Protein 2IF7 (pdb70)

B-factor: mean 83.6, std 10.17, range [51.89, 129.45]

Radius of gyration: 41.27 Å; Cα contacts (8 Å, |Δi|>4): 1753; chains: 4; bounding box: 81×109×112 Å

Structure (mmCIF, N/CA/C/O backbone):
data_2IF7
#
_entry.id   2IF7
#
_cell.length_a   121.196
_cell.length_b   148.452
_cell.length_c   86.572
_cell.angle_alpha   90.000
_cell.angle_beta   112.860
_cell.angle_gamma   90.000
#
_symmetry.space_group_name_H-M   'C 1 2 1'
#
loop_
_entity.id
_entity.type
_entity.pdbx_description
1 polymer 'SLAM family member 6'
2 non-polymer 'CALCIUM ION'
3 non-polymer 'CHLORIDE ION'
4 water water
#
loop_
_atom_site.group_PDB
_atom_site.id
_atom_site.type_symbol
_atom_site.label_atom_id
_atom_site.label_alt_id
_atom_site.label_comp_id
_atom_site.label_asym_id
_atom_site.label_entity_id
_atom_site.label_seq_id
_atom_site.pdbx_PDB_ins_code
_atom_site.Cartn_x
_atom_site.Cartn_y
_atom_site.Cartn_z
_atom_site.occupancy
_atom_site.B_iso_or_equiv
_atom_site.auth_seq_id
_atom_site.auth_comp_id
_atom_site.auth_asym_id
_atom_site.auth_atom_id
_atom_site.pdbx_PDB_model_num
ATOM 1 N N . LEU A 1 3 ? 30.776 57.082 -3.563 1.00 105.49 3 LEU A N 1
ATOM 2 C CA . LEU A 1 3 ? 32.218 56.710 -3.641 1.00 105.72 3 LEU A CA 1
ATOM 3 C C . LEU A 1 3 ? 32.805 56.414 -2.256 1.00 105.51 3 LEU A C 1
ATOM 4 O O . LEU A 1 3 ? 33.824 56.997 -1.859 1.00 106.04 3 LEU A O 1
ATOM 9 N N . THR A 1 4 ? 32.160 55.500 -1.529 1.00 104.40 4 THR A N 1
ATOM 10 C CA . THR A 1 4 ? 32.613 55.109 -0.186 1.00 102.87 4 THR A CA 1
ATOM 11 C C . THR A 1 4 ? 34.017 54.482 -0.188 1.00 100.95 4 THR A C 1
ATOM 12 O O . THR A 1 4 ? 34.547 54.122 -1.242 1.00 100.19 4 THR A O 1
ATOM 16 N N . PRO A 1 5 ? 34.606 54.328 1.008 1.00 99.23 5 PRO A N 1
ATOM 17 C CA . PRO A 1 5 ? 36.037 54.104 1.156 1.00 97.69 5 PRO A CA 1
ATOM 18 C C . PRO A 1 5 ? 36.490 52.777 0.591 1.00 96.00 5 PRO A C 1
ATOM 19 O O . PRO A 1 5 ? 35.786 51.778 0.713 1.00 96.06 5 PRO A O 1
ATOM 23 N N . LEU A 1 6 ? 37.662 52.774 -0.029 1.00 94.28 6 LEU A N 1
ATOM 24 C CA . LEU A 1 6 ? 38.270 51.536 -0.478 1.00 93.27 6 LEU A CA 1
ATOM 25 C C . LEU A 1 6 ? 38.858 50.831 0.734 1.00 93.31 6 LEU A C 1
ATOM 26 O O . LEU A 1 6 ? 39.642 51.421 1.482 1.00 93.92 6 LEU A O 1
ATOM 31 N N . MET A 1 7 ? 38.470 49.577 0.937 1.00 92.58 7 MET A N 1
ATOM 32 C CA . MET A 1 7 ? 38.947 48.815 2.087 1.00 92.26 7 MET A CA 1
ATOM 33 C C . MET A 1 7 ? 40.276 48.115 1.787 1.00 90.84 7 MET A C 1
ATOM 34 O O . MET A 1 7 ? 40.328 47.186 0.983 1.00 91.73 7 MET A O 1
ATOM 39 N N . VAL A 1 8 ? 41.351 48.561 2.421 1.00 88.24 8 VAL A N 1
ATOM 40 C CA . VAL A 1 8 ? 42.647 47.923 2.211 1.00 86.21 8 VAL A CA 1
ATOM 41 C C . VAL A 1 8 ? 43.184 47.302 3.496 1.00 85.23 8 VAL A C 1
ATOM 42 O O . VAL A 1 8 ? 42.966 47.825 4.586 1.00 85.66 8 VAL A O 1
ATOM 46 N N . ASN A 1 9 ? 43.876 46.176 3.359 1.00 83.45 9 ASN A N 1
ATOM 47 C CA . ASN A 1 9 ? 44.343 45.426 4.509 1.00 81.19 9 ASN A CA 1
ATOM 48 C C . ASN A 1 9 ? 45.852 45.425 4.607 1.00 80.67 9 ASN A C 1
ATOM 49 O O . ASN A 1 9 ? 46.531 44.933 3.719 1.00 80.87 9 ASN A O 1
ATOM 54 N N . GLY A 1 10 ? 46.379 45.978 5.690 1.00 80.43 10 GLY A N 1
ATOM 55 C CA . GLY A 1 10 ? 47.818 45.955 5.931 1.00 80.32 10 GLY A CA 1
ATOM 56 C C . GLY A 1 10 ? 48.204 44.829 6.872 1.00 80.27 10 GLY A C 1
ATOM 57 O O . GLY A 1 10 ? 47.410 44.425 7.725 1.00 81.01 10 GLY A O 1
ATOM 58 N N . ILE A 1 11 ? 49.415 44.302 6.718 1.00 79.53 11 ILE A N 1
ATOM 59 C CA . ILE A 1 11 ? 49.906 43.304 7.659 1.00 78.49 11 ILE A CA 1
ATOM 60 C C . ILE A 1 11 ? 50.772 43.933 8.745 1.00 79.12 11 ILE A C 1
ATOM 61 O O . ILE A 1 11 ? 51.703 44.693 8.464 1.00 78.69 11 ILE A O 1
ATOM 66 N N . LEU A 1 12 ? 50.438 43.631 9.993 1.00 79.92 12 LEU A N 1
ATOM 67 C CA . LEU A 1 12 ? 51.148 44.195 11.127 1.00 80.73 12 LEU A CA 1
ATOM 68 C C . LEU A 1 12 ? 52.634 43.992 10.900 1.00 82.03 12 LEU A C 1
ATOM 69 O O . LEU A 1 12 ? 53.065 42.898 10.533 1.00 82.28 12 LEU A O 1
ATOM 74 N N . GLY A 1 13 ? 53.415 45.052 11.085 1.00 83.25 13 GLY A N 1
ATOM 75 C CA . GLY A 1 13 ? 54.864 44.964 10.926 1.00 84.27 13 GLY A CA 1
ATOM 76 C C . GLY A 1 13 ? 55.371 45.310 9.536 1.00 85.22 13 GLY A C 1
ATOM 77 O O . GLY A 1 13 ? 56.460 45.863 9.390 1.00 85.56 13 GLY A O 1
ATOM 78 N N . GLU A 1 14 ? 54.585 44.986 8.512 1.00 86.11 14 GLU A N 1
ATOM 79 C CA . GLU A 1 14 ? 54.985 45.248 7.131 1.00 86.85 14 GLU A CA 1
ATOM 80 C C . GLU A 1 14 ? 54.467 46.583 6.617 1.00 87.04 14 GLU A C 1
ATOM 81 O O . GLU A 1 14 ? 54.116 47.455 7.406 1.00 87.87 14 GLU A O 1
ATOM 87 N N . SER A 1 15 ? 54.430 46.747 5.298 1.00 87.22 15 SER A N 1
ATOM 88 C CA . SER A 1 15 ? 54.151 48.058 4.714 1.00 88.04 15 SER A CA 1
ATOM 89 C C . SER A 1 15 ? 52.898 48.024 3.860 1.00 87.42 15 SER A C 1
ATOM 90 O O . SER A 1 15 ? 52.332 46.961 3.630 1.00 87.95 15 SER A O 1
ATOM 93 N N . VAL A 1 16 ? 52.466 49.187 3.389 1.00 86.59 16 VAL A N 1
ATOM 94 C CA . VAL A 1 16 ? 51.266 49.263 2.571 1.00 85.49 16 VAL A CA 1
ATOM 95 C C . VAL A 1 16 ? 51.200 50.553 1.755 1.00 84.97 16 VAL A C 1
ATOM 96 O O . VAL A 1 16 ? 51.729 51.585 2.165 1.00 85.57 16 VAL A O 1
ATOM 100 N N . THR A 1 17 ? 50.544 50.487 0.603 1.00 83.67 17 THR A N 1
ATOM 101 C CA . THR A 1 17 ? 50.351 51.651 -0.247 1.00 82.50 17 THR A CA 1
ATOM 102 C C . THR A 1 17 ? 48.867 51.917 -0.423 1.00 82.70 17 THR A C 1
ATOM 103 O O . THR A 1 17 ? 48.102 51.010 -0.720 1.00 83.89 17 THR A O 1
ATOM 107 N N . LEU A 1 18 ? 48.458 53.161 -0.233 1.00 83.16 18 LEU A N 1
ATOM 108 C CA . LEU A 1 18 ? 47.118 53.591 -0.603 1.00 82.48 18 LEU A CA 1
ATOM 109 C C . LEU A 1 18 ? 47.237 54.320 -1.928 1.00 83.67 18 LEU A C 1
ATOM 110 O O . LEU A 1 18 ? 47.669 55.470 -1.982 1.00 83.58 18 LEU A O 1
ATOM 115 N N . PRO A 1 19 ? 46.872 53.640 -3.009 1.00 85.27 19 PRO A N 1
ATOM 116 C CA . PRO A 1 19 ? 47.090 54.129 -4.361 1.00 86.42 19 PRO A CA 1
ATOM 117 C C . PRO A 1 19 ? 46.186 55.295 -4.676 1.00 86.93 19 PRO A C 1
ATOM 118 O O . PRO A 1 19 ? 45.027 55.099 -5.011 1.00 86.49 19 PRO A O 1
ATOM 122 N N . LEU A 1 20 ? 46.716 56.501 -4.562 1.00 88.94 20 LEU A N 1
ATOM 123 C CA . LEU A 1 20 ? 45.974 57.686 -4.957 1.00 91.16 20 LEU A CA 1
ATOM 124 C C . LEU A 1 20 ? 45.866 57.722 -6.475 1.00 93.57 20 LEU A C 1
ATOM 125 O O . LEU A 1 20 ? 46.851 57.500 -7.181 1.00 93.75 20 LEU A O 1
ATOM 130 N N . GLU A 1 21 ? 44.668 58.016 -6.970 1.00 96.55 21 GLU A N 1
ATOM 131 C CA . GLU A 1 21 ? 44.378 57.876 -8.386 1.00 99.56 21 GLU A CA 1
ATOM 132 C C . GLU A 1 21 ? 43.511 59.002 -8.942 1.00 101.45 21 GLU A C 1
ATOM 133 O O . GLU A 1 21 ? 43.208 59.981 -8.259 1.00 101.61 21 GLU A O 1
ATOM 139 N N . PHE A 1 22 ? 43.126 58.839 -10.203 1.00 104.14 22 PHE A N 1
ATOM 140 C CA . PHE A 1 22 ? 42.219 59.747 -10.903 1.00 106.12 22 PHE A CA 1
ATOM 141 C C . PHE A 1 22 ? 41.238 58.844 -11.674 1.00 106.76 22 PHE A C 1
ATOM 142 O O . PHE A 1 22 ? 41.230 57.629 -11.439 1.00 106.79 22 PHE A O 1
ATOM 150 N N . PRO A 1 23 ? 40.409 59.389 -12.592 1.00 107.31 23 PRO A N 1
ATOM 151 C CA . PRO A 1 23 ? 40.166 60.675 -13.264 1.00 107.52 23 PRO A CA 1
ATOM 152 C C . PRO A 1 23 ? 40.643 61.969 -12.604 1.00 107.33 23 PRO A C 1
ATOM 153 O O . PRO A 1 23 ? 40.569 62.133 -11.382 1.00 107.47 23 PRO A O 1
ATOM 157 N N . ALA A 1 24 ? 41.129 62.873 -13.455 1.00 106.66 24 ALA A N 1
ATOM 158 C CA . ALA A 1 24 ? 41.418 64.255 -13.094 1.00 105.66 24 ALA A CA 1
ATOM 159 C C . ALA A 1 24 ? 40.905 65.147 -14.227 1.00 104.61 24 ALA A C 1
ATOM 160 O O . ALA A 1 24 ? 39.694 65.296 -14.406 1.00 104.89 24 ALA A O 1
ATOM 162 N N . GLY A 1 25 ? 41.820 65.716 -15.006 1.00 102.89 25 GLY A N 1
ATOM 163 C CA . GLY A 1 25 ? 41.436 66.584 -16.114 1.00 100.31 25 GLY A CA 1
ATOM 164 C C . GLY A 1 25 ? 41.797 68.034 -15.855 1.00 98.41 25 GLY A C 1
ATOM 165 O O . GLY A 1 25 ? 42.361 68.704 -16.720 1.00 98.55 25 GLY A O 1
ATOM 166 N N . GLU A 1 26 ? 41.465 68.522 -14.662 1.00 96.03 26 GLU A N 1
ATOM 167 C CA . GLU A 1 26 ? 41.836 69.877 -14.245 1.00 93.39 26 GLU A CA 1
ATOM 168 C C . GLU A 1 26 ? 43.174 69.854 -13.512 1.00 90.39 26 GLU A C 1
ATOM 169 O O . GLU A 1 26 ? 43.559 68.829 -12.954 1.00 90.46 26 GLU A O 1
ATOM 175 N N . LYS A 1 27 ? 43.882 70.979 -13.519 1.00 86.80 27 LYS A N 1
ATOM 176 C CA . LYS A 1 27 ? 45.197 71.041 -12.890 1.00 84.04 27 LYS A CA 1
ATOM 177 C C . LYS A 1 27 ? 45.149 70.949 -11.363 1.00 82.53 27 LYS A C 1
ATOM 178 O O . LYS A 1 27 ? 44.591 71.819 -10.691 1.00 83.00 27 LYS A O 1
ATOM 184 N N . VAL A 1 28 ? 45.747 69.893 -10.824 1.00 79.87 28 VAL A N 1
ATOM 185 C CA . VAL A 1 28 ? 45.952 69.772 -9.395 1.00 78.15 28 VAL A CA 1
ATOM 186 C C . VAL A 1 28 ? 46.852 70.892 -8.873 1.00 78.08 28 VAL A C 1
ATOM 187 O O . VAL A 1 28 ? 47.940 71.096 -9.383 1.00 78.50 28 VAL A O 1
ATOM 191 N N . ASN A 1 29 ? 46.401 71.618 -7.859 1.00 78.22 29 ASN A N 1
ATOM 192 C CA . ASN A 1 29 ? 47.229 72.646 -7.237 1.00 78.29 29 ASN A CA 1
ATOM 193 C C . ASN A 1 29 ? 47.951 72.083 -6.032 1.00 78.59 29 ASN A C 1
ATOM 194 O O . ASN A 1 29 ? 49.132 72.338 -5.837 1.00 79.68 29 ASN A O 1
ATOM 199 N N . PHE A 1 30 ? 47.223 71.342 -5.202 1.00 78.20 30 PHE A N 1
ATOM 200 C CA . PHE A 1 30 ? 47.797 70.743 -4.007 1.00 77.52 30 PHE A CA 1
ATOM 201 C C . PHE A 1 30 ? 47.192 69.379 -3.776 1.00 78.25 30 PHE A C 1
ATOM 202 O O . PHE A 1 30 ? 46.136 69.057 -4.312 1.00 78.20 30 PHE A O 1
ATOM 210 N N . ILE A 1 31 ? 47.854 68.584 -2.951 1.00 78.84 31 ILE A N 1
ATOM 211 C CA . ILE A 1 31 ? 47.198 67.430 -2.395 1.00 81.13 31 ILE A CA 1
ATOM 212 C C . ILE A 1 31 ? 47.507 67.260 -0.918 1.00 82.19 31 ILE A C 1
ATOM 213 O O . ILE A 1 31 ? 48.641 67.470 -0.472 1.00 82.81 31 ILE A O 1
ATOM 218 N N . THR A 1 32 ? 46.470 66.904 -0.165 1.00 82.63 32 THR A N 1
ATOM 219 C CA . THR A 1 32 ? 46.581 66.701 1.260 1.00 83.09 32 THR A CA 1
ATOM 220 C C . THR A 1 32 ? 46.251 65.271 1.604 1.00 83.62 32 THR A C 1
ATOM 221 O O . THR A 1 32 ? 45.289 64.699 1.077 1.00 84.46 32 THR A O 1
ATOM 225 N N . TRP A 1 33 ? 47.029 64.698 2.512 1.00 83.18 33 TRP A N 1
ATOM 226 C CA . TRP A 1 33 ? 46.720 63.371 3.000 1.00 82.40 33 TRP A CA 1
ATOM 227 C C . TRP A 1 33 ? 46.212 63.491 4.419 1.00 82.73 33 TRP A C 1
ATOM 228 O O . TRP A 1 33 ? 46.901 64.033 5.287 1.00 83.48 33 TRP A O 1
ATOM 239 N N . LEU A 1 34 ? 44.986 63.017 4.632 1.00 81.79 34 LEU A N 1
ATOM 240 C CA . LEU A 1 34 ? 44.307 63.144 5.914 1.00 80.42 34 LEU A CA 1
ATOM 241 C C . LEU A 1 34 ? 44.138 61.793 6.559 1.00 79.90 34 LEU A C 1
ATOM 242 O O . LEU A 1 34 ? 43.936 60.792 5.876 1.00 78.96 34 LEU A O 1
ATOM 247 N N . PHE A 1 35 ? 44.201 61.777 7.882 1.00 80.17 35 PHE A N 1
ATOM 248 C CA . PHE A 1 35 ? 44.037 60.550 8.633 1.00 81.67 35 PHE A CA 1
ATOM 249 C C . PHE A 1 35 ? 43.183 60.826 9.856 1.00 81.78 35 PHE A C 1
ATOM 250 O O . PHE A 1 35 ? 43.589 61.585 10.740 1.00 81.80 35 PHE A O 1
ATOM 258 N N . ASN A 1 36 ? 42.007 60.199 9.902 1.00 81.85 36 ASN A N 1
ATOM 259 C CA . ASN A 1 36 ? 40.982 60.510 10.910 1.00 82.24 36 ASN A CA 1
ATOM 260 C C . ASN A 1 36 ? 40.674 62.009 11.017 1.00 82.11 36 ASN A C 1
ATOM 261 O O . ASN A 1 36 ? 40.425 62.678 10.013 1.00 82.02 36 ASN A O 1
ATOM 266 N N . GLU A 1 37 ? 40.688 62.543 12.231 1.00 82.45 37 GLU A N 1
ATOM 267 C CA . GLU A 1 37 ? 40.404 63.966 12.411 1.00 82.71 37 GLU A CA 1
ATOM 268 C C . GLU A 1 37 ? 41.541 64.817 11.858 1.00 81.21 37 GLU A C 1
ATOM 269 O O . GLU A 1 37 ? 41.343 65.978 11.556 1.00 81.06 37 GLU A O 1
ATOM 275 N N . THR A 1 38 ? 42.722 64.223 11.721 1.00 80.80 38 THR A N 1
ATOM 276 C CA . THR A 1 38 ? 43.958 64.974 11.501 1.00 80.98 38 THR A CA 1
ATOM 277 C C . THR A 1 38 ? 44.445 64.981 10.055 1.00 81.84 38 THR A C 1
ATOM 278 O O . THR A 1 38 ? 43.963 64.226 9.211 1.00 83.16 38 THR A O 1
ATOM 282 N N . SER A 1 39 ? 45.426 65.831 9.785 1.00 82.07 39 SER A N 1
ATOM 283 C CA . SER A 1 39 ? 46.130 65.808 8.516 1.00 83.30 39 SER A CA 1
ATOM 284 C C . SER A 1 39 ? 47.495 65.129 8.664 1.00 83.26 39 SER A C 1
ATOM 285 O O . SER A 1 39 ? 48.171 65.290 9.679 1.00 84.24 39 SER A O 1
ATOM 288 N N . LEU A 1 40 ? 47.902 64.379 7.648 1.00 82.92 40 LEU A N 1
ATOM 289 C CA . LEU A 1 40 ? 49.202 63.717 7.663 1.00 83.43 40 LEU A CA 1
ATOM 290 C C . LEU A 1 40 ? 50.239 64.531 6.914 1.00 83.44 40 LEU A C 1
ATOM 291 O O . LEU A 1 40 ? 51.328 64.814 7.432 1.00 82.92 40 LEU A O 1
ATOM 296 N N . ALA A 1 41 ? 49.895 64.893 5.681 1.00 83.00 41 ALA A N 1
ATOM 297 C CA . ALA A 1 41 ? 50.866 65.466 4.772 1.00 82.25 41 ALA A CA 1
ATOM 298 C C . ALA A 1 41 ? 50.250 66.462 3.806 1.00 82.23 41 ALA A C 1
ATOM 299 O O . ALA A 1 41 ? 49.172 66.222 3.251 1.00 82.73 41 ALA A O 1
ATOM 301 N N . PHE A 1 42 ? 50.951 67.577 3.613 1.00 81.40 42 PHE A N 1
ATOM 302 C CA . PHE A 1 42 ? 50.609 68.543 2.587 1.00 81.48 42 PHE A CA 1
ATOM 303 C C . PHE A 1 42 ? 51.603 68.422 1.452 1.00 82.55 42 PHE A C 1
ATOM 304 O O . PHE A 1 42 ? 52.807 68.371 1.684 1.00 82.76 42 PHE A O 1
ATOM 312 N N . ILE A 1 43 ? 51.104 68.380 0.222 1.00 83.93 43 ILE A N 1
ATOM 313 C CA . ILE A 1 43 ? 51.970 68.193 -0.941 1.00 85.05 43 ILE A CA 1
ATOM 314 C C . ILE A 1 43 ? 51.695 69.204 -2.041 1.00 84.83 43 ILE A C 1
ATOM 315 O O . ILE A 1 43 ? 50.596 69.245 -2.578 1.00 85.77 43 ILE A O 1
ATOM 320 N N . VAL A 1 44 ? 52.687 70.012 -2.391 1.00 85.14 44 VAL A N 1
ATOM 321 C CA . VAL A 1 44 ? 52.562 70.856 -3.577 1.00 86.14 44 VAL A CA 1
ATOM 322 C C . VAL A 1 44 ? 53.211 70.127 -4.746 1.00 87.23 44 VAL A C 1
ATOM 323 O O . VAL A 1 44 ? 54.433 70.019 -4.805 1.00 86.92 44 VAL A O 1
ATOM 327 N N . PRO A 1 45 ? 52.392 69.589 -5.663 1.00 88.62 45 PRO A N 1
ATOM 328 C CA . PRO A 1 45 ? 52.925 68.857 -6.802 1.00 89.51 45 PRO A CA 1
ATOM 329 C C . PRO A 1 45 ? 53.546 69.808 -7.803 1.00 90.55 45 PRO A C 1
ATOM 330 O O . PRO A 1 45 ? 53.087 70.942 -7.936 1.00 89.55 45 PRO A O 1
ATOM 334 N N . HIS A 1 46 ? 54.593 69.341 -8.481 1.00 92.37 46 HIS A N 1
ATOM 335 C CA . HIS A 1 46 ? 55.229 70.091 -9.561 1.00 93.73 46 HIS A CA 1
ATOM 336 C C . HIS A 1 46 ? 55.578 69.173 -10.717 1.00 93.99 46 HIS A C 1
ATOM 337 O O . HIS A 1 46 ? 55.971 68.019 -10.512 1.00 93.96 46 HIS A O 1
ATOM 344 N N . GLU A 1 47 ? 55.429 69.708 -11.925 1.00 93.84 47 GLU A N 1
ATOM 345 C CA . GLU A 1 47 ? 55.851 69.048 -13.152 1.00 93.77 47 GLU A CA 1
ATOM 346 C C . GLU A 1 47 ? 57.369 68.995 -13.239 1.00 93.26 47 GLU A C 1
ATOM 347 O O . GLU A 1 47 ? 57.964 67.917 -13.195 1.00 93.41 47 GLU A O 1
ATOM 353 N N . THR A 1 48 ? 57.986 70.169 -13.356 1.00 92.71 48 THR A N 1
ATOM 354 C CA . THR A 1 48 ? 59.436 70.292 -13.551 1.00 91.58 48 THR A CA 1
ATOM 355 C C . THR A 1 48 ? 60.277 69.860 -12.341 1.00 90.96 48 THR A C 1
ATOM 356 O O . THR A 1 48 ? 61.235 69.103 -12.481 1.00 89.97 48 THR A O 1
ATOM 360 N N . LYS A 1 49 ? 59.905 70.352 -11.161 1.00 90.69 49 LYS A N 1
ATOM 361 C CA . LYS A 1 49 ? 60.668 70.146 -9.938 1.00 89.94 49 LYS A CA 1
ATOM 362 C C . LYS A 1 49 ? 60.229 68.888 -9.213 1.00 89.55 49 LYS A C 1
ATOM 363 O O . LYS A 1 49 ? 59.252 68.243 -9.595 1.00 89.72 49 LYS A O 1
ATOM 369 N N . SER A 1 50 ? 60.956 68.551 -8.152 1.00 88.72 50 SER A N 1
ATOM 370 C CA . SER A 1 50 ? 60.408 67.694 -7.117 1.00 87.58 50 SER A CA 1
ATOM 371 C C . SER A 1 50 ? 59.262 68.469 -6.481 1.00 86.53 50 SER A C 1
ATOM 372 O O . SER A 1 50 ? 59.160 69.692 -6.630 1.00 85.80 50 SER A O 1
ATOM 375 N N . PRO A 1 51 ? 58.384 67.762 -5.772 1.00 85.99 51 PRO A N 1
ATOM 376 C CA . PRO A 1 51 ? 57.288 68.451 -5.118 1.00 85.67 51 PRO A CA 1
ATOM 377 C C . PRO A 1 51 ? 57.722 68.912 -3.736 1.00 85.35 51 PRO A C 1
ATOM 378 O O . PRO A 1 51 ? 58.619 68.312 -3.146 1.00 85.53 51 PRO A O 1
ATOM 382 N N . GLU A 1 52 ? 57.101 69.966 -3.222 1.00 84.84 52 GLU A N 1
ATOM 383 C CA . GLU A 1 52 ? 57.314 70.331 -1.833 1.00 85.25 52 GLU A CA 1
ATOM 384 C C . GLU A 1 52 ? 56.401 69.476 -0.981 1.00 84.86 52 GLU A C 1
ATOM 385 O O . GLU A 1 52 ? 55.183 69.525 -1.136 1.00 85.73 52 GLU A O 1
ATOM 391 N N . ILE A 1 53 ? 56.985 68.663 -0.106 1.00 84.43 53 ILE A N 1
ATOM 392 C CA . ILE A 1 53 ? 56.192 67.823 0.785 1.00 83.61 53 ILE A CA 1
ATOM 393 C C . ILE A 1 53 ? 56.334 68.241 2.232 1.00 83.83 53 ILE A C 1
ATOM 394 O O . ILE A 1 53 ? 57.439 68.353 2.757 1.00 84.63 53 ILE A O 1
ATOM 399 N N . HIS A 1 54 ? 55.201 68.472 2.873 1.00 84.25 54 HIS A N 1
ATOM 400 C CA . HIS A 1 54 ? 55.179 68.906 4.249 1.00 84.32 54 HIS A CA 1
ATOM 401 C C . HIS A 1 54 ? 54.469 67.857 5.069 1.00 84.48 54 HIS A C 1
ATOM 402 O O . HIS A 1 54 ? 53.287 67.591 4.862 1.00 84.12 54 HIS A O 1
ATOM 409 N N . VAL A 1 55 ? 55.199 67.249 5.992 1.00 85.37 55 VAL A N 1
ATOM 410 C CA . VAL A 1 55 ? 54.601 66.291 6.902 1.00 85.88 55 VAL A CA 1
ATOM 411 C C . VAL A 1 55 ? 54.061 67.055 8.096 1.00 86.28 55 VAL A C 1
ATOM 412 O O . VAL A 1 55 ? 54.808 67.733 8.800 1.00 84.88 55 VAL A O 1
ATOM 416 N N . THR A 1 56 ? 52.751 66.948 8.300 1.00 87.48 56 THR A N 1
ATOM 417 C CA . THR A 1 56 ? 52.059 67.726 9.314 1.00 88.61 56 THR A CA 1
ATOM 418 C C . THR A 1 56 ? 51.789 66.896 10.558 1.00 90.31 56 THR A C 1
ATOM 419 O O . THR A 1 56 ? 51.382 67.425 11.594 1.00 91.33 56 THR A O 1
ATOM 423 N N . ASN A 1 57 ? 52.033 65.598 10.458 1.00 91.82 57 ASN A N 1
ATOM 424 C CA . ASN A 1 57 ? 51.783 64.706 11.569 1.00 94.11 57 ASN A CA 1
ATOM 425 C C . ASN A 1 57 ? 53.028 63.945 11.999 1.00 95.47 57 ASN A C 1
ATOM 426 O O . ASN A 1 57 ? 53.281 62.838 11.528 1.00 95.46 57 ASN A O 1
ATOM 431 N N . PRO A 1 58 ? 53.794 64.535 12.923 1.00 97.32 58 PRO A N 1
ATOM 432 C CA . PRO A 1 58 ? 55.048 64.043 13.461 1.00 98.51 58 PRO A CA 1
ATOM 433 C C . PRO A 1 58 ? 55.132 62.524 13.516 1.00 100.15 58 PRO A C 1
ATOM 434 O O . PRO A 1 58 ? 55.840 61.926 12.710 1.00 101.06 58 PRO A O 1
ATOM 438 N N . LYS A 1 59 ? 54.410 61.916 14.457 1.00 101.66 59 LYS A N 1
ATOM 439 C CA . LYS A 1 59 ? 54.523 60.479 14.747 1.00 102.83 59 LYS A CA 1
ATOM 440 C C . LYS A 1 59 ? 54.530 59.572 13.510 1.00 102.79 59 LYS A C 1
ATOM 441 O O . LYS A 1 59 ? 55.593 59.177 13.014 1.00 103.05 59 LYS A O 1
ATOM 447 N N . GLN A 1 60 ? 53.340 59.223 13.036 1.00 102.35 60 GLN A N 1
ATOM 448 C CA . GLN A 1 60 ? 53.207 58.365 11.872 1.00 102.23 60 GLN A CA 1
ATOM 449 C C . GLN A 1 60 ? 54.308 58.700 10.875 1.00 101.27 60 GLN A C 1
ATOM 450 O O . GLN A 1 60 ? 55.027 57.815 10.406 1.00 101.11 60 GLN A O 1
ATOM 456 N N . GLY A 1 61 ? 54.435 59.994 10.583 1.00 100.60 61 GLY A N 1
ATOM 457 C CA . GLY A 1 61 ? 55.396 60.527 9.613 1.00 99.28 61 GLY A CA 1
ATOM 458 C C . GLY A 1 61 ? 56.763 59.862 9.538 1.00 98.18 61 GLY A C 1
ATOM 459 O O . GLY A 1 61 ? 57.381 59.837 8.480 1.00 99.06 61 GLY A O 1
ATOM 460 N N . LYS A 1 62 ? 57.257 59.334 10.650 1.00 96.02 62 LYS A N 1
ATOM 461 C CA . LYS A 1 62 ? 58.518 58.621 10.609 1.00 94.30 62 LYS A CA 1
ATOM 462 C C . LYS A 1 62 ? 58.504 57.515 9.548 1.00 93.05 62 LYS A C 1
ATOM 463 O O . LYS A 1 62 ? 59.487 57.322 8.834 1.00 93.06 62 LYS A O 1
ATOM 469 N N . ARG A 1 63 ? 57.384 56.795 9.451 1.00 90.78 63 ARG A N 1
ATOM 470 C CA . ARG A 1 63 ? 57.299 55.585 8.629 1.00 88.23 63 ARG A CA 1
ATOM 471 C C . ARG A 1 63 ? 56.538 55.849 7.339 1.00 87.30 63 ARG A C 1
ATOM 472 O O . ARG A 1 63 ? 55.942 54.942 6.748 1.00 86.88 63 ARG A O 1
ATOM 480 N N . LEU A 1 64 ? 56.608 57.097 6.890 1.00 86.04 64 LEU A N 1
ATOM 481 C CA . LEU A 1 64 ? 55.757 57.596 5.829 1.00 85.75 64 LEU A CA 1
ATOM 482 C C . LEU A 1 64 ? 56.543 58.004 4.591 1.00 84.53 64 LEU A C 1
ATOM 483 O O . LEU A 1 64 ? 57.508 58.735 4.692 1.00 84.78 64 LEU A O 1
ATOM 488 N N . ASN A 1 65 ? 56.124 57.534 3.422 1.00 84.30 65 ASN A N 1
ATOM 489 C CA . ASN A 1 65 ? 56.707 57.987 2.159 1.00 83.26 65 ASN A CA 1
ATOM 490 C C . ASN A 1 65 ? 55.639 58.166 1.099 1.00 82.70 65 ASN A C 1
ATOM 491 O O . ASN A 1 65 ? 54.474 57.856 1.334 1.00 83.64 65 ASN A O 1
ATOM 496 N N . PHE A 1 66 ? 56.039 58.656 -0.070 1.00 81.52 66 PHE A N 1
ATOM 497 C CA . PHE A 1 66 ? 55.107 58.893 -1.165 1.00 80.52 66 PHE A CA 1
ATOM 498 C C . PHE A 1 66 ? 55.663 58.416 -2.495 1.00 81.01 66 PHE A C 1
ATOM 499 O O . PHE A 1 66 ? 56.863 58.502 -2.736 1.00 82.65 66 PHE A O 1
ATOM 507 N N . THR A 1 67 ? 54.800 57.899 -3.360 1.00 81.01 67 THR A N 1
ATOM 508 C CA . THR A 1 67 ? 55.270 57.437 -4.654 1.00 80.53 67 THR A CA 1
ATOM 509 C C . THR A 1 67 ? 55.456 58.598 -5.607 1.00 81.73 67 THR A C 1
ATOM 510 O O . THR A 1 67 ? 55.177 59.753 -5.279 1.00 82.05 67 THR A O 1
ATOM 514 N N . GLN A 1 68 ? 55.928 58.267 -6.799 1.00 82.93 68 GLN A N 1
ATOM 515 C CA . GLN A 1 68 ? 56.058 59.222 -7.874 1.00 83.89 68 GLN A CA 1
ATOM 516 C C . GLN A 1 68 ? 54.702 59.871 -8.137 1.00 83.52 68 GLN A C 1
ATOM 517 O O . GLN A 1 68 ? 54.626 60.959 -8.688 1.00 82.62 68 GLN A O 1
ATOM 523 N N . SER A 1 69 ? 53.629 59.204 -7.723 1.00 84.65 69 SER A N 1
ATOM 524 C CA . SER A 1 69 ? 52.275 59.672 -8.014 1.00 85.89 69 SER A CA 1
ATOM 525 C C . SER A 1 69 ? 51.552 60.203 -6.766 1.00 86.23 69 SER A C 1
ATOM 526 O O . SER A 1 69 ? 50.372 60.549 -6.807 1.00 85.34 69 SER A O 1
ATOM 529 N N . TYR A 1 70 ? 52.274 60.258 -5.656 1.00 87.46 70 TYR A N 1
ATOM 530 C CA . TYR A 1 70 ? 51.738 60.797 -4.413 1.00 88.35 70 TYR A CA 1
ATOM 531 C C . TYR A 1 70 ? 50.770 59.832 -3.750 1.00 88.46 70 TYR A C 1
ATOM 532 O O . TYR A 1 70 ? 49.913 60.243 -2.962 1.00 88.36 70 TYR A O 1
ATOM 541 N N . SER A 1 71 ? 50.912 58.549 -4.071 1.00 87.65 71 SER A N 1
ATOM 542 C CA . SER A 1 71 ? 50.258 57.518 -3.288 1.00 87.88 71 SER A CA 1
ATOM 543 C C . SER A 1 71 ? 50.925 57.446 -1.919 1.00 88.19 71 SER A C 1
ATOM 544 O O . SER A 1 71 ? 52.145 57.644 -1.795 1.00 87.39 71 SER A O 1
ATOM 547 N N . LEU A 1 72 ? 50.120 57.182 -0.893 1.00 87.61 72 LEU A N 1
ATOM 548 C CA . LEU A 1 72 ? 50.636 57.073 0.460 1.00 86.93 72 LEU A CA 1
ATOM 549 C C . LEU A 1 72 ? 51.337 55.741 0.624 1.00 86.43 72 LEU A C 1
ATOM 550 O O . LEU A 1 72 ? 50.816 54.701 0.224 1.00 86.74 72 LEU A O 1
ATOM 555 N N . GLN A 1 73 ? 52.531 55.781 1.200 1.00 85.34 73 GLN A N 1
ATOM 556 C CA . GLN A 1 73 ? 53.287 54.574 1.488 1.00 83.42 73 GLN A CA 1
ATOM 557 C C . GLN A 1 73 ? 53.569 54.548 2.969 1.00 83.42 73 GLN A C 1
ATOM 558 O O . GLN A 1 73 ? 54.232 55.444 3.495 1.00 84.37 73 GLN A O 1
ATOM 564 N N . LEU A 1 74 ? 53.071 53.520 3.641 1.00 82.52 74 LEU A N 1
ATOM 565 C CA . LEU A 1 74 ? 53.224 53.415 5.077 1.00 82.83 74 LEU A CA 1
ATOM 566 C C . LEU A 1 74 ? 53.941 52.121 5.415 1.00 84.40 74 LEU A C 1
ATOM 567 O O . LEU A 1 74 ? 53.525 51.032 4.997 1.00 84.61 74 LEU A O 1
ATOM 572 N N . SER A 1 75 ? 55.034 52.237 6.160 1.00 85.50 75 SER A N 1
ATOM 573 C CA . SER A 1 75 ? 55.858 51.072 6.444 1.00 86.02 75 SER A CA 1
ATOM 574 C C . SER A 1 75 ? 55.844 50.711 7.922 1.00 86.11 75 SER A C 1
ATOM 575 O O . SER A 1 75 ? 55.427 51.513 8.762 1.00 85.71 75 SER A O 1
ATOM 578 N N . ASN A 1 76 ? 56.328 49.506 8.229 1.00 86.33 76 ASN A N 1
ATOM 579 C CA . ASN A 1 76 ? 56.369 49.009 9.600 1.00 86.31 76 ASN A CA 1
ATOM 580 C C . ASN A 1 76 ? 55.076 49.383 10.309 1.00 85.99 76 ASN A C 1
ATOM 581 O O . ASN A 1 76 ? 55.076 50.157 11.270 1.00 86.66 76 ASN A O 1
ATOM 586 N N . LEU A 1 77 ? 53.975 48.833 9.801 1.00 84.67 77 LEU A N 1
ATOM 587 C CA . LEU A 1 77 ? 52.631 49.156 10.253 1.00 82.21 77 LEU A CA 1
ATOM 588 C C . LEU A 1 77 ? 52.391 48.760 11.697 1.00 81.81 77 LEU A C 1
ATOM 589 O O . LEU A 1 77 ? 52.766 47.672 12.120 1.00 81.76 77 LEU A O 1
ATOM 594 N N . LYS A 1 78 ? 51.762 49.659 12.443 1.00 82.01 78 LYS A N 1
ATOM 595 C CA . LYS A 1 78 ? 51.375 49.402 13.824 1.00 82.30 78 LYS A CA 1
ATOM 596 C C . LYS A 1 78 ? 49.861 49.294 13.926 1.00 83.34 78 LYS A C 1
ATOM 597 O O . LYS A 1 78 ? 49.141 49.724 13.026 1.00 82.33 78 LYS A O 1
ATOM 603 N N . MET A 1 79 ? 49.378 48.729 15.029 1.00 85.07 79 MET A N 1
ATOM 604 C CA . MET A 1 79 ? 47.941 48.708 15.304 1.00 86.51 79 MET A CA 1
ATOM 605 C C . MET A 1 79 ? 47.316 50.096 15.265 1.00 86.55 79 MET A C 1
ATOM 606 O O . MET A 1 79 ? 46.265 50.288 14.657 1.00 87.07 79 MET A O 1
ATOM 611 N N . GLU A 1 80 ? 47.958 51.062 15.915 1.00 86.11 80 GLU A N 1
ATOM 612 C CA . GLU A 1 80 ? 47.432 52.418 15.943 1.00 85.47 80 GLU A CA 1
ATOM 613 C C . GLU A 1 80 ? 47.504 53.042 14.556 1.00 85.15 80 GLU A C 1
ATOM 614 O O . GLU A 1 80 ? 47.340 54.249 14.399 1.00 86.32 80 GLU A O 1
ATOM 620 N N . ASP A 1 81 ? 47.741 52.211 13.547 1.00 84.58 81 ASP A N 1
ATOM 621 C CA . ASP A 1 81 ? 47.729 52.672 12.156 1.00 83.77 81 ASP A CA 1
ATOM 622 C C . ASP A 1 81 ? 46.350 52.550 11.519 1.00 82.63 81 ASP A C 1
ATOM 623 O O . ASP A 1 81 ? 46.084 53.181 10.503 1.00 81.85 81 ASP A O 1
ATOM 628 N N . THR A 1 82 ? 45.491 51.724 12.116 1.00 82.02 82 THR A N 1
ATOM 629 C CA . THR A 1 82 ? 44.144 51.475 11.603 1.00 82.34 82 THR A CA 1
ATOM 630 C C . THR A 1 82 ? 43.311 52.745 11.573 1.00 82.24 82 THR A C 1
ATOM 631 O O . THR A 1 82 ? 43.420 53.575 12.464 1.00 83.92 82 THR A O 1
ATOM 635 N N . GLY A 1 83 ? 42.474 52.907 10.557 1.00 81.08 83 GLY A N 1
ATOM 636 C CA . GLY A 1 83 ? 41.649 54.095 10.487 1.00 80.58 83 GLY A CA 1
ATOM 637 C C . GLY A 1 83 ? 41.282 54.529 9.088 1.00 81.19 83 GLY A C 1
ATOM 638 O O . GLY A 1 83 ? 41.477 53.789 8.122 1.00 81.48 83 GLY A O 1
ATOM 639 N N . SER A 1 84 ? 40.736 55.736 8.982 1.00 81.61 84 SER A N 1
ATOM 640 C CA . SER A 1 84 ? 40.308 56.263 7.702 1.00 82.31 84 SER A CA 1
ATOM 641 C C . SER A 1 84 ? 41.320 57.222 7.120 1.00 83.42 84 SER A C 1
ATOM 642 O O . SER A 1 84 ? 41.581 58.283 7.700 1.00 84.98 84 SER A O 1
ATOM 645 N N . TYR A 1 85 ? 41.866 56.856 5.963 1.00 83.26 85 TYR A N 1
ATOM 646 C CA . TYR A 1 85 ? 42.769 57.724 5.224 1.00 82.90 85 TYR A CA 1
ATOM 647 C C . TYR A 1 85 ? 42.028 58.345 4.049 1.00 84.18 85 TYR A C 1
ATOM 648 O O . TYR A 1 85 ? 41.158 57.700 3.452 1.00 85.14 85 TYR A O 1
ATOM 657 N N . ARG A 1 86 ? 42.360 59.598 3.732 1.00 84.39 86 ARG A N 1
ATOM 658 C CA . ARG A 1 86 ? 41.666 60.348 2.686 1.00 84.61 86 ARG A CA 1
ATOM 659 C C . ARG A 1 86 ? 42.589 61.288 1.934 1.00 84.53 86 ARG A C 1
ATOM 660 O O . ARG A 1 86 ? 43.327 62.071 2.536 1.00 85.75 86 ARG A O 1
ATOM 668 N N . ALA A 1 87 ? 42.540 61.225 0.612 1.00 84.06 87 ALA A N 1
ATOM 669 C CA . ALA A 1 87 ? 43.366 62.100 -0.201 1.00 84.15 87 ALA A CA 1
ATOM 670 C C . ALA A 1 87 ? 42.520 63.233 -0.762 1.00 84.64 87 ALA A C 1
ATOM 671 O O . ALA A 1 87 ? 41.563 62.991 -1.500 1.00 85.83 87 ALA A O 1
ATOM 673 N N . GLN A 1 88 ? 42.865 64.469 -0.410 1.00 84.33 88 GLN A N 1
ATOM 674 C CA . GLN A 1 88 ? 42.111 65.623 -0.885 1.00 84.02 88 GLN A CA 1
ATOM 675 C C . GLN A 1 88 ? 42.851 66.342 -1.994 1.00 83.72 88 GLN A C 1
ATOM 676 O O . GLN A 1 88 ? 43.783 67.108 -1.743 1.00 85.40 88 GLN A O 1
ATOM 682 N N . ILE A 1 89 ? 42.420 66.102 -3.224 1.00 82.77 89 ILE A N 1
ATOM 683 C CA . ILE A 1 89 ? 43.045 66.719 -4.383 1.00 80.77 89 ILE A CA 1
ATOM 684 C C . ILE A 1 89 ? 42.458 68.101 -4.593 1.00 80.00 89 ILE A C 1
ATOM 685 O O . ILE A 1 89 ? 41.365 68.250 -5.118 1.00 80.89 89 ILE A O 1
ATOM 690 N N . SER A 1 90 ? 43.184 69.112 -4.142 1.00 79.63 90 SER A N 1
ATOM 691 C CA . SER A 1 90 ? 42.701 70.485 -4.205 1.00 78.41 90 SER A CA 1
ATOM 692 C C . SER A 1 90 ? 42.988 71.047 -5.572 1.00 77.09 90 SER A C 1
ATOM 693 O O . SER A 1 90 ? 44.120 71.377 -5.897 1.00 77.15 90 SER A O 1
ATOM 696 N N . THR A 1 91 ? 41.951 71.143 -6.381 1.00 76.44 91 THR A N 1
ATOM 697 C CA . THR A 1 91 ? 42.083 71.737 -7.688 1.00 76.35 91 THR A CA 1
ATOM 698 C C . THR A 1 91 ? 41.751 73.221 -7.579 1.00 76.46 91 THR A C 1
ATOM 699 O O . THR A 1 91 ? 41.938 73.815 -6.524 1.00 76.99 91 THR A O 1
ATOM 703 N N . LYS A 1 92 ? 41.266 73.833 -8.652 1.00 76.70 92 LYS A N 1
ATOM 704 C CA . LYS A 1 92 ? 41.016 75.272 -8.620 1.00 76.52 92 LYS A CA 1
ATOM 705 C C . LYS A 1 92 ? 39.541 75.603 -8.471 1.00 76.17 92 LYS A C 1
ATOM 706 O O . LYS A 1 92 ? 39.169 76.773 -8.383 1.00 77.61 92 LYS A O 1
ATOM 712 N N . THR A 1 93 ? 38.699 74.580 -8.460 1.00 74.87 93 THR A N 1
ATOM 713 C CA . THR A 1 93 ? 37.263 74.788 -8.362 1.00 73.53 93 THR A CA 1
ATOM 714 C C . THR A 1 93 ? 36.618 73.693 -7.530 1.00 73.76 93 THR A C 1
ATOM 715 O O . THR A 1 93 ? 35.423 73.728 -7.262 1.00 73.81 93 THR A O 1
ATOM 719 N N . SER A 1 94 ? 37.418 72.720 -7.116 1.00 73.94 94 SER A N 1
ATOM 720 C CA . SER A 1 94 ? 36.900 71.580 -6.390 1.00 74.70 94 SER A CA 1
ATOM 721 C C . SER A 1 94 ? 37.968 71.018 -5.475 1.00 74.79 94 SER A C 1
ATOM 722 O O . SER A 1 94 ? 39.136 71.379 -5.582 1.00 75.43 94 SER A O 1
ATOM 725 N N . ALA A 1 95 ? 37.562 70.132 -4.574 1.00 74.80 95 ALA A N 1
ATOM 726 C CA . ALA A 1 95 ? 38.492 69.471 -3.677 1.00 75.49 95 ALA A CA 1
ATOM 727 C C . ALA A 1 95 ? 37.940 68.092 -3.400 1.00 77.12 95 ALA A C 1
ATOM 728 O O . ALA A 1 95 ? 37.289 67.870 -2.384 1.00 78.38 95 ALA A O 1
ATOM 730 N N . LYS A 1 96 ? 38.181 67.167 -4.319 1.00 78.24 96 LYS A N 1
ATOM 731 C CA . LYS A 1 96 ? 37.597 65.846 -4.204 1.00 79.70 96 LYS A CA 1
ATOM 732 C C . LYS A 1 96 ? 38.415 64.914 -3.317 1.00 80.88 96 LYS A C 1
ATOM 733 O O . LYS A 1 96 ? 39.636 65.045 -3.200 1.00 81.71 96 LYS A O 1
ATOM 739 N N . LEU A 1 97 ? 37.722 63.987 -2.672 1.00 81.43 97 LEU A N 1
ATOM 740 C CA . LEU A 1 97 ? 38.339 63.141 -1.680 1.00 81.60 97 LEU A CA 1
ATOM 741 C C . LEU A 1 97 ? 38.368 61.729 -2.178 1.00 82.46 97 LEU A C 1
ATOM 742 O O . LEU A 1 97 ? 37.370 61.230 -2.694 1.00 83.60 97 LEU A O 1
ATOM 747 N N . SER A 1 98 ? 39.518 61.085 -2.024 1.00 83.14 98 SER A N 1
ATOM 748 C CA . SER A 1 98 ? 39.594 59.644 -2.124 1.00 83.73 98 SER A CA 1
ATOM 749 C C . SER A 1 98 ? 39.652 59.119 -0.713 1.00 83.72 98 SER A C 1
ATOM 750 O O . SER A 1 98 ? 40.440 59.603 0.101 1.00 84.33 98 SER A O 1
ATOM 753 N N . SER A 1 99 ? 38.815 58.140 -0.406 1.00 83.19 99 SER A N 1
ATOM 754 C CA . SER A 1 99 ? 38.802 57.605 0.942 1.00 84.00 99 SER A CA 1
ATOM 755 C C . SER A 1 99 ? 39.246 56.146 0.997 1.00 83.92 99 SER A C 1
ATOM 756 O O . SER A 1 99 ? 38.896 55.344 0.136 1.00 84.43 99 SER A O 1
ATOM 759 N N . TYR A 1 100 ? 40.035 55.809 2.007 1.00 83.89 100 TYR A N 1
ATOM 760 C CA . TYR A 1 100 ? 40.433 54.427 2.217 1.00 84.78 100 TYR A CA 1
ATOM 761 C C . TYR A 1 100 ? 40.143 54.060 3.648 1.00 84.09 100 TYR A C 1
ATOM 762 O O . TYR A 1 100 ? 40.195 54.914 4.536 1.00 85.07 100 TYR A O 1
ATOM 771 N N . THR A 1 101 ? 39.843 52.789 3.876 1.00 82.29 101 THR A N 1
ATOM 772 C CA . THR A 1 101 ? 39.806 52.272 5.230 1.00 81.11 101 THR A CA 1
ATOM 773 C C . THR A 1 101 ? 40.948 51.290 5.428 1.00 81.00 101 THR A C 1
ATOM 774 O O . THR A 1 101 ? 40.940 50.181 4.882 1.00 80.37 101 THR A O 1
ATOM 778 N N . LEU A 1 102 ? 41.937 51.707 6.205 1.00 80.85 102 LEU A N 1
ATOM 779 C CA . LEU A 1 102 ? 43.076 50.854 6.482 1.00 81.16 102 LEU A CA 1
ATOM 780 C C . LEU A 1 102 ? 42.811 49.919 7.661 1.00 81.13 102 LEU A C 1
ATOM 781 O O . LEU A 1 102 ? 42.436 50.358 8.743 1.00 82.19 102 LEU A O 1
ATOM 786 N N . ARG A 1 103 ? 43.008 48.627 7.452 1.00 81.02 103 ARG A N 1
ATOM 787 C CA . ARG A 1 103 ? 42.912 47.673 8.548 1.00 81.11 103 ARG A CA 1
ATOM 788 C C . ARG A 1 103 ? 44.245 46.958 8.735 1.00 79.07 103 ARG A C 1
ATOM 789 O O . ARG A 1 103 ? 44.956 46.694 7.771 1.00 79.30 103 ARG A O 1
ATOM 797 N N . ILE A 1 104 ? 44.587 46.647 9.976 1.00 76.81 104 ILE A N 1
ATOM 798 C CA . ILE A 1 104 ? 45.876 46.033 10.266 1.00 74.85 104 ILE A CA 1
ATOM 799 C C . ILE A 1 104 ? 45.661 44.731 11.015 1.00 73.41 104 ILE A C 1
ATOM 800 O O . ILE A 1 104 ? 45.091 44.737 12.102 1.00 73.93 104 ILE A O 1
ATOM 805 N N . LEU A 1 105 ? 46.091 43.613 10.440 1.00 71.42 105 LEU A N 1
ATOM 806 C CA . LEU A 1 105 ? 45.871 42.331 11.103 1.00 70.43 105 LEU A CA 1
ATOM 807 C C . LEU A 1 105 ? 47.110 41.461 11.091 1.00 69.95 105 LEU A C 1
ATOM 808 O O . LEU A 1 105 ? 47.837 41.411 10.103 1.00 70.27 105 LEU A O 1
ATOM 813 N N . ARG A 1 106 ? 47.338 40.774 12.202 1.00 68.99 106 ARG A N 1
ATOM 814 C CA . ARG A 1 106 ? 48.422 39.822 12.292 1.00 68.40 106 ARG A CA 1
ATOM 815 C C . ARG A 1 106 ? 48.096 38.635 11.393 1.00 67.59 106 ARG A C 1
ATOM 816 O O . ARG A 1 106 ? 46.934 38.319 11.172 1.00 67.35 106 ARG A O 1
ATOM 824 N N . GLN A 1 107 ? 49.119 37.996 10.848 1.00 66.88 107 GLN A N 1
ATOM 825 C CA . GLN A 1 107 ? 48.900 36.845 9.996 1.00 65.65 107 GLN A CA 1
ATOM 826 C C . GLN A 1 107 ? 48.543 35.650 10.872 1.00 64.90 107 GLN A C 1
ATOM 827 O O . GLN A 1 107 ? 49.217 35.375 11.859 1.00 65.35 107 GLN A O 1
ATOM 833 N N . LEU A 1 108 ? 47.464 34.956 10.535 1.00 64.40 108 LEU A N 1
ATOM 834 C CA . LEU A 1 108 ? 47.029 33.825 11.342 1.00 62.76 108 LEU A CA 1
ATOM 835 C C . LEU A 1 108 ? 48.151 32.824 11.412 1.00 62.65 108 LEU A C 1
ATOM 836 O O . LEU A 1 108 ? 48.796 32.554 10.403 1.00 61.32 108 LEU A O 1
ATOM 841 N N . ARG A 1 109 ? 48.378 32.272 12.602 1.00 63.00 109 ARG A N 1
ATOM 842 C CA . ARG A 1 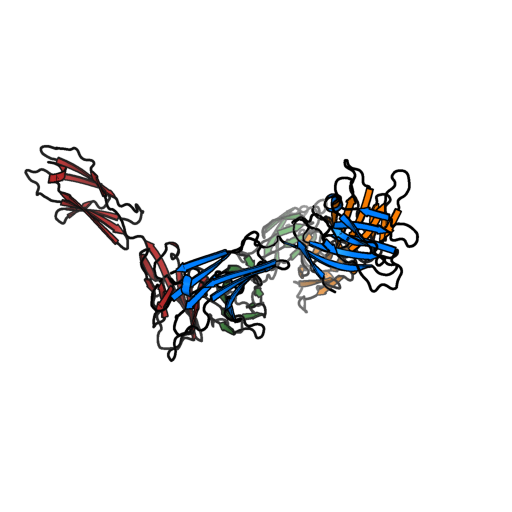109 ? 49.339 31.184 12.763 1.00 63.62 109 ARG A CA 1
ATOM 843 C C . ARG A 1 109 ? 48.876 30.124 13.774 1.00 63.61 109 ARG A C 1
ATOM 844 O O . ARG A 1 109 ? 47.895 30.312 14.474 1.00 63.51 109 ARG A O 1
ATOM 852 N N . ASN A 1 110 ? 49.582 29.000 13.802 1.00 64.96 110 ASN A N 1
ATOM 853 C CA . ASN A 1 110 ? 49.329 27.900 14.729 1.00 66.74 110 ASN A CA 1
ATOM 854 C C . ASN A 1 110 ? 47.896 27.380 14.783 1.00 68.04 110 ASN A C 1
ATOM 855 O O . ASN A 1 110 ? 47.334 27.236 15.856 1.00 68.35 110 ASN A O 1
ATOM 860 N N . ILE A 1 111 ? 47.311 27.070 13.631 1.00 71.30 111 ILE A N 1
ATOM 861 C CA . ILE A 1 111 ? 45.980 26.483 13.619 1.00 74.11 111 ILE A CA 1
ATOM 862 C C . ILE A 1 111 ? 46.061 25.111 14.272 1.00 76.57 111 ILE A C 1
ATOM 863 O O . ILE A 1 111 ? 47.007 24.354 14.038 1.00 77.56 111 ILE A O 1
ATOM 868 N N . GLN A 1 112 ? 45.084 24.807 15.119 1.00 79.08 112 GLN A N 1
ATOM 869 C CA . GLN A 1 112 ? 45.065 23.541 15.832 1.00 79.80 112 GLN A CA 1
ATOM 870 C C . GLN A 1 112 ? 43.637 23.040 15.947 1.00 79.66 112 GLN A C 1
ATOM 871 O O . GLN A 1 112 ? 42.688 23.809 15.812 1.00 78.41 112 GLN A O 1
ATOM 877 N N . VAL A 1 113 ? 43.493 21.740 16.179 1.00 81.22 113 VAL A N 1
ATOM 878 C CA . VAL A 1 113 ? 42.188 21.109 16.327 1.00 82.09 113 VAL A CA 1
ATOM 879 C C . VAL A 1 113 ? 42.246 20.149 17.507 1.00 83.87 113 VAL A C 1
ATOM 880 O O . VAL A 1 113 ? 43.152 19.322 17.587 1.00 84.27 113 VAL A O 1
ATOM 884 N N . THR A 1 114 ? 41.295 20.266 18.431 1.00 85.29 114 THR A N 1
ATOM 885 C CA . THR A 1 114 ? 41.219 19.333 19.545 1.00 87.28 114 THR A CA 1
ATOM 886 C C . THR A 1 114 ? 39.862 18.643 19.557 1.00 87.71 114 THR A C 1
ATOM 887 O O . THR A 1 114 ? 38.873 19.208 19.087 1.00 87.12 114 THR A O 1
ATOM 891 N N . ASN A 1 115 ? 39.820 17.416 20.070 1.00 89.82 115 ASN A N 1
ATOM 892 C CA . ASN A 1 115 ? 38.566 16.670 20.166 1.00 92.75 115 ASN A CA 1
ATOM 893 C C . ASN A 1 115 ? 38.242 16.185 21.573 1.00 94.58 115 ASN A C 1
ATOM 894 O O . ASN A 1 115 ? 39.127 16.068 22.422 1.00 95.61 115 ASN A O 1
ATOM 899 N N . HIS A 1 116 ? 36.971 15.869 21.804 1.00 96.27 116 HIS A N 1
ATOM 900 C CA . HIS A 1 116 ? 36.502 15.533 23.141 1.00 98.19 116 HIS A CA 1
ATOM 901 C C . HIS A 1 116 ? 35.564 14.328 23.114 1.00 98.86 116 HIS A C 1
ATOM 902 O O . HIS A 1 116 ? 34.391 14.434 23.479 1.00 99.76 116 HIS A O 1
ATOM 909 N N . SER A 1 117 ? 36.102 13.182 22.693 1.00 99.15 117 SER A N 1
ATOM 910 C CA . SER A 1 117 ? 35.318 11.952 22.497 1.00 99.29 117 SER A CA 1
ATOM 911 C C . SER A 1 117 ? 34.510 12.021 21.204 1.00 98.95 117 SER A C 1
ATOM 912 O O . SER A 1 117 ? 34.500 13.050 20.524 1.00 98.29 117 SER A O 1
ATOM 915 N N . GLN A 1 121 ? 34.241 4.617 20.391 1.00 104.91 121 GLN A N 1
ATOM 916 C CA . GLN A 1 121 ? 33.023 4.120 21.020 1.00 104.59 121 GLN A CA 1
ATOM 917 C C . GLN A 1 121 ? 31.863 5.103 20.866 1.00 104.80 121 GLN A C 1
ATOM 918 O O . GLN A 1 121 ? 32.054 6.314 20.982 1.00 105.34 121 GLN A O 1
ATOM 924 N N . ASN A 1 122 ? 30.664 4.587 20.591 1.00 104.68 122 ASN A N 1
ATOM 925 C CA . ASN A 1 122 ? 30.447 3.158 20.336 1.00 104.01 122 ASN A CA 1
ATOM 926 C C . ASN A 1 122 ? 30.464 2.850 18.834 1.00 104.12 122 ASN A C 1
ATOM 927 O O . ASN A 1 122 ? 31.295 3.397 18.097 1.00 103.98 122 ASN A O 1
ATOM 932 N N . MET A 1 123 ? 29.557 1.982 18.382 1.00 103.48 123 MET A N 1
ATOM 933 C C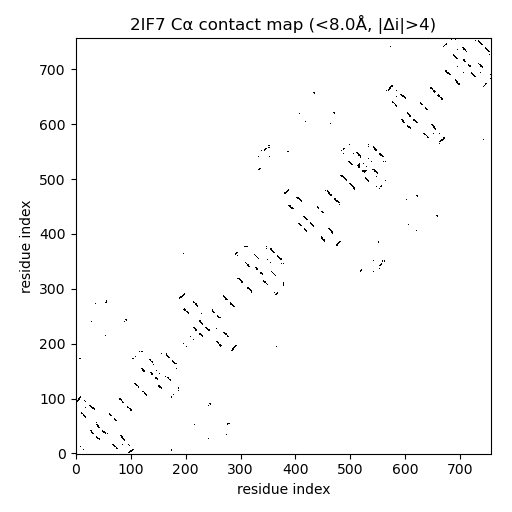A . MET A 1 123 ? 29.450 1.671 16.954 1.00 102.89 123 MET A CA 1
ATOM 934 C C . MET A 1 123 ? 29.311 2.968 16.158 1.00 101.61 123 MET A C 1
ATOM 935 O O . MET A 1 123 ? 29.985 3.166 15.144 1.00 101.86 123 MET A O 1
ATOM 940 N N . THR A 1 124 ? 28.435 3.847 16.635 1.00 99.83 124 THR A N 1
ATOM 941 C CA . THR A 1 124 ? 28.323 5.199 16.106 1.00 97.77 124 THR A CA 1
ATOM 942 C C . THR A 1 124 ? 29.215 6.149 16.910 1.00 96.16 124 THR A C 1
ATOM 943 O O . THR A 1 124 ? 29.164 6.186 18.138 1.00 95.71 124 THR A O 1
ATOM 947 N N . CYS A 1 125 ? 30.035 6.913 16.204 1.00 94.58 125 CYS A N 1
ATOM 948 C CA . CYS A 1 125 ? 30.987 7.810 16.835 1.00 92.69 125 CYS A CA 1
ATOM 949 C C . CYS A 1 125 ? 30.478 9.250 16.757 1.00 91.56 125 CYS A C 1
ATOM 950 O O . CYS A 1 125 ? 30.036 9.693 15.697 1.00 91.17 125 CYS A O 1
ATOM 953 N N . GLU A 1 126 ? 30.510 9.967 17.879 1.00 90.25 126 GLU A N 1
ATOM 954 C CA . GLU A 1 126 ? 30.130 11.382 17.888 1.00 89.62 126 GLU A CA 1
ATOM 955 C C . GLU A 1 126 ? 31.280 12.249 18.372 1.00 87.11 126 GLU A C 1
ATOM 956 O O . GLU A 1 126 ? 31.699 12.144 19.518 1.00 86.47 126 GLU A O 1
ATOM 962 N N . LEU A 1 127 ? 31.783 13.113 17.499 1.00 85.73 127 LEU A N 1
ATOM 963 C CA . LEU A 1 127 ? 32.925 13.949 17.853 1.00 84.38 127 LEU A CA 1
ATOM 964 C C . LEU A 1 127 ? 32.549 15.399 18.149 1.00 83.43 127 LEU A C 1
ATOM 965 O O . LEU A 1 127 ? 31.705 15.993 17.476 1.00 82.70 127 LEU A O 1
ATOM 970 N N . HIS A 1 128 ? 33.199 15.958 19.162 1.00 82.22 128 HIS A N 1
ATOM 971 C CA . HIS A 1 128 ? 33.099 17.372 19.447 1.00 81.51 128 HIS A CA 1
ATOM 972 C C . HIS A 1 128 ? 34.437 18.008 19.137 1.00 80.22 128 HIS A C 1
ATOM 973 O O . HIS A 1 128 ? 35.415 17.798 19.842 1.00 79.98 128 HIS A O 1
ATOM 980 N N . LEU A 1 129 ? 34.471 18.774 18.057 1.00 79.50 129 LEU A N 1
ATOM 981 C CA . LEU A 1 129 ? 35.710 19.317 17.540 1.00 78.79 129 LEU A CA 1
ATOM 982 C C . LEU A 1 129 ? 35.743 20.811 17.736 1.00 78.57 129 LEU A C 1
ATOM 983 O O . LEU A 1 129 ? 34.749 21.503 17.492 1.00 79.03 129 LEU A O 1
ATOM 988 N N . THR A 1 130 ? 36.880 21.324 18.175 1.00 77.85 130 THR A N 1
ATOM 989 C CA . THR A 1 130 ? 37.045 22.761 18.159 1.00 78.93 130 THR A CA 1
ATOM 990 C C . THR A 1 130 ? 38.339 23.164 17.471 1.00 80.99 130 THR A C 1
ATOM 991 O O . THR A 1 130 ? 39.392 22.566 17.691 1.00 81.41 130 THR A O 1
ATOM 995 N N . CYS A 1 131 ? 38.223 24.168 16.609 1.00 83.57 131 CYS A N 1
ATOM 996 C CA . CYS A 1 131 ? 39.336 24.713 15.878 1.00 84.00 131 CYS A CA 1
ATOM 997 C C . CYS A 1 131 ? 39.785 25.967 16.558 1.00 84.65 131 CYS A C 1
ATOM 998 O O . CYS A 1 131 ? 38.974 26.844 16.835 1.00 86.65 131 CYS A O 1
ATOM 1001 N N . SER A 1 132 ? 41.077 26.063 16.826 1.00 85.51 132 SER A N 1
ATOM 1002 C CA . SER A 1 132 ? 41.638 27.262 17.433 1.00 85.67 132 SER A CA 1
ATOM 1003 C C . SER A 1 132 ? 42.740 27.810 16.543 1.00 85.63 132 SER A C 1
ATOM 1004 O O . SER A 1 132 ? 43.152 27.162 15.575 1.00 86.71 132 SER A O 1
ATOM 1007 N N . VAL A 1 133 ? 43.223 29.000 16.883 1.00 84.55 133 VAL A N 1
ATOM 1008 C CA . VAL A 1 133 ? 44.249 29.690 16.106 1.00 82.57 133 VAL A CA 1
ATOM 1009 C C . VAL A 1 133 ? 44.990 30.642 17.032 1.00 83.47 133 VAL A C 1
ATOM 1010 O O . VAL A 1 133 ? 44.573 30.828 18.174 1.00 85.08 133 VAL A O 1
ATOM 1014 N N . GLU A 1 134 ? 46.097 31.224 16.585 1.00 84.54 134 GLU A N 1
ATOM 1015 C CA . GLU A 1 134 ? 46.779 32.235 17.410 1.00 86.27 134 GLU A CA 1
ATOM 1016 C C . GLU A 1 134 ? 46.864 33.588 16.724 1.00 87.11 134 GLU A C 1
ATOM 1017 O O . GLU A 1 134 ? 46.980 33.675 15.504 1.00 86.56 134 GLU A O 1
ATOM 1023 N N . ASP A 1 135 ? 46.803 34.649 17.518 1.00 89.74 135 ASP A N 1
ATOM 1024 C CA . ASP A 1 135 ? 46.827 35.993 16.966 1.00 92.00 135 ASP A CA 1
ATOM 1025 C C . ASP A 1 135 ? 45.511 36.242 16.251 1.00 93.28 135 ASP A C 1
ATOM 1026 O O . ASP A 1 135 ? 45.454 36.963 15.254 1.00 93.31 135 ASP A O 1
ATOM 1031 N N . ALA A 1 136 ? 44.455 35.622 16.763 1.00 94.60 136 ALA A N 1
ATOM 1032 C CA . ALA A 1 136 ? 43.119 35.849 16.245 1.00 95.74 136 ALA A CA 1
ATOM 1033 C C . ALA A 1 136 ? 42.645 37.269 16.566 1.00 96.39 136 ALA A C 1
ATOM 1034 O O . ALA A 1 136 ? 43.288 37.995 17.327 1.00 96.39 136 ALA A O 1
ATOM 1036 N N . ASP A 1 137 ? 41.526 37.653 15.960 1.00 97.05 137 ASP A N 1
ATOM 1037 C CA . ASP A 1 137 ? 40.803 38.867 16.312 1.00 97.22 137 ASP A CA 1
ATOM 1038 C C . ASP A 1 137 ? 39.314 38.600 16.218 1.00 97.34 137 ASP A C 1
ATOM 1039 O O . ASP A 1 137 ? 38.889 37.469 15.982 1.00 97.24 137 ASP A O 1
ATOM 1044 N N . ASP A 1 138 ? 38.516 39.642 16.404 1.00 98.17 138 ASP A N 1
ATOM 1045 C CA . ASP A 1 138 ? 37.073 39.508 16.267 1.00 98.19 138 ASP A CA 1
ATOM 1046 C C . ASP A 1 138 ? 36.723 39.210 14.808 1.00 97.69 138 ASP A C 1
ATOM 1047 O O . ASP A 1 138 ? 35.662 38.662 14.508 1.00 97.63 138 ASP A O 1
ATOM 1052 N N . ASN A 1 139 ? 37.639 39.567 13.911 1.00 96.91 139 ASN A N 1
ATOM 1053 C CA . ASN A 1 139 ? 37.445 39.363 12.482 1.00 95.58 139 ASN A CA 1
ATOM 1054 C C . ASN A 1 139 ? 38.221 38.167 11.932 1.00 93.75 139 ASN A C 1
ATOM 1055 O O . ASN A 1 139 ? 38.704 38.200 10.802 1.00 94.91 139 ASN A O 1
ATOM 1060 N N . VAL A 1 140 ? 38.358 37.126 12.748 1.00 90.36 140 VAL A N 1
ATOM 1061 C CA . VAL A 1 140 ? 38.750 35.818 12.242 1.00 86.83 140 VAL A CA 1
ATOM 1062 C C . VAL A 1 140 ? 37.455 35.168 11.825 1.00 84.81 140 VAL A C 1
ATOM 1063 O O . VAL A 1 140 ? 36.381 35.641 12.188 1.00 85.01 140 VAL A O 1
ATOM 1067 N N . SER A 1 141 ? 37.542 34.081 11.077 1.00 82.07 141 SER A N 1
ATOM 1068 C CA . SER A 1 141 ? 36.351 33.346 10.720 1.00 79.59 141 SER A CA 1
ATOM 1069 C C . SER A 1 141 ? 36.692 31.905 10.397 1.00 79.55 141 SER A C 1
ATOM 1070 O O . SER A 1 141 ? 37.547 31.633 9.558 1.00 80.99 141 SER A O 1
ATOM 1073 N N . PHE A 1 142 ? 36.022 30.987 11.083 1.00 79.37 142 PHE A N 1
ATOM 1074 C CA . PHE A 1 142 ? 36.231 29.554 10.906 1.00 78.64 142 PHE A CA 1
ATOM 1075 C C . PHE A 1 142 ? 35.131 28.919 10.083 1.00 78.74 142 PHE A C 1
ATOM 1076 O O . PHE A 1 142 ? 34.039 29.466 9.947 1.00 79.53 142 PHE A O 1
ATOM 1084 N N . ARG A 1 143 ? 35.428 27.751 9.542 1.00 79.06 143 ARG A N 1
ATOM 1085 C CA . ARG A 1 143 ? 34.390 26.871 9.035 1.00 80.60 143 ARG A CA 1
ATOM 1086 C C . ARG A 1 143 ? 34.934 25.452 8.965 1.00 80.78 143 ARG A C 1
ATOM 1087 O O . ARG A 1 143 ? 36.141 25.258 8.816 1.00 80.61 143 ARG A O 1
ATOM 1095 N N . TRP A 1 144 ? 34.049 24.473 9.136 1.00 80.95 144 TRP A N 1
ATOM 1096 C CA . TRP A 1 144 ? 34.431 23.074 9.037 1.00 81.24 144 TRP A CA 1
ATOM 1097 C C . TRP A 1 144 ? 33.855 22.550 7.756 1.00 82.64 144 TRP A C 1
ATOM 1098 O O . TRP A 1 144 ? 32.709 22.862 7.425 1.00 84.84 144 TRP A O 1
ATOM 1109 N N . GLU A 1 145 ? 34.633 21.759 7.028 1.00 82.77 145 GLU A N 1
ATOM 1110 C CA . GLU A 1 145 ? 34.174 21.276 5.735 1.00 83.89 145 GLU A CA 1
ATOM 1111 C C . GLU A 1 145 ? 34.458 19.806 5.547 1.00 82.65 145 GLU A C 1
ATOM 1112 O O . GLU A 1 145 ? 35.496 19.306 5.993 1.00 84.04 145 GLU A O 1
ATOM 1118 N N . ALA A 1 146 ? 33.526 19.119 4.897 1.00 80.19 146 ALA A N 1
ATOM 1119 C CA . ALA A 1 146 ? 33.743 17.749 4.480 1.00 79.32 146 ALA A CA 1
ATOM 1120 C C . ALA A 1 146 ? 33.213 17.582 3.065 1.00 80.01 146 ALA A C 1
ATOM 1121 O O . ALA A 1 146 ? 32.108 18.042 2.755 1.00 80.63 146 ALA A O 1
ATOM 1123 N N . LEU A 1 147 ? 34.009 16.943 2.205 1.00 79.67 147 LEU A N 1
ATOM 1124 C CA . LEU A 1 147 ? 33.638 16.742 0.807 1.00 78.90 147 LEU A CA 1
ATOM 1125 C C . LEU A 1 147 ? 33.104 18.029 0.169 1.00 79.25 147 LEU A C 1
ATOM 1126 O O . LEU A 1 147 ? 32.111 18.017 -0.559 1.00 79.44 147 LEU A O 1
ATOM 1131 N N . GLY A 1 148 ? 33.768 19.140 0.451 1.00 79.76 148 GLY A N 1
ATOM 1132 C CA . GLY A 1 148 ? 33.364 20.426 -0.102 1.00 80.87 148 GLY A CA 1
ATOM 1133 C C . GLY A 1 148 ? 32.018 20.914 0.393 1.00 81.69 148 GLY A C 1
ATOM 1134 O O . GLY A 1 148 ? 31.422 21.808 -0.208 1.00 83.01 148 GLY A O 1
ATOM 1135 N N . ASN A 1 149 ? 31.534 20.324 1.483 1.00 82.12 149 ASN A N 1
ATOM 1136 C CA . ASN A 1 149 ? 30.305 20.777 2.129 1.00 82.41 149 ASN A CA 1
ATOM 1137 C C . ASN A 1 149 ? 30.592 21.402 3.485 1.00 82.51 149 ASN A C 1
ATOM 1138 O O . ASN A 1 149 ? 31.479 20.936 4.220 1.00 82.99 149 ASN A O 1
ATOM 1143 N N . THR A 1 150 ? 29.856 22.458 3.821 1.00 81.60 150 THR A N 1
ATOM 1144 C CA . THR A 1 150 ? 30.112 23.159 5.079 1.00 81.35 150 THR A CA 1
ATOM 1145 C C . THR A 1 150 ? 29.240 22.650 6.225 1.00 80.85 150 THR A C 1
ATOM 1146 O O . THR A 1 150 ? 28.036 22.886 6.260 1.00 80.45 150 THR A O 1
ATOM 1150 N N . LEU A 1 151 ? 29.875 21.951 7.156 1.00 80.28 151 LEU A N 1
ATOM 1151 C CA . LEU A 1 151 ? 29.211 21.427 8.325 1.00 79.80 151 LEU A CA 1
ATOM 1152 C C . LEU A 1 151 ? 28.940 22.506 9.367 1.00 80.33 151 LEU A C 1
ATOM 1153 O O . LEU A 1 151 ? 28.016 22.381 10.169 1.00 81.37 151 LEU A O 1
ATOM 1158 N N . SER A 1 152 ? 29.751 23.555 9.370 1.00 80.16 152 SER A N 1
ATOM 1159 C CA . SER A 1 152 ? 29.674 24.556 10.423 1.00 80.48 152 SER A CA 1
ATOM 1160 C C . SER A 1 152 ? 30.465 25.795 10.049 1.00 80.46 152 SER A C 1
ATOM 1161 O O . SER A 1 152 ? 31.508 25.702 9.404 1.00 81.20 152 SER A O 1
ATOM 1164 N N . SER A 1 153 ? 29.980 26.950 10.480 1.00 79.91 153 SER A N 1
ATOM 1165 C CA . SER A 1 153 ? 30.677 28.202 10.239 1.00 80.58 153 SER A CA 1
ATOM 1166 C C . SER A 1 153 ? 31.255 28.787 11.521 1.00 80.60 153 SER A C 1
ATOM 1167 O O . SER A 1 153 ? 31.540 29.982 11.596 1.00 80.61 153 SER A O 1
ATOM 1170 N N . GLN A 1 154 ? 31.417 27.950 12.535 1.00 80.69 154 GLN A N 1
ATOM 1171 C CA . GLN A 1 154 ? 32.038 28.404 13.764 1.00 81.51 154 GLN A CA 1
ATOM 1172 C C . GLN A 1 154 ? 33.191 27.486 14.122 1.00 79.80 154 GLN A C 1
ATOM 1173 O O . GLN A 1 154 ? 33.359 26.428 13.521 1.00 80.43 154 GLN A O 1
ATOM 1179 N N . PRO A 1 155 ? 33.997 27.890 15.106 1.00 78.36 155 PRO A N 1
ATOM 1180 C CA . PRO A 1 155 ? 35.121 27.074 15.546 1.00 77.85 155 PRO A CA 1
ATOM 1181 C C . PRO A 1 155 ? 34.662 25.723 16.081 1.00 77.23 155 PRO A C 1
ATOM 1182 O O . PRO A 1 155 ? 35.452 24.799 16.215 1.00 77.83 155 PRO A O 1
ATOM 1186 N N . ASN A 1 156 ? 33.379 25.603 16.368 1.00 77.02 156 ASN A N 1
ATOM 1187 C CA . ASN A 1 156 ? 32.873 24.377 16.934 1.00 77.02 156 ASN A CA 1
ATOM 1188 C C . ASN A 1 156 ? 32.084 23.557 15.944 1.00 76.13 156 ASN A C 1
ATOM 1189 O O . ASN A 1 156 ? 31.192 24.072 15.265 1.00 76.62 156 ASN A O 1
ATOM 1194 N N . LEU A 1 157 ? 32.426 22.275 15.874 1.00 74.21 157 LEU A N 1
ATOM 1195 C CA . LEU A 1 157 ? 31.678 21.310 15.081 1.00 72.49 157 LEU A CA 1
ATOM 1196 C C . LEU A 1 157 ? 31.406 20.062 15.909 1.00 70.84 157 LEU A C 1
ATOM 1197 O O . LEU A 1 157 ? 32.323 19.488 16.506 1.00 69.36 157 LEU A O 1
ATOM 1202 N N . THR A 1 158 ? 30.147 19.645 15.956 1.00 69.13 158 THR A N 1
ATOM 1203 C CA . THR A 1 158 ? 29.847 18.333 16.496 1.00 69.02 158 THR A CA 1
ATOM 1204 C C . THR A 1 158 ? 29.083 17.560 15.428 1.00 70.02 158 THR A C 1
ATOM 1205 O O . THR A 1 158 ? 28.110 18.069 14.879 1.00 69.36 158 THR A O 1
ATOM 1209 N N . VAL A 1 159 ? 29.553 16.352 15.112 1.00 71.42 159 VAL A N 1
ATOM 1210 C CA . VAL A 1 159 ? 28.907 15.507 14.098 1.00 74.34 159 VAL A CA 1
ATOM 1211 C C . VAL A 1 159 ? 2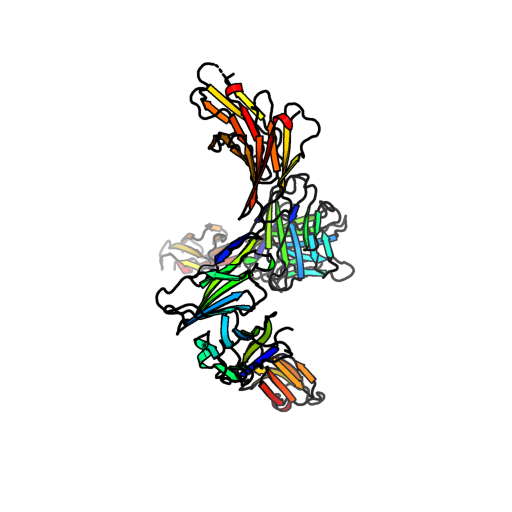8.931 14.026 14.454 1.00 75.20 159 VAL A C 1
ATOM 1212 O O . VAL A 1 159 ? 29.846 13.561 15.148 1.00 75.42 159 VAL A O 1
ATOM 1216 N N . SER A 1 160 ? 27.938 13.289 13.955 1.00 75.52 160 SER A N 1
ATOM 1217 C CA . SER A 1 160 ? 27.940 11.839 14.054 1.00 76.64 160 SER A CA 1
ATOM 1218 C C . SER A 1 160 ? 28.689 11.191 12.893 1.00 77.74 160 SER A C 1
ATOM 1219 O O . SER A 1 160 ? 28.595 11.652 11.752 1.00 78.44 160 SER A O 1
ATOM 1222 N N . TRP A 1 161 ? 29.432 10.124 13.188 1.00 77.77 161 TRP A N 1
ATOM 1223 C CA . TRP A 1 161 ? 30.161 9.397 12.161 1.00 77.27 161 TRP A CA 1
ATOM 1224 C C . TRP A 1 161 ? 30.050 7.900 12.323 1.00 78.09 161 TRP A C 1
ATOM 1225 O O . TRP A 1 161 ? 30.541 7.347 13.300 1.00 78.73 161 TRP A O 1
ATOM 1236 N N . ASP A 1 162 ? 29.419 7.251 11.347 1.00 78.85 162 ASP A N 1
ATOM 1237 C CA . ASP A 1 162 ? 29.321 5.797 11.306 1.00 78.76 162 ASP A CA 1
ATOM 1238 C C . ASP A 1 162 ? 30.197 5.242 10.190 1.00 79.73 162 ASP A C 1
ATOM 1239 O O . ASP A 1 162 ? 30.000 5.568 9.018 1.00 80.15 162 ASP A O 1
ATOM 1244 N N . PRO A 1 163 ? 31.153 4.374 10.547 1.00 80.28 163 PRO A N 1
ATOM 1245 C CA . PRO A 1 163 ? 32.153 3.889 9.607 1.00 79.93 163 PRO A CA 1
ATOM 1246 C C . PRO A 1 163 ? 31.502 3.249 8.395 1.00 80.35 163 PRO A C 1
ATOM 1247 O O . PRO A 1 163 ? 32.124 3.147 7.341 1.00 82.27 163 PRO A O 1
ATOM 1251 N N . ARG A 1 164 ? 30.253 2.824 8.541 1.00 79.30 164 ARG A N 1
ATOM 1252 C CA . ARG A 1 164 ? 29.628 1.987 7.536 1.00 77.98 164 ARG A CA 1
ATOM 1253 C C . ARG A 1 164 ? 28.467 2.646 6.782 1.00 77.87 164 ARG A C 1
ATOM 1254 O O . ARG A 1 164 ? 27.778 1.982 6.012 1.00 78.81 164 ARG A O 1
ATOM 1262 N N . ILE A 1 165 ? 28.233 3.934 6.997 1.00 77.33 165 ILE A N 1
ATOM 1263 C CA . ILE A 1 165 ? 27.272 4.657 6.159 1.00 76.55 165 ILE A CA 1
ATOM 1264 C C . ILE A 1 165 ? 27.616 6.119 5.968 1.00 77.25 165 ILE A C 1
ATOM 1265 O O . ILE A 1 165 ? 27.153 6.737 5.015 1.00 76.70 165 ILE A O 1
ATOM 1270 N N . SER A 1 166 ? 28.415 6.672 6.877 1.00 78.58 166 SER A N 1
ATOM 1271 C CA . SER A 1 166 ? 28.950 8.014 6.693 1.00 80.18 166 SER A CA 1
ATOM 1272 C C . SER A 1 166 ? 29.837 8.023 5.467 1.00 80.77 166 SER A C 1
ATOM 1273 O O . SER A 1 166 ? 30.712 7.163 5.319 1.00 80.72 166 SER A O 1
ATOM 1276 N N . SER A 1 167 ? 29.601 8.992 4.586 1.00 81.68 167 SER A N 1
ATOM 1277 C CA . SER A 1 167 ? 30.292 9.033 3.302 1.00 82.08 167 SER A CA 1
ATOM 1278 C C . SER A 1 167 ? 31.682 9.674 3.413 1.00 81.93 167 SER A C 1
ATOM 1279 O O . SER A 1 167 ? 32.649 9.150 2.870 1.00 82.18 167 SER A O 1
ATOM 1282 N N . GLU A 1 168 ? 31.781 10.791 4.129 1.00 82.11 168 GLU A N 1
ATOM 1283 C CA . GLU A 1 168 ? 33.072 11.432 4.374 1.00 82.91 168 GLU A CA 1
ATOM 1284 C C . GLU A 1 168 ? 33.884 10.652 5.418 1.00 83.26 168 GLU A C 1
ATOM 1285 O O . GLU A 1 168 ? 33.310 9.928 6.231 1.00 84.34 168 GLU A O 1
ATOM 1291 N N . GLN A 1 169 ? 35.210 10.798 5.392 1.00 82.28 169 GLN A N 1
ATOM 1292 C CA . GLN A 1 169 ? 36.086 10.093 6.331 1.00 80.50 169 GLN A CA 1
ATOM 1293 C C . GLN A 1 169 ? 36.929 11.065 7.136 1.00 79.73 169 GLN A C 1
ATOM 1294 O O . GLN A 1 169 ? 37.716 10.640 7.991 1.00 80.65 169 GLN A O 1
ATOM 1300 N N . ASP A 1 170 ? 36.782 12.359 6.850 1.00 77.67 170 ASP A N 1
ATOM 1301 C CA . ASP A 1 170 ? 37.637 13.387 7.436 1.00 75.57 170 ASP A CA 1
ATOM 1302 C C . ASP A 1 170 ? 36.836 14.636 7.753 1.00 75.20 170 ASP A C 1
ATOM 1303 O O . ASP A 1 170 ? 35.753 14.829 7.215 1.00 75.01 170 ASP A O 1
ATOM 1308 N N . TYR A 1 171 ? 37.367 15.491 8.620 1.00 75.42 171 TYR A N 1
ATOM 1309 C CA . TYR A 1 171 ? 36.760 16.809 8.849 1.00 76.75 171 TYR A CA 1
ATOM 1310 C C . TYR A 1 171 ? 37.850 17.854 8.795 1.00 78.67 171 TYR A C 1
ATOM 1311 O O . TYR A 1 171 ? 38.954 17.657 9.333 1.00 78.68 171 TYR A O 1
ATOM 1320 N N . THR A 1 172 ? 37.562 18.948 8.107 1.00 79.82 172 THR A N 1
ATOM 1321 C CA . THR A 1 172 ? 38.609 19.913 7.845 1.00 83.59 172 THR A CA 1
ATOM 1322 C C . THR A 1 172 ? 38.188 21.280 8.345 1.00 84.68 172 THR A C 1
ATOM 1323 O O . THR A 1 172 ? 37.113 21.764 7.988 1.00 86.10 172 THR A O 1
ATOM 1327 N N . CYS A 1 173 ? 39.019 21.878 9.195 1.00 84.93 173 CYS A N 1
ATOM 1328 C CA . CYS A 1 173 ? 38.769 23.221 9.662 1.00 84.90 173 CYS A CA 1
ATOM 1329 C C . CYS A 1 173 ? 39.571 24.165 8.807 1.00 83.83 173 CYS A C 1
ATOM 1330 O O . CYS A 1 173 ? 40.752 23.913 8.580 1.00 85.61 173 CYS A O 1
ATOM 1333 N N . ILE A 1 174 ? 38.940 25.255 8.369 1.00 80.51 174 ILE A N 1
ATOM 1334 C CA . ILE A 1 174 ? 39.606 26.299 7.621 1.00 78.73 174 ILE A CA 1
ATOM 1335 C C . ILE A 1 174 ? 39.417 27.607 8.359 1.00 79.28 174 ILE A C 1
ATOM 1336 O O . ILE A 1 174 ? 38.289 28.015 8.615 1.00 81.05 174 ILE A O 1
ATOM 1341 N N . ALA A 1 175 ? 40.512 28.280 8.683 1.00 79.52 175 ALA A N 1
ATOM 1342 C CA . ALA A 1 175 ? 40.454 29.550 9.396 1.00 79.59 175 ALA A CA 1
ATOM 1343 C C . ALA A 1 175 ? 41.072 30.610 8.525 1.00 80.49 175 ALA A C 1
ATOM 1344 O O . ALA A 1 175 ? 42.178 30.434 8.033 1.00 81.68 175 ALA A O 1
ATOM 1346 N N . GLU A 1 176 ? 40.380 31.722 8.331 1.00 80.79 176 GLU A N 1
ATOM 1347 C CA . GLU A 1 176 ? 40.931 32.731 7.459 1.00 81.75 176 GLU A CA 1
ATOM 1348 C C . GLU A 1 176 ? 40.567 34.150 7.872 1.00 80.92 176 GLU A C 1
ATOM 1349 O O . GLU A 1 176 ? 39.528 34.378 8.480 1.00 81.55 176 GLU A O 1
ATOM 1355 N N . ASN A 1 177 ? 41.453 35.089 7.551 1.00 78.63 177 ASN A N 1
ATOM 1356 C CA . ASN A 1 177 ? 41.131 36.497 7.567 1.00 76.25 177 ASN A CA 1
ATOM 1357 C C . ASN A 1 177 ? 41.611 37.145 6.274 1.00 75.13 177 ASN A C 1
ATOM 1358 O O . ASN A 1 177 ? 42.097 36.467 5.385 1.00 74.46 177 ASN A O 1
ATOM 1363 N N . ALA A 1 178 ? 41.482 38.455 6.165 1.00 74.60 178 ALA A N 1
ATOM 1364 C CA . ALA A 1 178 ? 41.757 39.116 4.903 1.00 74.60 178 ALA A CA 1
ATOM 1365 C C . ALA A 1 178 ? 43.161 38.865 4.359 1.00 75.08 178 ALA A C 1
ATOM 1366 O O . ALA A 1 178 ? 43.441 39.221 3.218 1.00 76.01 178 ALA A O 1
ATOM 1368 N N . VAL A 1 179 ? 44.047 38.279 5.161 1.00 74.47 179 VAL A N 1
ATOM 1369 C CA . VAL A 1 179 ? 45.432 38.092 4.732 1.00 74.13 179 VAL A CA 1
ATOM 1370 C C . VAL A 1 179 ? 45.998 36.758 5.169 1.00 75.27 179 VAL A C 1
ATOM 1371 O O . VAL A 1 179 ? 47.210 36.543 5.113 1.00 76.79 179 VAL A O 1
ATOM 1375 N N . SER A 1 180 ? 45.129 35.860 5.611 1.00 75.79 180 SER A N 1
ATOM 1376 C CA . SER A 1 180 ? 45.569 34.542 6.036 1.00 76.30 180 SER A CA 1
ATOM 1377 C C . SER A 1 180 ? 44.566 33.495 5.637 1.00 76.04 180 SER A C 1
ATOM 1378 O O . SER A 1 180 ? 43.372 33.772 5.576 1.00 74.96 180 SER A O 1
ATOM 1381 N N . ASN A 1 181 ? 45.056 32.284 5.391 1.00 76.37 181 ASN A N 1
ATOM 1382 C CA . ASN A 1 181 ? 44.187 31.168 5.056 1.00 77.24 181 ASN A CA 1
ATOM 1383 C C . ASN A 1 181 ? 44.829 29.852 5.484 1.00 77.57 181 ASN A C 1
ATOM 1384 O O . ASN A 1 181 ? 45.772 29.379 4.845 1.00 80.22 181 ASN A O 1
ATOM 1389 N N . LEU A 1 182 ? 44.343 29.272 6.579 1.00 76.13 182 LEU A N 1
ATOM 1390 C CA . LEU A 1 182 ? 44.978 28.093 7.156 1.00 74.65 182 LEU A CA 1
ATOM 1391 C C . LEU A 1 182 ? 43.989 26.950 7.204 1.00 75.09 182 LEU A C 1
ATOM 1392 O O . LEU A 1 182 ? 42.794 27.180 7.106 1.00 76.98 182 LEU A O 1
ATOM 1397 N N . SER A 1 183 ? 44.474 25.720 7.329 1.00 74.34 183 SER A N 1
ATOM 1398 C CA . SER A 1 183 ? 43.586 24.570 7.377 1.00 75.01 183 SER A CA 1
ATOM 1399 C C . SER A 1 183 ? 44.263 23.367 7.992 1.00 76.01 183 SER A C 1
ATOM 1400 O O . SER A 1 183 ? 45.468 23.161 7.835 1.00 77.41 183 SER A O 1
ATOM 1403 N N . PHE A 1 184 ? 43.468 22.581 8.703 1.00 75.33 184 PHE A N 1
ATOM 1404 C CA . PHE A 1 184 ? 43.937 21.411 9.408 1.00 74.39 184 PHE A CA 1
ATOM 1405 C C . PHE A 1 184 ? 42.819 20.453 9.132 1.00 76.02 184 PHE A C 1
ATOM 1406 O O . PHE A 1 184 ? 41.655 20.873 9.036 1.00 77.76 184 PHE A O 1
ATOM 1414 N N . SER A 1 185 ? 43.128 19.179 8.968 1.00 74.94 185 SER A N 1
ATOM 1415 C CA . SER A 1 185 ? 42.051 18.257 8.769 1.00 75.27 185 SER A CA 1
ATOM 1416 C C . SER A 1 185 ? 42.324 17.086 9.676 1.00 76.65 185 SER A C 1
ATOM 1417 O O . SER A 1 185 ? 43.484 16.820 10.027 1.00 74.55 185 SER A O 1
ATOM 1420 N N . VAL A 1 186 ? 41.243 16.405 10.065 1.00 77.30 186 VAL A N 1
ATOM 1421 C CA . VAL A 1 186 ? 41.318 15.315 11.019 1.00 77.33 186 VAL A CA 1
ATOM 1422 C C . VAL A 1 186 ? 40.555 14.122 10.487 1.00 78.56 186 VAL A C 1
ATOM 1423 O O . VAL A 1 186 ? 39.630 14.279 9.688 1.00 79.92 186 VAL A O 1
ATOM 1427 N N . SER A 1 187 ? 40.937 12.940 10.964 1.00 78.36 187 SER A N 1
ATOM 1428 C CA . SER A 1 187 ? 40.406 11.683 10.492 1.00 77.92 187 SER A CA 1
ATOM 1429 C C . SER A 1 187 ? 39.476 11.066 11.507 1.00 77.99 187 SER A C 1
ATOM 1430 O O . SER A 1 187 ? 39.906 10.673 12.589 1.00 79.10 187 SER A O 1
ATOM 1433 N N . ALA A 1 188 ? 38.205 10.952 11.152 1.00 78.04 188 ALA A N 1
ATOM 1434 C CA . ALA A 1 188 ? 37.254 10.202 11.966 1.00 77.56 188 ALA A CA 1
ATOM 1435 C C . ALA A 1 188 ? 37.806 8.837 12.367 1.00 78.44 188 ALA A C 1
ATOM 1436 O O . ALA A 1 188 ? 37.752 8.453 13.529 1.00 78.34 188 ALA A O 1
ATOM 1438 N N . GLN A 1 189 ? 38.347 8.100 11.404 1.00 80.27 189 GLN A N 1
ATOM 1439 C CA . GLN A 1 189 ? 38.793 6.732 11.675 1.00 82.66 189 GLN A CA 1
ATOM 1440 C C . GLN A 1 189 ? 39.936 6.694 12.679 1.00 80.45 189 GLN A C 1
ATOM 1441 O O . GLN A 1 189 ? 40.339 5.625 13.119 1.00 81.52 189 GLN A O 1
ATOM 1447 N N . LYS A 1 190 ? 40.458 7.858 13.034 1.00 78.92 190 LYS A N 1
ATOM 1448 C CA . LYS A 1 190 ? 41.564 7.928 13.973 1.00 78.30 190 LYS A CA 1
ATOM 1449 C C . LYS A 1 190 ? 41.095 8.528 15.274 1.00 77.69 190 LYS A C 1
ATOM 1450 O O . LYS A 1 190 ? 41.519 8.117 16.349 1.00 77.82 190 LYS A O 1
ATOM 1456 N N . LEU A 1 191 ? 40.220 9.517 15.165 1.00 76.96 191 LEU A N 1
ATOM 1457 C CA . LEU A 1 191 ? 39.668 10.170 16.333 1.00 76.52 191 LEU A CA 1
ATOM 1458 C C . LEU A 1 191 ? 38.679 9.290 17.088 1.00 77.77 191 LEU A C 1
ATOM 1459 O O . LEU A 1 191 ? 38.404 9.547 18.251 1.00 78.38 191 LEU A O 1
ATOM 1464 N N . CYS A 1 192 ? 38.151 8.259 16.433 1.00 79.59 192 CYS A N 1
ATOM 1465 C CA . CYS A 1 192 ? 37.232 7.320 17.077 1.00 82.04 192 CYS A CA 1
ATOM 1466 C C . CYS A 1 192 ? 37.909 5.997 17.448 1.00 83.67 192 CYS A C 1
ATOM 1467 O O . CYS A 1 192 ? 37.403 4.925 17.120 1.00 83.82 192 CYS A O 1
ATOM 1470 N N . GLU A 1 193 ? 39.048 6.079 18.134 1.00 86.19 193 GLU A N 1
ATOM 1471 C CA . GLU A 1 193 ? 39.806 4.892 18.553 1.00 87.85 193 GLU A CA 1
ATOM 1472 C C . GLU A 1 193 ? 40.388 4.145 17.359 1.00 87.04 193 GLU A C 1
ATOM 1473 O O . GLU A 1 193 ? 39.899 4.277 16.238 1.00 86.32 193 GLU A O 1
ATOM 1479 N N . LEU B 1 3 ? 41.075 69.498 24.582 1.00 109.77 3 LEU B N 1
ATOM 1480 C CA . LEU B 1 3 ? 39.826 68.960 23.971 1.00 109.75 3 LEU B CA 1
ATOM 1481 C C . LEU B 1 3 ? 38.590 69.606 24.603 1.00 109.44 3 LEU B C 1
ATOM 1482 O O . LEU B 1 3 ? 38.472 69.686 25.831 1.00 109.27 3 LEU B O 1
ATOM 1487 N N . THR B 1 4 ? 37.685 70.082 23.750 1.00 108.73 4 THR B N 1
ATOM 1488 C CA . THR B 1 4 ? 36.357 70.528 24.185 1.00 107.32 4 THR B CA 1
ATOM 1489 C C . THR B 1 4 ? 35.249 69.929 23.300 1.00 105.40 4 THR B C 1
ATOM 1490 O O . THR B 1 4 ? 34.755 68.843 23.616 1.00 105.93 4 THR B O 1
ATOM 1494 N N . PRO B 1 5 ? 34.877 70.593 22.177 1.00 102.77 5 PRO B N 1
ATOM 1495 C CA . PRO B 1 5 ? 35.373 71.813 21.544 1.00 100.37 5 PRO B CA 1
ATOM 1496 C C . PRO B 1 5 ? 34.624 73.067 21.986 1.00 98.03 5 PRO B C 1
ATOM 1497 O O . PRO B 1 5 ? 33.764 73.002 22.861 1.00 98.07 5 PRO B O 1
ATOM 1501 N N . LEU B 1 6 ? 34.942 74.195 21.359 1.00 95.17 6 LEU B N 1
ATOM 1502 C CA . LEU B 1 6 ? 34.390 75.486 21.755 1.00 92.63 6 LEU B CA 1
ATOM 1503 C C . LEU B 1 6 ? 33.206 75.916 20.887 1.00 91.66 6 LEU B C 1
ATOM 1504 O O . LEU B 1 6 ? 33.388 76.353 19.752 1.00 91.31 6 LEU B O 1
ATOM 1509 N N . MET B 1 7 ? 31.998 75.793 21.432 1.00 90.06 7 MET B N 1
ATOM 1510 C CA . MET B 1 7 ? 30.778 76.186 20.730 1.00 88.60 7 MET B CA 1
ATOM 1511 C C . MET B 1 7 ? 30.849 77.632 20.262 1.00 86.75 7 MET B C 1
ATOM 1512 O O . MET B 1 7 ? 31.187 78.521 21.043 1.00 86.62 7 MET B O 1
ATOM 1517 N N . VAL B 1 8 ? 30.539 77.866 18.988 1.00 84.20 8 VAL B N 1
ATOM 1518 C CA . VAL B 1 8 ? 30.545 79.223 18.434 1.00 81.93 8 VAL B CA 1
ATOM 1519 C C . VAL B 1 8 ? 29.285 79.520 17.633 1.00 80.30 8 VAL B C 1
ATOM 1520 O O . VAL B 1 8 ? 28.846 78.714 16.811 1.00 79.73 8 VAL B O 1
ATOM 1524 N N . ASN B 1 9 ? 28.711 80.691 17.884 1.00 78.30 9 ASN B N 1
ATOM 1525 C CA . ASN B 1 9 ? 27.495 81.098 17.214 1.00 76.81 9 ASN B CA 1
ATOM 1526 C C . ASN B 1 9 ? 27.748 82.102 16.108 1.00 75.99 9 ASN B C 1
ATOM 1527 O O . ASN B 1 9 ? 28.085 83.257 16.366 1.00 75.94 9 ASN B O 1
ATOM 1532 N N . GLY B 1 10 ? 27.573 81.654 14.872 1.00 74.75 10 GLY B N 1
ATOM 1533 C CA . GLY B 1 10 ? 27.581 82.557 13.739 1.00 73.94 10 GLY B CA 1
ATOM 1534 C C . GLY B 1 10 ? 26.169 82.946 13.351 1.00 73.07 10 GLY B C 1
ATOM 1535 O O . GLY B 1 10 ? 25.255 82.128 13.422 1.00 74.49 10 GLY B O 1
ATOM 1536 N N . ILE B 1 11 ? 25.988 84.199 12.951 1.00 71.06 11 ILE B N 1
ATOM 1537 C CA . ILE B 1 11 ? 24.728 84.647 12.373 1.00 69.65 11 ILE B CA 1
ATOM 1538 C C . ILE B 1 11 ? 24.733 84.515 10.842 1.00 69.69 11 ILE B C 1
ATOM 1539 O O . ILE B 1 11 ? 25.651 84.993 10.178 1.00 70.38 11 ILE B O 1
ATOM 1544 N N . LEU B 1 12 ? 23.707 83.873 10.287 1.00 68.95 12 LEU B N 1
ATOM 1545 C CA . LEU B 1 12 ? 23.538 83.796 8.839 1.00 68.43 12 LEU B CA 1
ATOM 1546 C C . LEU B 1 12 ? 23.835 85.150 8.175 1.00 69.78 12 LEU B C 1
ATOM 1547 O O . LEU B 1 12 ? 23.316 86.183 8.584 1.00 69.03 12 LEU B O 1
ATOM 1552 N N . GLY B 1 13 ? 24.680 85.142 7.152 1.00 71.17 13 GLY B N 1
ATOM 1553 C CA . GLY B 1 13 ? 24.920 86.345 6.383 1.00 72.41 13 GLY B CA 1
ATOM 1554 C C . GLY B 1 13 ? 25.918 87.293 7.005 1.00 73.64 13 GLY B C 1
ATOM 1555 O O . GLY B 1 13 ? 26.382 88.228 6.353 1.00 74.84 13 GLY B O 1
ATOM 1556 N N . GLU B 1 14 ? 26.251 87.080 8.267 1.00 74.28 14 GLU B N 1
ATOM 1557 C CA . GLU B 1 14 ? 27.333 87.847 8.855 1.00 75.65 14 GLU B CA 1
ATOM 1558 C C . GLU B 1 14 ? 28.621 87.024 8.893 1.00 75.65 14 GLU B C 1
ATOM 1559 O O . GLU B 1 14 ? 28.706 85.965 8.267 1.00 75.70 14 GLU B O 1
ATOM 1565 N N . SER B 1 15 ? 29.628 87.514 9.606 1.00 75.60 15 SER B N 1
ATOM 1566 C CA . SER B 1 15 ? 30.890 86.794 9.691 1.00 75.31 15 SER B CA 1
ATOM 1567 C C . SER B 1 15 ? 31.216 86.334 11.107 1.00 74.56 15 SER B C 1
ATOM 1568 O O . SER B 1 15 ? 30.446 86.539 12.040 1.00 74.06 15 SER B O 1
ATOM 1571 N N . VAL B 1 16 ? 32.376 85.709 11.244 1.00 75.03 16 VAL B N 1
ATOM 1572 C CA . VAL B 1 16 ? 32.831 85.137 12.501 1.00 76.36 16 VAL B CA 1
ATOM 1573 C C . VAL B 1 16 ? 34.285 84.762 12.332 1.00 76.75 16 VAL B C 1
ATOM 1574 O O . VAL B 1 16 ? 34.657 84.160 11.323 1.00 76.93 16 VAL B O 1
ATOM 1578 N N . THR B 1 17 ? 35.115 85.103 13.306 1.00 76.83 17 THR B N 1
ATOM 1579 C CA . THR B 1 17 ? 36.458 84.581 13.292 1.00 77.67 17 THR B CA 1
ATOM 1580 C C . THR B 1 17 ? 36.546 83.429 14.283 1.00 79.16 17 THR B C 1
ATOM 1581 O O . THR B 1 17 ? 35.629 83.193 15.057 1.00 79.36 17 THR B O 1
ATOM 1585 N N . LEU B 1 18 ? 37.644 82.690 14.222 1.00 81.50 18 LEU B N 1
ATOM 1586 C CA . LEU B 1 18 ? 37.934 81.640 15.179 1.00 82.31 18 LEU B CA 1
ATOM 1587 C C . LEU B 1 18 ? 39.381 81.854 15.582 1.00 83.87 18 LEU B C 1
ATOM 1588 O O . LEU B 1 18 ? 40.282 81.703 14.755 1.00 83.39 18 LEU B O 1
ATOM 1593 N N . PRO B 1 19 ? 39.602 82.217 16.855 1.00 85.42 19 PRO B N 1
ATOM 1594 C CA . PRO B 1 19 ? 40.903 82.627 17.368 1.00 86.82 19 PRO B CA 1
ATOM 1595 C C . PRO B 1 19 ? 41.817 81.447 17.683 1.00 88.31 19 PRO B C 1
ATOM 1596 O O . PRO B 1 19 ? 41.351 80.408 18.140 1.00 88.11 19 PRO B O 1
ATOM 1600 N N . LEU B 1 20 ? 43.112 81.621 17.448 1.00 90.14 20 LEU B N 1
ATOM 1601 C CA . LEU B 1 20 ? 44.093 80.607 17.804 1.00 92.23 20 LEU B CA 1
ATOM 1602 C C . LEU B 1 20 ? 44.809 80.906 19.115 1.00 93.76 20 LEU B C 1
ATOM 1603 O O . LEU B 1 20 ? 44.880 82.055 19.548 1.00 93.80 20 LEU B O 1
ATOM 1608 N N . GLU B 1 21 ? 45.346 79.858 19.735 1.00 96.01 21 GLU B N 1
ATOM 1609 C CA . GLU B 1 21 ? 46.110 79.993 20.974 1.00 98.17 21 GLU B CA 1
ATOM 1610 C C . GLU B 1 21 ? 47.472 79.301 20.873 1.00 99.58 21 GLU B C 1
ATOM 1611 O O . GLU B 1 21 ? 47.546 78.078 20.737 1.00 99.81 21 GLU B O 1
ATOM 1617 N N . PHE B 1 22 ? 48.540 80.099 20.922 1.00 101.39 22 PHE B N 1
ATOM 1618 C CA . PHE B 1 22 ? 49.921 79.598 21.033 1.00 102.76 22 PHE B CA 1
ATOM 1619 C C . PHE B 1 22 ? 50.857 80.736 21.461 1.00 103.26 22 PHE B C 1
ATOM 1620 O O . PHE B 1 22 ? 50.406 81.867 21.651 1.00 103.30 22 PHE B O 1
ATOM 1628 N N . PRO B 1 23 ? 52.158 80.444 21.635 1.00 104.01 23 PRO B N 1
ATOM 1629 C CA . PRO B 1 23 ? 52.792 79.140 21.484 1.00 104.36 23 PRO B CA 1
ATOM 1630 C C . PRO B 1 23 ? 52.848 78.372 22.808 1.00 104.41 23 PRO B C 1
ATOM 1631 O O . PRO B 1 23 ? 52.889 77.139 22.808 1.00 104.84 23 PRO B O 1
ATOM 1635 N N . ALA B 1 24 ? 52.860 79.103 23.921 1.00 103.55 24 ALA B N 1
ATOM 1636 C CA . ALA B 1 24 ? 52.918 78.501 25.249 1.00 102.49 24 ALA B CA 1
ATOM 1637 C C . ALA B 1 24 ? 54.184 77.671 25.442 1.00 101.97 24 ALA B C 1
ATOM 1638 O O . ALA B 1 24 ? 54.362 77.040 26.484 1.00 102.23 24 ALA B O 1
ATOM 1640 N N . GLY B 1 25 ? 55.060 77.673 24.440 1.00 101.11 25 GLY B N 1
ATOM 1641 C CA . GLY B 1 25 ? 56.332 76.955 24.536 1.00 99.91 25 GLY B CA 1
ATOM 1642 C C . GLY B 1 25 ? 56.955 76.582 23.203 1.00 98.92 25 GLY B C 1
ATOM 1643 O O . GLY B 1 25 ? 57.998 77.118 22.823 1.00 98.82 25 GLY B O 1
ATOM 1644 N N . GLU B 1 26 ? 56.316 75.654 22.494 1.00 97.91 26 GLU B N 1
ATOM 1645 C CA . GLU B 1 26 ? 56.825 75.155 21.214 1.00 96.76 26 GLU B CA 1
ATOM 1646 C C . GLU B 1 26 ? 56.710 76.180 20.085 1.00 95.64 26 GLU B C 1
ATOM 1647 O O . GLU B 1 26 ? 56.143 77.262 20.265 1.00 95.68 26 GLU B O 1
ATOM 1653 N N . LYS B 1 27 ? 57.261 75.827 18.924 1.00 93.81 27 LYS B N 1
ATOM 1654 C CA . LYS B 1 27 ? 57.185 76.674 17.739 1.00 92.12 27 LYS B CA 1
ATOM 1655 C C . LYS B 1 27 ? 56.510 75.923 16.603 1.00 90.41 27 LYS B C 1
ATOM 1656 O O . LYS B 1 27 ? 56.739 74.727 16.419 1.00 90.43 27 LYS B O 1
ATOM 1662 N N . VAL B 1 28 ? 55.674 76.630 15.849 1.00 88.03 28 VAL B N 1
ATOM 1663 C CA . VAL B 1 28 ? 54.920 76.009 14.769 1.00 85.47 28 VAL B CA 1
ATOM 1664 C C . VAL B 1 28 ? 55.630 76.144 13.431 1.00 83.76 28 VAL B C 1
ATOM 1665 O O . VAL B 1 28 ? 56.125 77.218 13.075 1.00 82.70 28 VAL B O 1
ATOM 1669 N N . ASN B 1 29 ? 55.668 75.038 12.698 1.00 81.82 29 ASN B N 1
ATOM 1670 C CA . ASN B 1 29 ? 56.167 75.023 11.334 1.00 79.71 29 ASN B CA 1
ATOM 1671 C C . ASN B 1 29 ? 55.037 75.346 10.371 1.00 78.35 29 ASN B C 1
ATOM 1672 O O . ASN B 1 29 ? 55.218 76.065 9.393 1.00 77.70 29 ASN B O 1
ATOM 1677 N N . PHE B 1 30 ? 53.863 74.807 10.656 1.00 77.23 30 PHE B N 1
ATOM 1678 C CA . PHE B 1 30 ? 52.690 75.114 9.860 1.00 77.61 30 PHE B CA 1
ATOM 1679 C C . PHE B 1 30 ? 51.395 74.988 10.652 1.00 77.79 30 PHE B C 1
ATOM 1680 O O . PHE B 1 30 ? 51.377 74.485 11.778 1.00 77.80 30 PHE B O 1
ATOM 1688 N N . ILE B 1 31 ? 50.320 75.472 10.041 1.00 77.36 31 ILE B N 1
ATOM 1689 C CA . ILE B 1 31 ? 48.993 75.390 10.595 1.00 77.81 31 ILE B CA 1
ATOM 1690 C C . ILE B 1 31 ? 48.057 74.873 9.516 1.00 78.35 31 ILE B C 1
ATOM 1691 O O . ILE B 1 31 ? 48.157 75.268 8.356 1.00 78.99 31 ILE B O 1
ATOM 1696 N N . THR B 1 32 ? 47.148 73.985 9.892 1.00 78.43 32 THR B N 1
ATOM 1697 C CA . THR B 1 32 ? 46.160 73.506 8.952 1.00 78.40 32 THR B CA 1
ATOM 1698 C C . THR B 1 32 ? 44.773 73.740 9.512 1.00 78.64 32 THR B C 1
ATOM 1699 O O . THR B 1 32 ? 44.446 73.275 10.604 1.00 79.11 32 THR B O 1
ATOM 1703 N N . TRP B 1 33 ? 43.959 74.474 8.770 1.00 78.01 33 TRP B N 1
ATOM 1704 C CA . TRP B 1 33 ? 42.581 74.652 9.156 1.00 78.69 33 TRP B CA 1
ATOM 1705 C C . TRP B 1 33 ? 41.714 73.588 8.485 1.00 79.58 33 TRP B C 1
ATOM 1706 O O . TRP B 1 33 ? 41.685 73.486 7.264 1.00 79.99 33 TRP B O 1
ATOM 1717 N N . LEU B 1 34 ? 41.020 72.793 9.295 1.00 80.44 34 LEU B N 1
ATOM 1718 C CA . LEU B 1 34 ? 40.203 71.689 8.798 1.00 81.03 34 LEU B CA 1
ATOM 1719 C C . LEU B 1 34 ? 38.703 71.975 8.933 1.00 82.60 34 LEU B C 1
ATOM 1720 O O . LEU B 1 34 ? 38.269 72.670 9.853 1.00 83.38 34 LEU B O 1
ATOM 1725 N N . PHE B 1 35 ? 37.917 71.443 8.004 1.00 83.27 35 PHE B N 1
ATOM 1726 C CA . PHE B 1 35 ? 36.472 71.545 8.078 1.00 83.91 35 PHE B CA 1
ATOM 1727 C C . PHE B 1 35 ? 35.867 70.186 7.820 1.00 84.49 35 PHE B C 1
ATOM 1728 O O . PHE B 1 35 ? 35.999 69.642 6.727 1.00 84.94 35 PHE B O 1
ATOM 1736 N N . ASN B 1 36 ? 35.209 69.637 8.832 1.00 85.32 36 ASN B N 1
ATOM 1737 C CA . ASN B 1 36 ? 34.613 68.310 8.731 1.00 86.34 36 ASN B CA 1
ATOM 1738 C C . ASN B 1 36 ? 35.561 67.300 8.123 1.00 86.91 36 ASN B C 1
ATOM 1739 O O . ASN B 1 36 ? 36.598 66.977 8.701 1.00 87.68 36 ASN B O 1
ATOM 1744 N N . GLU B 1 37 ? 35.197 66.809 6.945 1.00 87.20 37 GLU B N 1
ATOM 1745 C CA . GLU B 1 37 ? 35.939 65.737 6.304 1.00 87.43 37 GLU B CA 1
ATOM 1746 C C . GLU B 1 37 ? 37.178 66.232 5.571 1.00 86.44 37 GLU B C 1
ATOM 1747 O O . GLU B 1 37 ? 38.009 65.434 5.158 1.00 86.94 37 GLU B O 1
ATOM 1753 N N . THR B 1 38 ? 37.308 67.545 5.424 1.00 85.14 38 THR B N 1
ATOM 1754 C CA . THR B 1 38 ? 38.272 68.097 4.484 1.00 84.19 38 THR B CA 1
ATOM 1755 C C . THR B 1 38 ? 39.252 69.063 5.131 1.00 84.33 38 THR B C 1
ATOM 1756 O O . THR B 1 38 ? 39.114 69.427 6.297 1.00 84.99 38 THR B O 1
ATOM 1760 N N . SER B 1 39 ? 40.239 69.482 4.348 1.00 83.79 39 SER B N 1
ATOM 1761 C CA . SER B 1 39 ? 41.174 70.524 4.743 1.00 83.04 39 SER B CA 1
ATOM 1762 C C . SER B 1 39 ? 40.740 71.844 4.122 1.00 82.78 39 SER B C 1
ATOM 1763 O O . SER B 1 39 ? 40.204 71.872 3.019 1.00 83.27 39 SER B O 1
ATOM 1766 N N . LEU B 1 40 ? 40.973 72.943 4.819 1.00 82.46 40 LEU B N 1
ATOM 1767 C CA . LEU B 1 40 ? 40.615 74.242 4.277 1.00 82.70 40 LEU B CA 1
ATOM 1768 C C . LEU B 1 40 ? 41.823 74.992 3.790 1.00 82.68 40 LEU B C 1
ATOM 1769 O O . LEU B 1 40 ? 41.816 75.540 2.695 1.00 83.26 40 LEU B O 1
ATOM 1774 N N . ALA B 1 41 ? 42.860 75.028 4.615 1.00 82.60 41 ALA B N 1
ATOM 1775 C CA . ALA B 1 41 ? 44.016 75.850 4.315 1.00 82.23 41 ALA B CA 1
ATOM 1776 C C . ALA B 1 41 ? 45.264 75.321 4.983 1.00 82.08 41 ALA B C 1
ATOM 1777 O O . ALA B 1 41 ? 45.222 74.842 6.121 1.00 83.02 41 ALA B O 1
ATOM 1779 N N . PHE B 1 42 ? 46.373 75.405 4.259 1.00 80.49 42 PHE B N 1
ATOM 1780 C CA . PHE B 1 42 ? 47.678 75.164 4.829 1.00 78.65 42 PHE B CA 1
ATOM 1781 C C . PHE B 1 42 ? 48.313 76.534 4.995 1.00 78.93 42 PHE B C 1
ATOM 1782 O O . PHE B 1 42 ? 48.270 77.352 4.078 1.00 79.45 42 PHE B O 1
ATOM 1790 N N . ILE B 1 43 ? 48.871 76.805 6.168 1.00 79.07 43 ILE B N 1
ATOM 1791 C CA . ILE B 1 43 ? 49.505 78.093 6.409 1.00 79.79 43 ILE B CA 1
ATOM 1792 C C . ILE B 1 43 ? 50.950 77.905 6.838 1.00 80.52 43 ILE B C 1
ATOM 1793 O O . ILE B 1 43 ? 51.223 77.200 7.797 1.00 80.46 43 ILE B O 1
ATOM 1798 N N . VAL B 1 44 ? 51.871 78.539 6.124 1.00 82.20 44 VAL B N 1
ATOM 1799 C CA . VAL B 1 44 ? 53.276 78.463 6.471 1.00 84.24 44 VAL B CA 1
ATOM 1800 C C . VAL B 1 44 ? 53.758 79.807 7.001 1.00 87.00 44 VAL B C 1
ATOM 1801 O O . VAL B 1 44 ? 54.120 80.682 6.218 1.00 87.92 44 VAL B O 1
ATOM 1805 N N . PRO B 1 45 ? 53.771 79.973 8.337 1.00 89.31 45 PRO B N 1
ATOM 1806 C CA . PRO B 1 45 ? 54.076 81.262 8.959 1.00 91.20 45 PRO B CA 1
ATOM 1807 C C . PRO B 1 45 ? 55.541 81.670 8.836 1.00 93.63 45 PRO B C 1
ATOM 1808 O O . PRO B 1 45 ? 56.428 80.814 8.840 1.00 93.77 45 PRO B O 1
ATOM 1812 N N . HIS B 1 46 ? 55.775 82.976 8.714 1.00 96.62 46 HIS B N 1
ATOM 1813 C CA . HIS B 1 46 ? 57.114 83.548 8.842 1.00 99.77 46 HIS B CA 1
ATOM 1814 C C . HIS B 1 46 ? 57.078 84.614 9.919 1.00 100.63 46 HIS B C 1
ATOM 1815 O O . HIS B 1 46 ? 56.511 85.692 9.721 1.00 101.09 46 HIS B O 1
ATOM 1822 N N . GLU B 1 47 ? 57.659 84.300 11.072 1.00 101.81 47 GLU B N 1
ATOM 1823 C CA . GLU B 1 47 ? 57.753 85.267 12.154 1.00 102.71 47 GLU B CA 1
ATOM 1824 C C . GLU B 1 47 ? 58.513 86.463 11.604 1.00 102.54 47 GLU B C 1
ATOM 1825 O O . GLU B 1 47 ? 58.149 87.615 11.842 1.00 102.43 47 GLU B O 1
ATOM 1831 N N . THR B 1 48 ? 59.553 86.154 10.833 1.00 102.66 48 THR B N 1
ATOM 1832 C CA . THR B 1 48 ? 60.471 87.139 10.269 1.00 102.68 48 THR B CA 1
ATOM 1833 C C . THR B 1 48 ? 59.907 87.875 9.048 1.00 102.60 48 THR B C 1
ATOM 1834 O O . THR B 1 48 ? 60.432 88.918 8.651 1.00 102.43 48 THR B O 1
ATOM 1838 N N . LYS B 1 49 ? 58.847 87.329 8.457 1.00 102.41 49 LYS B N 1
ATOM 1839 C CA . LYS B 1 49 ? 58.243 87.915 7.261 1.00 102.01 49 LYS B CA 1
ATOM 1840 C C . LYS B 1 49 ? 56.726 87.746 7.256 1.00 101.15 49 LYS B C 1
ATOM 1841 O O . LYS B 1 49 ? 56.084 87.815 8.304 1.00 101.31 49 LYS B O 1
ATOM 1847 N N . SER B 1 50 ? 56.162 87.530 6.071 1.00 100.04 50 SER B N 1
ATOM 1848 C CA . SER B 1 50 ? 54.725 87.310 5.918 1.00 98.90 50 SER B CA 1
ATOM 1849 C C . SER B 1 50 ? 54.436 85.847 5.611 1.00 97.31 50 SER B C 1
ATOM 1850 O O . SER B 1 50 ? 55.332 85.106 5.205 1.00 97.60 50 SER B O 1
ATOM 1853 N N . PRO B 1 51 ? 53.173 85.432 5.781 1.00 95.68 51 PRO B N 1
ATOM 1854 C CA . PRO B 1 51 ? 52.783 84.030 5.692 1.00 94.52 51 PRO B CA 1
ATOM 1855 C C . PRO B 1 51 ? 52.525 83.547 4.269 1.00 93.42 51 PRO B C 1
ATOM 1856 O O . PRO B 1 51 ? 52.207 84.338 3.388 1.00 94.03 51 PRO B O 1
ATOM 1860 N N . GLU B 1 52 ? 52.667 82.245 4.058 1.00 92.32 52 GLU B N 1
ATOM 1861 C CA . GLU B 1 52 ? 52.244 81.615 2.816 1.00 91.25 52 GLU B CA 1
ATOM 1862 C C . GLU B 1 52 ? 50.966 80.817 3.075 1.00 89.88 52 GLU B C 1
ATOM 1863 O O . GLU B 1 52 ? 50.990 79.800 3.766 1.00 89.99 52 GLU B O 1
ATOM 1869 N N . ILE B 1 53 ? 49.850 81.290 2.529 1.00 87.68 53 ILE B N 1
ATOM 1870 C CA . ILE B 1 53 ? 48.554 80.697 2.819 1.00 86.05 53 ILE B CA 1
ATOM 1871 C C . ILE B 1 53 ? 48.000 79.971 1.613 1.00 84.92 53 ILE B C 1
ATOM 1872 O O . ILE B 1 53 ? 47.412 80.589 0.732 1.00 85.28 53 ILE B O 1
ATOM 1877 N N . HIS B 1 54 ? 48.178 78.658 1.574 1.00 83.49 54 HIS B N 1
ATOM 1878 C CA . HIS B 1 54 ? 47.607 77.863 0.502 1.00 82.45 54 HIS B CA 1
ATOM 1879 C C . HIS B 1 54 ? 46.220 77.372 0.891 1.00 81.94 54 HIS B C 1
ATOM 1880 O O . HIS B 1 54 ? 46.080 76.467 1.721 1.00 81.78 54 HIS B O 1
ATOM 1887 N N . VAL B 1 55 ? 45.191 77.969 0.302 1.00 80.56 55 VAL B N 1
ATOM 1888 C CA . VAL B 1 55 ? 43.844 77.476 0.538 1.00 80.00 55 VAL B CA 1
ATOM 1889 C C . VAL B 1 55 ? 43.591 76.228 -0.303 1.00 79.23 55 VAL B C 1
ATOM 1890 O O . VAL B 1 55 ? 43.802 76.229 -1.510 1.00 79.31 55 VAL B O 1
ATOM 1894 N N . THR B 1 56 ? 43.145 75.168 0.364 1.00 78.49 56 THR B N 1
ATOM 1895 C CA . THR B 1 56 ? 42.997 73.851 -0.229 1.00 77.55 56 THR B CA 1
ATOM 1896 C C . THR B 1 56 ? 41.548 73.484 -0.541 1.00 78.23 56 THR B C 1
ATOM 1897 O O . THR B 1 56 ? 41.276 72.396 -1.049 1.00 77.51 56 THR B O 1
ATOM 1901 N N . ASN B 1 57 ? 40.621 74.382 -0.219 1.00 79.53 57 ASN B N 1
ATOM 1902 C CA . ASN B 1 57 ? 39.207 74.176 -0.528 1.00 80.78 57 ASN B CA 1
ATOM 1903 C C . ASN B 1 57 ? 38.544 75.457 -1.019 1.00 81.49 57 ASN B C 1
ATOM 1904 O O . ASN B 1 57 ? 38.061 76.261 -0.219 1.00 82.32 57 ASN B O 1
ATOM 1909 N N . PRO B 1 58 ? 38.497 75.640 -2.342 1.00 81.86 58 PRO B N 1
ATOM 1910 C CA . PRO B 1 58 ? 38.068 76.887 -2.966 1.00 83.27 58 PRO B CA 1
ATOM 1911 C C . PRO B 1 58 ? 36.579 77.183 -2.780 1.00 85.10 58 PRO B C 1
ATOM 1912 O O . PRO B 1 58 ? 36.121 78.271 -3.123 1.00 84.48 58 PRO B O 1
ATOM 1916 N N . LYS B 1 59 ? 35.837 76.217 -2.246 1.00 87.42 59 LYS B N 1
ATOM 1917 C CA . LYS B 1 59 ? 34.410 76.384 -2.012 1.00 89.43 59 LYS B CA 1
ATOM 1918 C C . LYS B 1 59 ? 34.175 77.697 -1.292 1.00 90.34 59 LYS B C 1
ATOM 1919 O O . LYS B 1 59 ? 33.372 78.518 -1.725 1.00 89.74 59 LYS B O 1
ATOM 1925 N N . GLN B 1 60 ? 34.879 77.874 -0.178 1.00 92.68 60 GLN B N 1
ATOM 1926 C CA . GLN B 1 60 ? 34.927 79.150 0.514 1.00 94.88 60 GLN B CA 1
ATOM 1927 C C . GLN B 1 60 ? 35.697 80.132 -0.363 1.00 95.99 60 GLN B C 1
ATOM 1928 O O . GLN B 1 60 ? 36.946 80.086 -0.422 1.00 96.06 60 GLN B O 1
ATOM 1934 N N . GLY B 1 61 ? 34.943 81.002 -1.048 1.00 95.17 61 GLY B N 1
ATOM 1935 C CA . GLY B 1 61 ? 35.502 81.919 -2.037 1.00 93.14 61 GLY B CA 1
ATOM 1936 C C . GLY B 1 61 ? 36.288 83.029 -1.380 1.00 92.34 61 GLY B C 1
ATOM 1937 O O . GLY B 1 61 ? 37.175 82.775 -0.569 1.00 91.99 61 GLY B O 1
ATOM 1938 N N . LYS B 1 62 ? 35.965 84.264 -1.743 1.00 92.31 62 LYS B N 1
ATOM 1939 C CA . LYS B 1 62 ? 36.535 85.430 -1.087 1.00 91.70 62 LYS B CA 1
ATOM 1940 C C . LYS B 1 62 ? 36.078 85.415 0.361 1.00 90.89 62 LYS B C 1
ATOM 1941 O O . LYS B 1 62 ? 36.499 86.251 1.159 1.00 91.24 62 LYS B O 1
ATOM 1947 N N . ARG B 1 63 ? 35.214 84.455 0.689 1.00 90.09 63 ARG B N 1
ATOM 1948 C CA . ARG B 1 63 ? 34.561 84.396 1.998 1.00 88.58 63 ARG B CA 1
ATOM 1949 C C . ARG B 1 63 ? 35.528 84.053 3.123 1.00 87.92 63 ARG B C 1
ATOM 1950 O O . ARG B 1 63 ? 35.392 84.560 4.238 1.00 87.67 63 ARG B O 1
ATOM 1958 N N . LEU B 1 64 ? 36.502 83.199 2.820 1.00 86.68 64 LEU B N 1
ATOM 1959 C CA . LEU B 1 64 ? 37.504 82.778 3.793 1.00 86.40 64 LEU B CA 1
ATOM 1960 C C . LEU B 1 64 ? 38.659 83.767 3.939 1.00 86.15 64 LEU B C 1
ATOM 1961 O O . LEU B 1 64 ? 39.063 84.408 2.976 1.00 86.43 64 LEU B O 1
ATOM 1966 N N . ASN B 1 65 ? 39.193 83.872 5.153 1.00 86.06 65 ASN B N 1
ATOM 1967 C CA . ASN B 1 65 ? 40.243 84.841 5.473 1.00 85.70 65 ASN B CA 1
ATOM 1968 C C . ASN B 1 65 ? 40.992 84.489 6.742 1.00 85.33 65 ASN B C 1
ATOM 1969 O O . ASN B 1 65 ? 40.537 83.662 7.533 1.00 85.90 65 ASN B O 1
ATOM 1974 N N . PHE B 1 66 ? 42.130 85.140 6.946 1.00 84.46 66 PHE B N 1
ATOM 1975 C CA . PHE B 1 66 ? 42.963 84.850 8.101 1.00 83.63 66 PHE B CA 1
ATOM 1976 C C . PHE B 1 66 ? 43.558 86.106 8.714 1.00 83.81 66 PHE B C 1
ATOM 1977 O O . PHE B 1 66 ? 44.134 86.942 8.020 1.00 83.27 66 PHE B O 1
ATOM 1985 N N . THR B 1 67 ? 43.392 86.237 10.024 1.00 84.73 67 THR B N 1
ATOM 1986 C CA . THR B 1 67 ? 43.917 87.379 10.748 1.00 85.76 67 THR B CA 1
ATOM 1987 C C . THR B 1 67 ? 45.432 87.338 10.745 1.00 86.51 67 THR B C 1
ATOM 1988 O O . THR B 1 67 ? 46.042 86.358 10.298 1.00 86.06 67 THR B O 1
ATOM 1992 N N . GLN B 1 68 ? 46.031 88.412 11.253 1.00 87.19 68 GLN B N 1
ATOM 1993 C CA . GLN B 1 68 ? 47.474 88.488 11.404 1.00 87.70 68 GLN B CA 1
ATOM 1994 C C . GLN B 1 68 ? 47.928 87.353 12.320 1.00 87.00 68 GLN B C 1
ATOM 1995 O O . GLN B 1 68 ? 49.083 86.926 12.283 1.00 86.88 68 GLN B O 1
ATOM 2001 N N . SER B 1 69 ? 46.987 86.860 13.121 1.00 86.44 69 SER B N 1
ATOM 2002 C CA . SER B 1 69 ? 47.239 85.825 14.117 1.00 85.40 69 SER B CA 1
ATOM 2003 C C . SER B 1 69 ? 46.836 84.432 13.620 1.00 84.10 69 SER B C 1
ATOM 2004 O O . SER B 1 69 ? 46.701 83.491 14.407 1.00 83.70 69 SER B O 1
ATOM 2007 N N . TYR B 1 70 ? 46.652 84.309 12.310 1.00 82.68 70 TYR B N 1
ATOM 2008 C CA . TYR B 1 70 ? 46.288 83.036 11.689 1.00 81.35 70 TYR B CA 1
ATOM 2009 C C . TYR B 1 70 ? 44.973 82.500 12.224 1.00 80.73 70 TYR B C 1
ATOM 2010 O O . TYR B 1 70 ? 44.701 81.304 12.144 1.00 80.23 70 TYR B O 1
ATOM 2019 N N . SER B 1 71 ? 44.159 83.401 12.768 1.00 80.04 71 SER B N 1
ATOM 2020 C CA . SER B 1 71 ? 42.800 83.064 13.152 1.00 78.66 71 SER B CA 1
ATOM 2021 C C . SER B 1 71 ? 41.973 83.028 11.890 1.00 77.53 71 SER B C 1
ATOM 2022 O O . SER B 1 71 ? 42.096 83.900 11.040 1.00 77.64 71 SER B O 1
ATOM 2025 N N . LEU B 1 72 ? 41.142 82.008 11.763 1.00 77.09 72 LEU B N 1
ATOM 2026 C CA . LEU B 1 72 ? 40.297 81.858 10.595 1.00 77.44 72 LEU B CA 1
ATOM 2027 C C . LEU B 1 72 ? 39.098 82.776 10.729 1.00 77.71 72 LEU B C 1
ATOM 2028 O O . LEU B 1 72 ? 38.457 82.795 11.773 1.00 78.09 72 LEU B O 1
ATOM 2033 N N . GLN B 1 73 ? 38.787 83.541 9.686 1.00 77.62 73 GLN B N 1
ATOM 2034 C CA . GLN B 1 73 ? 37.529 84.281 9.680 1.00 77.54 73 GLN B CA 1
ATOM 2035 C C . GLN B 1 73 ? 36.701 84.066 8.418 1.00 77.41 73 GLN B C 1
ATOM 2036 O O . GLN B 1 73 ? 37.174 84.289 7.307 1.00 77.66 73 GLN B O 1
ATOM 2042 N N . LEU B 1 74 ? 35.463 83.617 8.619 1.00 76.80 74 LEU B N 1
ATOM 2043 C CA . LEU B 1 74 ? 34.500 83.428 7.552 1.00 76.66 74 LEU B CA 1
ATOM 2044 C C . LEU B 1 74 ? 33.543 84.593 7.483 1.00 77.25 74 LEU B C 1
ATOM 2045 O O . LEU B 1 74 ? 32.954 84.958 8.486 1.00 78.64 74 LEU B O 1
ATOM 2050 N N . SER B 1 75 ? 33.361 85.166 6.300 1.00 77.37 75 SER B N 1
ATOM 2051 C CA . SER B 1 75 ? 32.355 86.199 6.138 1.00 77.16 75 SER B CA 1
ATOM 2052 C C . SER B 1 75 ? 31.146 85.699 5.354 1.00 77.15 75 SER B C 1
ATOM 2053 O O . SER B 1 75 ? 31.148 84.590 4.815 1.00 76.32 75 SER B O 1
ATOM 2056 N N . ASN B 1 76 ? 30.114 86.534 5.303 1.00 78.42 76 ASN B N 1
ATOM 2057 C CA . ASN B 1 76 ? 28.846 86.179 4.688 1.00 79.73 76 ASN B CA 1
ATOM 2058 C C . ASN B 1 76 ? 28.533 84.697 4.854 1.00 80.27 76 ASN B C 1
ATOM 2059 O O . ASN B 1 76 ? 28.510 83.942 3.887 1.00 79.88 76 ASN B O 1
ATOM 2064 N N . LEU B 1 77 ? 28.284 84.296 6.100 1.00 81.14 77 LEU B N 1
ATOM 2065 C CA . LEU B 1 77 ? 28.109 82.890 6.446 1.00 81.49 77 LEU B CA 1
ATOM 2066 C C . LEU B 1 77 ? 26.858 82.307 5.828 1.00 81.67 77 LEU B C 1
ATOM 2067 O O . LEU B 1 77 ? 25.846 82.995 5.683 1.00 81.78 77 LEU B O 1
ATOM 2072 N N . LYS B 1 78 ? 26.932 81.030 5.476 1.00 81.34 78 LYS B N 1
ATOM 2073 C CA . LYS B 1 78 ? 25.795 80.332 4.922 1.00 81.58 78 LYS B CA 1
ATOM 2074 C C . LYS B 1 78 ? 25.538 79.145 5.822 1.00 82.13 78 LYS B C 1
ATOM 2075 O O . LYS B 1 78 ? 26.397 78.789 6.623 1.00 81.63 78 LYS B O 1
ATOM 2081 N N . MET B 1 79 ? 24.356 78.545 5.700 1.00 83.45 79 MET B N 1
ATOM 2082 C CA . MET B 1 79 ? 24.001 77.359 6.477 1.00 84.38 79 MET B CA 1
ATOM 2083 C C . MET B 1 79 ? 25.001 76.234 6.258 1.00 85.69 79 MET B C 1
ATOM 2084 O O . MET B 1 79 ? 25.314 75.481 7.182 1.00 86.19 79 MET B O 1
ATOM 2089 N N . GLU B 1 80 ? 25.507 76.130 5.032 1.00 87.00 80 GLU B N 1
ATOM 2090 C CA . GLU B 1 80 ? 26.475 75.097 4.681 1.00 88.45 80 GLU B CA 1
ATOM 2091 C C . GLU B 1 80 ? 27.786 75.207 5.464 1.00 87.98 80 GLU B C 1
ATOM 2092 O O . GLU B 1 80 ? 28.587 74.274 5.451 1.00 89.33 80 GLU B O 1
ATOM 2098 N N . ASP B 1 81 ? 28.007 76.336 6.139 1.00 87.34 81 ASP B N 1
ATOM 2099 C CA . ASP B 1 81 ? 29.207 76.525 6.968 1.00 86.80 81 ASP B CA 1
ATOM 2100 C C . ASP B 1 81 ? 29.113 75.858 8.338 1.00 86.04 81 ASP B C 1
ATOM 2101 O O . ASP B 1 81 ? 30.129 75.618 8.991 1.00 85.00 81 ASP B O 1
ATOM 2106 N N . THR B 1 82 ? 27.892 75.579 8.783 1.00 85.40 82 THR B N 1
ATOM 2107 C CA . THR B 1 82 ? 27.699 74.856 10.029 1.00 84.68 82 THR B CA 1
ATOM 2108 C C . THR B 1 82 ? 28.587 73.628 10.049 1.00 84.73 82 THR B C 1
ATOM 2109 O O . THR B 1 82 ? 28.769 72.979 9.025 1.00 85.95 82 THR B O 1
ATOM 2113 N N . GLY B 1 83 ? 29.150 73.311 11.207 1.00 84.64 83 GLY B N 1
ATOM 2114 C CA . GLY B 1 83 ? 29.943 72.094 11.347 1.00 83.65 83 GLY B CA 1
ATOM 2115 C C . GLY B 1 83 ? 31.232 72.335 12.097 1.00 83.49 83 GLY B C 1
ATOM 2116 O O . GLY B 1 83 ? 31.429 73.388 12.687 1.00 83.96 83 GLY B O 1
ATOM 2117 N N . SER B 1 84 ? 32.130 71.362 12.055 1.00 83.76 84 SER B N 1
ATOM 2118 C CA . SER B 1 84 ? 33.330 71.411 12.873 1.00 83.80 84 SER B CA 1
ATOM 2119 C C . SER B 1 84 ? 34.570 71.979 12.184 1.00 83.78 84 SER B C 1
ATOM 2120 O O . SER B 1 84 ? 34.907 71.589 11.071 1.00 84.46 84 SER B O 1
ATOM 2123 N N . TYR B 1 85 ? 35.258 72.882 12.873 1.00 83.30 85 TYR B N 1
ATOM 2124 C CA . TYR B 1 85 ? 36.527 73.413 12.400 1.00 83.91 85 TYR B CA 1
ATOM 2125 C C . TYR B 1 85 ? 37.635 73.088 13.384 1.00 84.63 85 TYR B C 1
ATOM 2126 O O . TYR B 1 85 ? 37.463 73.251 14.589 1.00 86.85 85 TYR B O 1
ATOM 2135 N N . ARG B 1 86 ? 38.780 72.644 12.884 1.00 83.72 86 ARG B N 1
ATOM 2136 C CA . ARG B 1 86 ? 39.886 72.317 13.760 1.00 82.67 86 ARG B CA 1
ATOM 2137 C C . ARG B 1 86 ? 41.154 72.968 13.249 1.00 82.45 86 ARG B C 1
ATOM 2138 O O . ARG B 1 86 ? 41.385 73.016 12.042 1.00 82.98 86 ARG B O 1
ATOM 2146 N N . ALA B 1 87 ? 41.970 73.482 14.164 1.00 81.51 87 ALA B N 1
ATOM 2147 C CA . ALA B 1 87 ? 43.275 74.014 13.794 1.00 81.09 87 ALA B CA 1
ATOM 2148 C C . ALA B 1 87 ? 44.375 73.058 14.227 1.00 81.44 87 ALA B C 1
ATOM 2149 O O . ALA B 1 87 ? 44.498 72.718 15.399 1.00 81.55 87 ALA B O 1
ATOM 2151 N N . GLN B 1 88 ? 45.164 72.607 13.265 1.00 82.21 88 GLN B N 1
ATOM 2152 C CA . GLN B 1 88 ? 46.247 71.690 13.553 1.00 83.35 88 GLN B CA 1
ATOM 2153 C C . GLN B 1 88 ? 47.516 72.510 13.549 1.00 84.08 88 GLN B C 1
ATOM 2154 O O . GLN B 1 88 ? 47.941 73.014 12.509 1.00 84.89 88 GLN B O 1
ATOM 2160 N N . ILE B 1 89 ? 48.100 72.673 14.724 1.00 84.49 89 ILE B N 1
ATOM 2161 C CA . ILE B 1 89 ? 49.313 73.455 14.860 1.00 84.99 89 ILE B CA 1
ATOM 2162 C C . ILE B 1 89 ? 50.486 72.494 14.953 1.00 85.53 89 ILE B C 1
ATOM 2163 O O . ILE B 1 89 ? 50.665 71.815 15.963 1.00 85.93 89 ILE B O 1
ATOM 2168 N N . SER B 1 90 ? 51.260 72.414 13.873 1.00 86.27 90 SER B N 1
ATOM 2169 C CA . SER B 1 90 ? 52.359 71.451 13.779 1.00 86.51 90 SER B CA 1
ATOM 2170 C C . SER B 1 90 ? 53.627 71.965 14.433 1.00 86.40 90 SER B C 1
ATOM 2171 O O . SER B 1 90 ? 54.307 72.837 13.899 1.00 85.85 90 SER B O 1
ATOM 2174 N N . THR B 1 91 ? 53.925 71.426 15.607 1.00 87.28 91 THR B N 1
ATOM 2175 C CA . THR B 1 91 ? 55.215 71.648 16.234 1.00 88.29 91 THR B CA 1
ATOM 2176 C C . THR B 1 91 ? 56.135 70.554 15.711 1.00 88.60 91 THR B C 1
ATOM 2177 O O . THR B 1 91 ? 55.710 69.716 14.915 1.00 88.98 91 THR B O 1
ATOM 2181 N N . LYS B 1 92 ? 57.388 70.558 16.150 1.00 88.64 92 LYS B N 1
ATOM 2182 C CA . LYS B 1 92 ? 58.334 69.536 15.716 1.00 88.99 92 LYS B CA 1
ATOM 2183 C C . LYS B 1 92 ? 57.923 68.151 16.202 1.00 89.08 92 LYS B C 1
ATOM 2184 O O . LYS B 1 92 ? 58.119 67.156 15.507 1.00 88.69 92 LYS B O 1
ATOM 2190 N N . THR B 1 93 ? 57.335 68.100 17.393 1.00 89.61 93 THR B N 1
ATOM 2191 C CA . THR B 1 93 ? 57.136 66.835 18.094 1.00 89.77 93 THR B CA 1
ATOM 2192 C C . THR B 1 93 ? 55.681 66.366 18.155 1.00 90.07 93 THR B C 1
ATOM 2193 O O . THR B 1 93 ? 55.406 65.243 18.580 1.00 90.27 93 THR B O 1
ATOM 2197 N N . SER B 1 94 ? 54.752 67.217 17.733 1.00 90.28 94 SER B N 1
ATOM 2198 C CA . SER B 1 94 ? 53.345 66.815 17.663 1.00 90.73 94 SER B CA 1
ATOM 2199 C C . SER B 1 94 ? 52.436 67.824 16.950 1.00 90.83 94 SER B C 1
ATOM 2200 O O . SER B 1 94 ? 52.889 68.867 16.470 1.00 90.73 94 SER B O 1
ATOM 2203 N N . ALA B 1 95 ? 51.152 67.490 16.873 1.00 90.75 95 ALA B N 1
ATOM 2204 C CA . ALA B 1 95 ? 50.206 68.275 16.099 1.00 91.10 95 ALA B CA 1
ATOM 2205 C C . ALA B 1 95 ? 48.875 68.415 16.839 1.00 91.30 95 ALA B C 1
ATOM 2206 O O . ALA B 1 95 ? 47.897 67.741 16.516 1.00 91.78 95 ALA B O 1
ATOM 2208 N N . LYS B 1 96 ? 48.848 69.301 17.831 1.00 91.07 96 LYS B N 1
ATOM 2209 C CA . LYS B 1 96 ? 47.667 69.498 18.668 1.00 90.45 96 LYS B CA 1
ATOM 2210 C C . LYS B 1 96 ? 46.553 70.223 17.918 1.00 89.64 96 LYS B C 1
ATOM 2211 O O . LYS B 1 96 ? 46.814 71.057 17.055 1.00 89.71 96 LYS B O 1
ATOM 2217 N N . LEU B 1 97 ? 45.309 69.897 18.252 1.00 88.75 97 LEU B N 1
ATOM 2218 C CA . LEU B 1 97 ? 44.162 70.481 17.576 1.00 87.82 97 LEU B CA 1
ATOM 2219 C C . LEU B 1 97 ? 43.365 71.377 18.505 1.00 87.57 97 LEU B C 1
ATOM 2220 O O . LEU B 1 97 ? 43.072 71.009 19.642 1.00 87.36 97 LEU B O 1
ATOM 2225 N N . SER B 1 98 ? 43.013 72.557 18.010 1.00 87.09 98 SER B N 1
ATOM 2226 C CA . SER B 1 98 ? 42.025 73.398 18.659 1.00 86.88 98 SER B CA 1
ATOM 2227 C C . SER B 1 98 ? 40.722 73.164 17.918 1.00 86.28 98 SER B C 1
ATOM 2228 O O . SER B 1 98 ? 40.614 73.489 16.741 1.00 86.87 98 SER B O 1
ATOM 2231 N N . SER B 1 99 ? 39.738 72.582 18.588 1.00 85.58 99 SER B N 1
ATOM 2232 C CA . SER B 1 99 ? 38.487 72.259 17.920 1.00 85.44 99 SER B CA 1
ATOM 2233 C C . SER B 1 99 ? 37.430 73.317 18.164 1.00 85.42 99 SER B C 1
ATOM 2234 O O . SER B 1 99 ? 37.355 73.900 19.244 1.00 86.00 99 SER B O 1
ATOM 2237 N N . TYR B 1 100 ? 36.617 73.561 17.144 1.00 84.69 100 TYR B N 1
ATOM 2238 C CA . TYR B 1 100 ? 35.473 74.438 17.265 1.00 83.88 100 TYR B CA 1
ATOM 2239 C C . TYR B 1 100 ? 34.290 73.742 16.630 1.00 84.25 100 TYR B C 1
ATOM 2240 O O . TYR B 1 100 ? 34.461 72.947 15.705 1.00 84.97 100 TYR B O 1
ATOM 2249 N N . THR B 1 101 ? 33.093 74.035 17.126 1.00 83.72 101 THR B N 1
ATOM 2250 C CA . THR B 1 101 ? 31.874 73.601 16.458 1.00 83.34 101 THR B CA 1
ATOM 2251 C C . THR B 1 101 ? 31.025 74.833 16.209 1.00 82.67 101 THR B C 1
ATOM 2252 O O . THR B 1 101 ? 30.545 75.460 17.145 1.00 83.78 101 THR B O 1
ATOM 2256 N N . LEU B 1 102 ? 30.868 75.187 14.940 1.00 81.65 102 LEU B N 1
ATOM 2257 C CA . LEU B 1 102 ? 30.195 76.411 14.556 1.00 81.23 102 LEU B CA 1
ATOM 2258 C C . LEU B 1 102 ? 28.746 76.146 14.164 1.00 81.90 102 LEU B C 1
ATOM 2259 O O . LEU B 1 102 ? 28.490 75.405 13.210 1.00 82.90 102 LEU B O 1
ATOM 2264 N N . ARG B 1 103 ? 27.807 76.750 14.895 1.00 80.89 103 ARG B N 1
ATOM 2265 C CA . ARG B 1 103 ? 26.387 76.624 14.591 1.00 80.50 103 ARG B CA 1
ATOM 2266 C C . ARG B 1 103 ? 25.966 77.905 13.912 1.00 80.03 103 ARG B C 1
ATOM 2267 O O . ARG B 1 103 ? 26.304 78.991 14.387 1.00 81.07 103 ARG B O 1
ATOM 2275 N N . ILE B 1 104 ? 25.226 77.801 12.812 1.00 78.51 104 ILE B N 1
ATOM 2276 C CA . ILE B 1 104 ? 24.757 79.010 12.138 1.00 76.79 104 ILE B CA 1
ATOM 2277 C C . ILE B 1 104 ? 23.309 79.312 12.481 1.00 75.66 104 ILE B C 1
ATOM 2278 O O . ILE B 1 104 ? 22.407 78.570 12.101 1.00 76.69 104 ILE B O 1
ATOM 2283 N N . LEU B 1 105 ? 23.090 80.405 13.200 1.00 73.84 105 LEU B N 1
ATOM 2284 C CA . LEU B 1 105 ? 21.747 80.807 13.589 1.00 72.55 105 LEU B CA 1
ATOM 2285 C C . LEU B 1 105 ? 21.307 81.989 12.741 1.00 71.72 105 LEU B C 1
ATOM 2286 O O . LEU B 1 105 ? 22.125 82.811 12.339 1.00 70.98 105 LEU B O 1
ATOM 2291 N N . ARG B 1 106 ? 20.011 82.070 12.465 1.00 70.92 106 ARG B N 1
ATOM 2292 C CA . ARG B 1 106 ? 19.459 83.204 11.735 1.00 70.12 106 ARG B CA 1
ATOM 2293 C C . ARG B 1 106 ? 18.819 84.185 12.703 1.00 67.77 106 ARG B C 1
ATOM 2294 O O . ARG B 1 106 ? 18.321 83.792 13.754 1.00 66.95 106 ARG B O 1
ATOM 2302 N N . GLN B 1 107 ? 18.838 85.464 12.350 1.00 66.33 107 GLN B N 1
ATOM 2303 C CA . GLN B 1 107 ? 18.141 86.470 13.134 1.00 64.71 107 GLN B CA 1
ATOM 2304 C C . GLN B 1 107 ? 16.663 86.141 13.179 1.00 64.40 107 GLN B C 1
ATOM 2305 O O . GLN B 1 107 ? 16.126 85.532 12.261 1.00 65.39 107 GLN B O 1
ATOM 2311 N N . LEU B 1 108 ? 16.011 86.547 14.260 1.00 64.22 108 LEU B N 1
ATOM 2312 C CA . LEU B 1 108 ? 14.573 86.440 14.379 1.00 62.98 108 LEU B CA 1
ATOM 2313 C C . LEU B 1 108 ? 13.939 87.576 13.595 1.00 62.82 108 LEU B C 1
ATOM 2314 O O . LEU B 1 108 ? 14.342 88.735 13.701 1.00 61.59 108 LEU B O 1
ATOM 2319 N N . ARG B 1 109 ? 12.948 87.231 12.795 1.00 63.95 109 ARG B N 1
ATOM 2320 C CA . ARG B 1 109 ? 12.255 88.201 11.976 1.00 65.37 109 ARG B CA 1
ATOM 2321 C C . ARG B 1 109 ? 10.790 88.103 12.351 1.00 66.50 109 ARG B C 1
ATOM 2322 O O . ARG B 1 109 ? 10.329 87.043 12.785 1.00 68.39 109 ARG B O 1
ATOM 2330 N N . ASN B 1 110 ? 10.055 89.198 12.214 1.00 66.19 110 ASN B N 1
ATOM 2331 C CA . ASN B 1 110 ? 8.606 89.102 12.229 1.00 66.33 110 ASN B CA 1
ATOM 2332 C C . ASN B 1 110 ? 8.018 88.410 13.440 1.00 66.47 110 ASN B C 1
ATOM 2333 O O . ASN B 1 110 ? 7.607 87.260 13.348 1.00 64.98 110 ASN B O 1
ATOM 2338 N N . ILE B 1 111 ? 7.949 89.114 14.562 1.00 68.46 111 ILE B N 1
ATOM 2339 C CA . ILE B 1 111 ? 7.316 88.568 15.760 1.00 70.01 111 ILE B CA 1
ATOM 2340 C C . ILE B 1 111 ? 5.837 88.900 15.746 1.00 71.61 111 ILE B C 1
ATOM 2341 O O . ILE B 1 111 ? 5.457 90.016 15.375 1.00 72.52 111 ILE B O 1
ATOM 2346 N N . GLN B 1 112 ? 4.996 87.944 16.136 1.00 73.11 112 GLN B N 1
ATOM 2347 C CA . GLN B 1 112 ? 3.547 88.200 16.169 1.00 74.47 112 GLN B CA 1
ATOM 2348 C C . GLN B 1 112 ? 2.818 87.722 17.427 1.00 75.66 112 GLN B C 1
ATOM 2349 O O . GLN B 1 112 ? 3.051 86.602 17.907 1.00 77.48 112 GLN B O 1
ATOM 2355 N N . VAL B 1 113 ? 1.920 88.570 17.933 1.00 75.11 113 VAL B N 1
ATOM 2356 C CA . VAL B 1 113 ? 1.015 88.197 19.020 1.00 74.99 113 VAL B CA 1
ATOM 2357 C C . VAL B 1 113 ? -0.371 87.912 18.467 1.00 73.98 113 VAL B C 1
ATOM 2358 O O . VAL B 1 113 ? -0.895 88.693 17.691 1.00 75.14 113 VAL B O 1
ATOM 2362 N N . THR B 1 114 ? -0.959 86.796 18.875 1.00 73.97 114 THR B N 1
ATOM 2363 C CA . THR B 1 114 ? -2.267 86.365 18.388 1.00 74.54 114 THR B CA 1
ATOM 2364 C C . THR B 1 114 ? -3.219 86.277 19.573 1.00 75.35 114 THR B C 1
ATOM 2365 O O . THR B 1 114 ? -2.822 85.873 20.668 1.00 76.58 114 THR B O 1
ATOM 2369 N N . ASN B 1 115 ? -4.478 86.631 19.352 1.00 75.22 115 ASN B N 1
ATOM 2370 C CA . ASN B 1 115 ? -5.446 86.688 20.429 1.00 74.76 115 ASN B CA 1
ATOM 2371 C C . ASN B 1 115 ? -6.411 85.514 20.436 1.00 75.38 115 ASN B C 1
ATOM 2372 O O . ASN B 1 115 ? -7.334 85.452 19.624 1.00 75.53 115 ASN B O 1
ATOM 2377 N N . HIS B 1 116 ? -6.207 84.592 21.371 1.00 75.71 116 HIS B N 1
ATOM 2378 C CA . HIS B 1 116 ? -7.115 83.456 21.535 1.00 75.31 116 HIS B CA 1
ATOM 2379 C C . HIS B 1 116 ? -8.156 83.652 22.651 1.00 75.12 116 HIS B C 1
ATOM 2380 O O . HIS B 1 116 ? -8.742 82.684 23.124 1.00 75.06 116 HIS B O 1
ATOM 2387 N N . SER B 1 117 ? -8.388 84.897 23.060 1.00 75.22 117 SER B N 1
ATOM 2388 C CA . SER B 1 117 ? -9.352 85.210 24.111 1.00 75.26 117 SER B CA 1
ATOM 2389 C C . SER B 1 117 ? -10.754 84.799 23.730 1.00 76.77 117 SER B C 1
ATOM 2390 O O . SER B 1 117 ? -10.987 84.317 22.629 1.00 77.03 117 SER B O 1
ATOM 2393 N N . GLN B 1 118 ? -11.691 84.989 24.651 1.00 79.82 118 GLN B N 1
ATOM 2394 C CA . GLN B 1 118 ? -13.113 84.807 24.352 1.00 82.57 118 GLN B CA 1
ATOM 2395 C C . GLN B 1 118 ? -13.564 85.977 23.487 1.00 82.81 118 GLN B C 1
ATOM 2396 O O . GLN B 1 118 ? -13.039 87.082 23.612 1.00 82.69 118 GLN B O 1
ATOM 2402 N N . LEU B 1 119 ? -14.526 85.730 22.607 1.00 84.14 119 LEU B N 1
ATOM 2403 C CA . LEU B 1 119 ? -14.987 86.754 21.676 1.00 85.36 119 LEU B CA 1
ATOM 2404 C C . LEU B 1 119 ? -15.519 87.991 22.402 1.00 87.45 119 LEU B C 1
ATOM 2405 O O . LEU B 1 119 ? -14.972 89.082 22.248 1.00 87.49 119 LEU B O 1
ATOM 2410 N N . PHE B 1 120 ? -16.570 87.812 23.203 1.00 89.91 120 PHE B N 1
ATOM 2411 C CA . PHE B 1 120 ? -17.174 88.909 23.966 1.00 92.07 120 PHE B CA 1
ATOM 2412 C C . PHE B 1 120 ? -16.544 89.073 25.354 1.00 93.21 120 PHE B C 1
ATOM 2413 O O . PHE B 1 120 ? -16.469 88.111 26.128 1.00 93.34 120 PHE B O 1
ATOM 2421 N N . GLN B 1 121 ? -16.113 90.295 25.673 1.00 93.92 121 GLN B N 1
ATOM 2422 C CA . GLN B 1 121 ? -15.483 90.569 26.967 1.00 94.20 121 GLN B CA 1
ATOM 2423 C C . GLN B 1 121 ? -16.431 91.213 27.979 1.00 94.56 121 GLN B C 1
ATOM 2424 O O . GLN B 1 121 ? -17.118 92.186 27.665 1.00 94.55 121 GLN B O 1
ATOM 2430 N N . ASN B 1 122 ? -16.440 90.661 29.194 1.00 94.84 122 ASN B N 1
ATOM 2431 C CA . ASN B 1 122 ? -17.437 90.976 30.225 1.00 94.74 122 ASN B CA 1
ATOM 2432 C C . ASN B 1 122 ? -16.978 91.987 31.287 1.00 94.73 122 ASN B C 1
ATOM 2433 O O . ASN B 1 122 ? -17.335 91.862 32.464 1.00 95.04 122 ASN B O 1
ATOM 2438 N N . MET B 1 123 ? -16.209 92.991 30.859 1.00 94.04 123 MET B N 1
ATOM 2439 C CA . MET B 1 123 ? -15.601 93.993 31.754 1.00 93.68 123 MET B CA 1
ATOM 2440 C C . MET B 1 123 ? -14.656 93.397 32.796 1.00 92.92 123 MET B C 1
ATOM 2441 O O . MET B 1 123 ? -13.604 93.967 33.082 1.00 93.00 123 MET B O 1
ATOM 2446 N N . THR B 1 124 ? -15.039 92.263 33.374 1.00 92.15 124 THR B N 1
ATOM 2447 C CA . THR B 1 124 ? -14.087 91.450 34.119 1.00 91.59 124 THR B CA 1
ATOM 2448 C C . THR B 1 124 ? -13.413 90.566 33.071 1.00 90.08 124 THR B C 1
ATOM 2449 O O . THR B 1 124 ? -13.817 89.424 32.818 1.00 89.06 124 THR B O 1
ATOM 2453 N N . CYS B 1 125 ? -12.389 91.155 32.451 1.00 89.20 125 CYS B N 1
ATOM 2454 C CA . CYS B 1 125 ? -11.813 90.693 31.186 1.00 87.78 125 CYS B CA 1
ATOM 2455 C C . CYS B 1 125 ? -10.681 89.681 31.347 1.00 86.75 125 CYS B C 1
ATOM 2456 O O . CYS B 1 125 ? -9.747 89.889 32.125 1.00 86.19 125 CYS B O 1
ATOM 2459 N N . GLU B 1 126 ? -10.769 88.585 30.602 1.00 85.73 126 GLU B N 1
ATOM 2460 C CA . GLU B 1 126 ? -9.735 87.559 30.638 1.00 85.86 126 GLU B CA 1
ATOM 2461 C C . GLU B 1 126 ? -9.182 87.287 29.237 1.00 84.75 126 GLU B C 1
ATOM 2462 O O . GLU B 1 126 ? -9.938 87.009 28.304 1.00 83.77 126 GLU B O 1
ATOM 2468 N N . LEU B 1 127 ? -7.857 87.368 29.113 1.00 84.43 127 LEU B N 1
ATOM 2469 C CA . LEU B 1 127 ? -7.170 87.328 27.823 1.00 84.19 127 LEU B CA 1
ATOM 2470 C C . LEU B 1 127 ? -6.248 86.132 27.667 1.00 84.64 127 LEU B C 1
ATOM 2471 O O . LEU B 1 127 ? -5.429 85.853 28.539 1.00 85.34 127 LEU B O 1
ATOM 2476 N N . HIS B 1 128 ? -6.377 85.433 26.548 1.00 84.95 128 HIS B N 1
ATOM 2477 C CA . HIS B 1 128 ? -5.438 84.376 26.203 1.00 85.60 128 HIS B CA 1
ATOM 2478 C C . HIS B 1 128 ? -4.662 84.775 24.947 1.00 84.73 128 HIS B C 1
ATOM 2479 O O . HIS B 1 128 ? -5.185 84.726 23.831 1.00 85.13 128 HIS B O 1
ATOM 2486 N N . LEU B 1 129 ? -3.420 85.207 25.145 1.00 83.46 129 LEU B N 1
ATOM 2487 C CA . LEU B 1 129 ? -2.565 85.646 24.045 1.00 81.79 129 LEU B CA 1
ATOM 2488 C C . LEU B 1 129 ? -1.518 84.600 23.764 1.00 83.28 129 LEU B C 1
ATOM 2489 O O . LEU B 1 129 ? -1.330 83.654 24.532 1.00 84.54 129 LEU B O 1
ATOM 2494 N N . THR B 1 130 ? -0.829 84.762 22.649 1.00 84.32 130 THR B N 1
ATOM 2495 C CA . THR B 1 130 ? 0.232 83.835 22.325 1.00 84.81 130 THR B CA 1
ATOM 2496 C C . THR B 1 130 ? 1.181 84.462 21.330 1.00 84.16 130 THR B C 1
ATOM 2497 O O . THR B 1 130 ? 0.765 85.115 20.384 1.00 84.37 130 THR B O 1
ATOM 2501 N N . CYS B 1 131 ? 2.463 84.250 21.567 1.00 84.59 131 CYS B N 1
ATOM 2502 C CA . CYS B 1 131 ? 3.500 84.911 20.821 1.00 84.57 131 CYS B CA 1
ATOM 2503 C C . CYS B 1 131 ? 4.109 83.987 19.788 1.00 84.83 131 CYS B C 1
ATOM 2504 O O . CYS B 1 131 ? 4.213 82.775 20.005 1.00 85.26 131 CYS B O 1
ATOM 2507 N N . SER B 1 132 ? 4.528 84.574 18.672 1.00 84.60 132 SER B N 1
ATOM 2508 C CA . SER B 1 132 ? 5.029 83.823 17.530 1.00 84.33 132 SER B CA 1
ATOM 2509 C C . SER B 1 132 ? 6.292 84.436 16.962 1.00 84.83 132 SER B C 1
ATOM 2510 O O . SER B 1 132 ? 6.624 85.585 17.248 1.00 85.74 132 SER B O 1
ATOM 2513 N N . VAL B 1 133 ? 6.971 83.669 16.119 1.00 85.03 133 VAL B N 1
ATOM 2514 C CA . VAL B 1 133 ? 8.090 84.168 15.339 1.00 85.40 133 VAL B CA 1
ATOM 2515 C C . VAL B 1 133 ? 7.994 83.511 13.957 1.00 87.31 133 VAL B C 1
ATOM 2516 O O . VAL B 1 133 ? 7.382 82.449 13.844 1.00 87.57 133 VAL B O 1
ATOM 2520 N N . GLU B 1 134 ? 8.547 84.131 12.907 1.00 90.09 134 GLU B N 1
ATOM 2521 C CA . GLU B 1 134 ? 8.224 83.681 11.534 1.00 92.62 134 GLU B CA 1
ATOM 2522 C C . GLU B 1 134 ? 8.392 82.184 11.349 1.00 94.19 134 GLU B C 1
ATOM 2523 O O . GLU B 1 134 ? 7.453 81.509 10.926 1.00 94.75 134 GLU B O 1
ATOM 2529 N N . ASP B 1 135 ? 9.575 81.657 11.652 1.00 95.59 135 ASP B N 1
ATOM 2530 C CA . ASP B 1 135 ? 9.670 80.216 11.813 1.00 97.32 135 ASP B CA 1
ATOM 2531 C C . ASP B 1 135 ? 10.198 79.780 13.169 1.00 98.08 135 ASP B C 1
ATOM 2532 O O . ASP B 1 135 ? 11.311 80.134 13.576 1.00 97.68 135 ASP B O 1
ATOM 2537 N N . ALA B 1 136 ? 9.366 78.993 13.847 1.00 99.22 136 ALA B N 1
ATOM 2538 C CA . ALA B 1 136 ? 9.684 78.423 15.143 1.00 99.80 136 ALA B CA 1
ATOM 2539 C C . ALA B 1 136 ? 10.906 77.526 15.046 1.00 100.08 136 ALA B C 1
ATOM 2540 O O . ALA B 1 136 ? 11.051 76.740 14.105 1.00 99.97 136 ALA B O 1
ATOM 2542 N N . ASP B 1 137 ? 11.787 77.667 16.030 1.00 100.30 137 ASP B N 1
ATOM 2543 C CA . ASP B 1 137 ? 12.944 76.807 16.172 1.00 99.89 137 ASP B CA 1
ATOM 2544 C C . ASP B 1 137 ? 13.002 76.340 17.622 1.00 99.56 137 ASP B C 1
ATOM 2545 O O . ASP B 1 137 ? 12.595 77.060 18.539 1.00 99.18 137 ASP B O 1
ATOM 2550 N N . ASP B 1 138 ? 13.492 75.126 17.829 1.00 99.52 138 ASP B N 1
ATOM 2551 C CA . ASP B 1 138 ? 13.656 74.600 19.176 1.00 99.32 138 ASP B CA 1
ATOM 2552 C C . ASP B 1 138 ? 14.356 75.643 20.048 1.00 98.15 138 ASP B C 1
ATOM 2553 O O . ASP B 1 138 ? 14.170 75.677 21.265 1.00 98.52 138 ASP B O 1
ATOM 2558 N N . ASN B 1 139 ? 15.157 76.495 19.412 1.00 96.22 139 ASN B N 1
ATOM 2559 C CA . ASN B 1 139 ? 16.052 77.394 20.129 1.00 94.59 139 ASN B CA 1
ATOM 2560 C C . ASN B 1 139 ? 15.455 78.740 20.513 1.00 93.35 139 ASN B C 1
ATOM 2561 O O . ASN B 1 139 ? 16.147 79.573 21.097 1.00 93.76 139 ASN B O 1
ATOM 2566 N N . VAL B 1 140 ? 14.183 78.958 20.188 1.00 91.22 140 VAL B N 1
ATOM 2567 C CA . VAL B 1 140 ? 13.553 80.248 20.462 1.00 88.75 140 VAL B CA 1
ATOM 2568 C C . VAL B 1 140 ? 12.917 80.263 21.845 1.00 87.87 140 VAL B C 1
ATOM 2569 O O . VAL B 1 140 ? 12.326 79.282 22.271 1.00 87.69 140 VAL B O 1
ATOM 2573 N N . SER B 1 141 ? 13.040 81.395 22.527 1.00 87.16 141 SER B N 1
ATOM 2574 C CA . SER B 1 141 ? 12.580 81.547 23.897 1.00 86.20 141 SER B CA 1
ATOM 2575 C C . SER B 1 141 ? 11.680 82.775 24.063 1.00 85.70 141 SER B C 1
ATOM 2576 O O . SER B 1 141 ? 12.069 83.892 23.742 1.00 86.28 141 SER B O 1
ATOM 2579 N N . PHE B 1 142 ? 10.476 82.558 24.577 1.00 85.59 142 PHE B N 1
ATOM 2580 C CA . PHE B 1 142 ? 9.508 83.634 24.771 1.00 84.52 142 PHE B CA 1
ATOM 2581 C C . PHE B 1 142 ? 9.337 83.980 26.244 1.00 84.56 142 PHE B C 1
ATOM 2582 O O . PHE B 1 142 ? 9.433 83.111 27.113 1.00 85.15 142 PHE B O 1
ATOM 2590 N N . ARG B 1 143 ? 9.077 85.254 26.516 1.00 84.17 143 ARG B N 1
ATOM 2591 C CA . ARG B 1 143 ? 8.684 85.694 27.848 1.00 84.01 143 ARG B CA 1
ATOM 2592 C C . ARG B 1 143 ? 7.870 86.986 27.777 1.00 83.97 143 ARG B C 1
ATOM 2593 O O . ARG B 1 143 ? 8.185 87.880 26.978 1.00 83.99 143 ARG B O 1
ATOM 2601 N N . TRP B 1 144 ? 6.820 87.077 28.601 1.00 82.90 144 TRP B N 1
ATOM 2602 C CA . TRP B 1 144 ? 5.984 88.282 28.649 1.00 80.96 144 TRP B CA 1
ATOM 2603 C C . TRP B 1 144 ? 6.316 89.157 29.854 1.00 81.64 144 TRP B C 1
ATOM 2604 O O . TRP B 1 144 ? 6.738 88.656 30.892 1.00 81.15 144 TRP B O 1
ATOM 2615 N N . GLU B 1 145 ? 6.105 90.461 29.704 1.00 82.14 145 GLU B N 1
ATOM 2616 C CA . GLU B 1 145 ? 6.409 91.440 30.743 1.00 84.19 145 GLU B CA 1
ATOM 2617 C C . GLU B 1 145 ? 5.332 92.507 30.801 1.00 83.37 145 GLU B C 1
ATOM 2618 O O . GLU B 1 145 ? 4.880 93.012 29.768 1.00 85.08 145 GLU B O 1
ATOM 2624 N N . ALA B 1 146 ? 4.928 92.856 32.015 1.00 81.70 146 ALA B N 1
ATOM 2625 C CA . ALA B 1 146 ? 4.058 93.992 32.227 1.00 79.95 146 ALA B CA 1
ATOM 2626 C C . ALA B 1 146 ? 4.556 94.737 33.454 1.00 79.70 146 ALA B C 1
ATOM 2627 O O . ALA B 1 146 ? 5.183 94.147 34.334 1.00 80.35 146 ALA B O 1
ATOM 2629 N N . LEU B 1 147 ? 4.300 96.038 33.506 1.00 78.78 147 LEU B N 1
ATOM 2630 C CA . LEU B 1 147 ? 4.641 96.831 34.687 1.00 77.24 147 LEU B CA 1
ATOM 2631 C C . LEU B 1 147 ? 5.934 96.381 35.361 1.00 76.54 147 LEU B C 1
ATOM 2632 O O . LEU B 1 147 ? 6.021 96.366 36.576 1.00 77.22 147 LEU B O 1
ATOM 2637 N N . GLY B 1 148 ? 6.937 96.011 34.575 1.00 76.24 148 GLY B N 1
ATOM 2638 C CA . GLY B 1 148 ? 8.233 95.643 35.137 1.00 74.94 148 GLY B CA 1
ATOM 2639 C C . GLY B 1 148 ? 8.271 94.229 35.677 1.00 73.72 148 GLY B C 1
ATOM 2640 O O . GLY B 1 148 ? 9.309 93.757 36.134 1.00 73.61 148 GLY B O 1
ATOM 2641 N N . ASN B 1 149 ? 7.137 93.547 35.617 1.00 72.90 149 ASN B N 1
ATOM 2642 C CA . ASN B 1 149 ? 7.036 92.190 36.131 1.00 73.48 149 ASN B CA 1
ATOM 2643 C C . ASN B 1 149 ? 6.959 91.176 34.996 1.00 73.14 149 ASN B C 1
ATOM 2644 O O . ASN B 1 149 ? 6.124 91.305 34.107 1.00 74.62 149 ASN B O 1
ATOM 2649 N N . THR B 1 150 ? 7.820 90.167 35.019 1.00 71.64 150 THR B N 1
ATOM 2650 C CA . THR B 1 150 ? 7.736 89.108 34.027 1.00 71.21 150 THR B CA 1
ATOM 2651 C C . THR B 1 150 ? 6.589 88.140 34.337 1.00 71.65 150 THR B C 1
ATOM 2652 O O . THR B 1 150 ? 6.627 87.449 35.336 1.00 72.50 150 THR B O 1
ATOM 2656 N N . LEU B 1 151 ? 5.570 88.089 33.482 1.00 73.12 151 LEU B N 1
ATOM 2657 C CA . LEU B 1 151 ? 4.360 87.300 33.782 1.00 74.92 151 LEU B CA 1
ATOM 2658 C C . LEU B 1 151 ? 4.345 85.907 33.165 1.00 76.00 151 LEU B C 1
ATOM 2659 O O . LEU B 1 151 ? 3.422 85.134 33.416 1.00 76.47 151 LEU B O 1
ATOM 2664 N N . SER B 1 152 ? 5.336 85.595 32.334 1.00 77.24 152 SER B N 1
ATOM 2665 C CA . SER B 1 152 ? 5.414 84.269 31.711 1.00 77.07 152 SER B CA 1
ATOM 2666 C C . SER B 1 152 ? 6.762 84.000 31.046 1.00 77.83 152 SER B C 1
ATOM 2667 O O . SER B 1 152 ? 7.521 84.923 30.762 1.00 78.10 152 SER B O 1
ATOM 2670 N N . SER B 1 153 ? 7.039 82.717 30.822 1.00 78.47 153 SER B N 1
ATOM 2671 C CA . SER B 1 153 ? 8.234 82.258 30.128 1.00 78.06 153 SER B CA 1
ATOM 2672 C C . SER B 1 153 ? 7.854 81.254 29.050 1.00 78.66 153 SER B C 1
ATOM 2673 O O . SER B 1 153 ? 8.543 80.248 28.858 1.00 79.06 153 SER B O 1
ATOM 2676 N N . GLN B 1 154 ? 6.736 81.516 28.374 1.00 78.54 154 GLN B N 1
ATOM 2677 C CA . GLN B 1 154 ? 6.380 80.785 27.158 1.00 78.76 154 GLN B CA 1
ATOM 2678 C C . GLN B 1 154 ? 5.443 81.605 26.254 1.00 76.75 154 GLN B C 1
ATOM 2679 O O . GLN B 1 154 ? 5.014 82.692 26.623 1.00 77.30 154 GLN B O 1
ATOM 2685 N N . PRO B 1 155 ? 5.167 81.109 25.046 1.00 75.25 155 PRO B N 1
ATOM 2686 C CA . PRO B 1 155 ? 4.316 81.816 24.099 1.00 74.78 155 PRO B CA 1
ATOM 2687 C C . PRO B 1 155 ? 3.055 82.383 24.737 1.00 74.74 155 PRO B C 1
ATOM 2688 O O . PRO B 1 155 ? 2.777 83.575 24.622 1.00 73.83 155 PRO B O 1
ATOM 2692 N N . ASN B 1 156 ? 2.301 81.514 25.406 1.00 75.76 156 ASN B N 1
ATOM 2693 C CA . ASN B 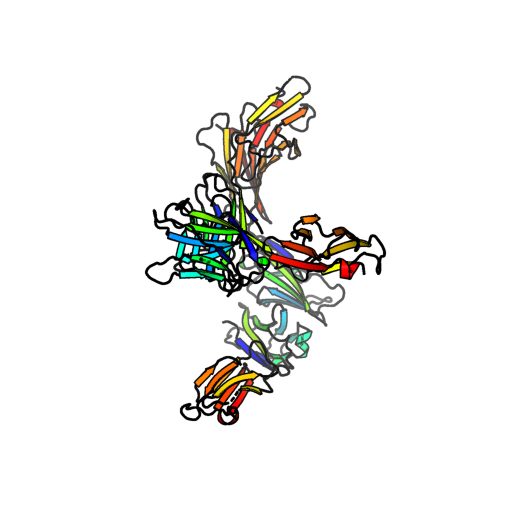1 156 ? 0.995 81.862 25.976 1.00 75.20 156 ASN B CA 1
ATOM 2694 C C . ASN B 1 156 ? 1.060 82.849 27.137 1.00 73.93 156 ASN B C 1
ATOM 2695 O O . ASN B 1 156 ? 2.018 82.866 27.904 1.00 73.61 156 ASN B O 1
ATOM 2700 N N . LEU B 1 157 ? 0.029 83.677 27.247 1.00 73.03 157 LEU B N 1
ATOM 2701 C CA . LEU B 1 157 ? -0.120 84.583 28.369 1.00 72.10 157 LEU B CA 1
ATOM 2702 C C . LEU B 1 157 ? -1.582 84.648 28.689 1.00 72.29 157 LEU B C 1
ATOM 2703 O O . LEU B 1 157 ? -2.399 84.942 27.817 1.00 72.05 157 LEU B O 1
ATOM 2708 N N . THR B 1 158 ? -1.911 84.355 29.945 1.00 73.05 158 THR B N 1
ATOM 2709 C CA . THR B 1 158 ? -3.248 84.601 30.464 1.00 70.61 158 THR B CA 1
ATOM 2710 C C . THR B 1 158 ? -3.159 85.690 31.510 1.00 69.47 158 THR B C 1
ATOM 2711 O O . THR B 1 158 ? -2.385 85.591 32.452 1.00 69.34 158 THR B O 1
ATOM 2715 N N . VAL B 1 159 ? -3.917 86.755 31.314 1.00 68.76 159 VAL B N 1
ATOM 2716 C CA . VAL B 1 159 ? -4.040 87.773 32.336 1.00 69.08 159 VAL B CA 1
ATOM 2717 C C . VAL B 1 159 ? -5.516 88.023 32.558 1.00 69.25 159 VAL B C 1
ATOM 2718 O O . VAL B 1 159 ? -6.367 87.498 31.828 1.00 69.85 159 VAL B O 1
ATOM 2722 N N . SER B 1 160 ? -5.819 88.829 33.565 1.00 67.78 160 SER B N 1
ATOM 2723 C CA . SER B 1 160 ? -7.130 89.435 33.639 1.00 66.98 160 SER B CA 1
ATOM 2724 C C . SER B 1 160 ? -6.971 90.886 34.055 1.00 66.06 160 SER B C 1
ATOM 2725 O O . SER B 1 160 ? -5.981 91.253 34.691 1.00 65.47 160 SER B O 1
ATOM 2728 N N . TRP B 1 161 ? -7.940 91.709 33.672 1.00 64.69 161 TRP B N 1
ATOM 2729 C CA . TRP B 1 161 ? -7.789 93.148 33.752 1.00 63.86 161 TRP B CA 1
ATOM 2730 C C . TRP B 1 161 ? -9.165 93.797 33.851 1.00 65.26 161 TRP B C 1
ATOM 2731 O O . TRP B 1 161 ? -10.066 93.468 33.082 1.00 65.98 161 TRP B O 1
ATOM 2742 N N . ASP B 1 162 ? -9.324 94.702 34.811 1.00 66.49 162 ASP B N 1
ATOM 2743 C CA . ASP B 1 162 ? -10.566 95.441 34.985 1.00 67.91 162 ASP B CA 1
ATOM 2744 C C . ASP B 1 162 ? -10.244 96.919 35.141 1.00 68.54 162 ASP B C 1
ATOM 2745 O O . ASP B 1 162 ? -9.550 97.308 36.078 1.00 69.11 162 ASP B O 1
ATOM 2750 N N . PRO B 1 163 ? -10.760 97.755 34.229 1.00 69.15 163 PRO B N 1
ATOM 2751 C CA . PRO B 1 163 ? -10.416 99.174 34.180 1.00 69.65 163 PRO B CA 1
ATOM 2752 C C . PRO B 1 163 ? -10.685 99.889 35.496 1.00 70.30 163 PRO B C 1
ATOM 2753 O O . PRO B 1 163 ? -10.151 100.971 35.735 1.00 71.35 163 PRO B O 1
ATOM 2757 N N . ARG B 1 164 ? -11.501 99.284 36.347 1.00 70.32 164 ARG B N 1
ATOM 2758 C CA . ARG B 1 164 ? -11.934 99.940 37.571 1.00 70.13 164 ARG B CA 1
ATOM 2759 C C . ARG B 1 164 ? -10.920 99.855 38.709 1.00 70.18 164 ARG B C 1
ATOM 2760 O O . ARG B 1 164 ? -11.098 100.497 39.736 1.00 70.28 164 ARG B O 1
ATOM 2768 N N . ILE B 1 165 ? -9.863 99.069 38.538 1.00 70.37 165 ILE B N 1
ATOM 2769 C CA . ILE B 1 165 ? -8.963 98.788 39.656 1.00 71.03 165 ILE B CA 1
ATOM 2770 C C . ILE B 1 165 ? -7.520 98.590 39.221 1.00 71.18 165 ILE B C 1
ATOM 2771 O O . ILE B 1 165 ? -6.583 98.961 39.936 1.00 71.14 165 ILE B O 1
ATOM 2776 N N . SER B 1 166 ? -7.355 97.976 38.054 1.00 71.25 166 SER B N 1
ATOM 2777 C CA . SER B 1 166 ? -6.054 97.827 37.432 1.00 70.50 166 SER B CA 1
ATOM 2778 C C . SER B 1 166 ? -5.837 99.016 36.512 1.00 72.25 166 SER B C 1
ATOM 2779 O O . SER B 1 166 ? -6.795 99.556 35.953 1.00 72.12 166 SER B O 1
ATOM 2782 N N . SER B 1 167 ? -4.583 99.437 36.369 1.00 74.22 167 SER B N 1
ATOM 2783 C CA . SER B 1 167 ? -4.264 100.592 35.535 1.00 75.55 167 SER B CA 1
ATOM 2784 C C . SER B 1 167 ? -4.046 100.196 34.075 1.00 76.74 167 SER B C 1
ATOM 2785 O O . SER B 1 167 ? -4.112 99.014 33.723 1.00 75.88 167 SER B O 1
ATOM 2788 N N . GLU B 1 168 ? -3.822 101.198 33.229 1.00 78.89 168 GLU B N 1
ATOM 2789 C CA . GLU B 1 168 ? -3.524 100.971 31.823 1.00 81.05 168 GLU B CA 1
ATOM 2790 C C . GLU B 1 168 ? -2.088 100.486 31.706 1.00 81.45 168 GLU B C 1
ATOM 2791 O O . GLU B 1 168 ? -1.190 101.009 32.380 1.00 82.11 168 GLU B O 1
ATOM 2797 N N . GLN B 1 169 ? -1.876 99.487 30.854 1.00 81.31 169 GLN B N 1
ATOM 2798 C CA . GLN B 1 169 ? -0.563 98.894 30.697 1.00 81.45 169 GLN B CA 1
ATOM 2799 C C . GLN B 1 169 ? -0.457 98.100 29.399 1.00 81.95 169 GLN B C 1
ATOM 2800 O O . GLN B 1 169 ? -1.464 97.804 28.745 1.00 81.74 169 GLN B O 1
ATOM 2806 N N . ASP B 1 170 ? 0.777 97.754 29.044 1.00 81.63 170 ASP B N 1
ATOM 2807 C CA . ASP B 1 170 ? 1.049 96.964 27.860 1.00 81.37 170 ASP B CA 1
ATOM 2808 C C . ASP B 1 170 ? 1.611 95.617 28.265 1.00 81.87 170 ASP B C 1
ATOM 2809 O O . ASP B 1 170 ? 2.564 95.535 29.041 1.00 82.80 170 ASP B O 1
ATOM 2814 N N . TYR B 1 171 ? 1.033 94.551 27.740 1.00 81.97 171 TYR B N 1
ATOM 2815 C CA . TYR B 1 171 ? 1.684 93.263 27.847 1.00 82.88 171 TYR B CA 1
ATOM 2816 C C . TYR B 1 171 ? 2.675 93.127 26.678 1.00 82.91 171 TYR B C 1
ATOM 2817 O O . TYR B 1 171 ? 2.340 93.402 25.521 1.00 82.60 171 TYR B O 1
ATOM 2826 N N . THR B 1 172 ? 3.898 92.718 26.990 1.00 81.69 172 THR B N 1
ATOM 2827 C CA . THR B 1 172 ? 4.969 92.751 26.020 1.00 80.62 172 THR B CA 1
ATOM 2828 C C . THR B 1 172 ? 5.627 91.407 25.862 1.00 81.30 172 THR B C 1
ATOM 2829 O O . THR B 1 172 ? 6.279 90.925 26.783 1.00 82.47 172 THR B O 1
ATOM 2833 N N . CYS B 1 173 ? 5.468 90.798 24.693 1.00 81.81 173 CYS B N 1
ATOM 2834 C CA . CYS B 1 173 ? 6.206 89.582 24.393 1.00 80.94 173 CYS B CA 1
ATOM 2835 C C . CYS B 1 173 ? 7.649 89.888 23.972 1.00 80.12 173 CYS B C 1
ATOM 2836 O O . CYS B 1 173 ? 7.931 90.921 23.373 1.00 79.84 173 CYS B O 1
ATOM 2839 N N . ILE B 1 174 ? 8.558 88.980 24.294 1.00 79.05 174 ILE B N 1
ATOM 2840 C CA . ILE B 1 174 ? 9.945 89.121 23.904 1.00 78.54 174 ILE B CA 1
ATOM 2841 C C . ILE B 1 174 ? 10.482 87.779 23.417 1.00 79.07 174 ILE B C 1
ATOM 2842 O O . ILE B 1 174 ? 10.668 86.856 24.208 1.00 79.95 174 ILE B O 1
ATOM 2847 N N . ALA B 1 175 ? 10.728 87.661 22.116 1.00 79.17 175 ALA B N 1
ATOM 2848 C CA . ALA B 1 175 ? 11.269 86.421 21.572 1.00 78.10 175 ALA B CA 1
ATOM 2849 C C . ALA B 1 175 ? 12.755 86.585 21.425 1.00 77.75 175 ALA B C 1
ATOM 2850 O O . ALA B 1 175 ? 13.227 87.664 21.056 1.00 77.04 175 ALA B O 1
ATOM 2852 N N . GLU B 1 176 ? 13.501 85.525 21.715 1.00 76.87 176 GLU B N 1
ATOM 2853 C CA . GLU B 1 176 ? 14.928 85.596 21.503 1.00 77.66 176 GLU B CA 1
ATOM 2854 C C . GLU B 1 176 ? 15.598 84.248 21.355 1.00 76.85 176 GLU B C 1
ATOM 2855 O O . GLU B 1 176 ? 15.168 83.252 21.932 1.00 77.17 176 GLU B O 1
ATOM 2861 N N . ASN B 1 177 ? 16.654 84.241 20.548 1.00 75.35 177 ASN B N 1
ATOM 2862 C CA . ASN B 1 177 ? 17.549 83.110 20.445 1.00 73.63 177 ASN B CA 1
ATOM 2863 C C . ASN B 1 177 ? 18.969 83.585 20.742 1.00 72.98 177 ASN B C 1
ATOM 2864 O O . ASN B 1 177 ? 19.189 84.773 20.998 1.00 72.48 177 ASN B O 1
ATOM 2869 N N . ALA B 1 178 ? 19.929 82.666 20.708 1.00 71.64 178 ALA B N 1
ATOM 2870 C CA . ALA B 1 178 ? 21.314 83.015 20.988 1.00 71.02 178 ALA B CA 1
ATOM 2871 C C . ALA B 1 178 ? 21.741 84.397 20.461 1.00 71.51 178 ALA B C 1
ATOM 2872 O O . ALA B 1 178 ? 22.305 85.192 21.209 1.00 73.00 178 ALA B O 1
ATOM 2874 N N . VAL B 1 179 ? 21.461 84.692 19.192 1.00 70.49 179 VAL B N 1
ATOM 2875 C CA . VAL B 1 179 ? 22.098 85.826 18.516 1.00 69.13 179 VAL B CA 1
ATOM 2876 C C . VAL B 1 179 ? 21.220 87.056 18.237 1.00 69.66 179 VAL B C 1
ATOM 2877 O O . VAL B 1 179 ? 21.714 88.055 17.694 1.00 69.53 179 VAL B O 1
ATOM 2881 N N . SER B 1 180 ? 19.937 87.004 18.589 1.00 68.54 180 SER B N 1
ATOM 2882 C CA . SER B 1 180 ? 19.056 88.118 18.269 1.00 68.22 180 SER B CA 1
ATOM 2883 C C . SER B 1 180 ? 17.801 88.138 19.125 1.00 69.41 180 SER B C 1
ATOM 2884 O O . SER B 1 180 ? 17.557 87.198 19.888 1.00 69.30 180 SER B O 1
ATOM 2887 N N . ASN B 1 181 ? 17.001 89.200 18.981 1.00 69.99 181 ASN B N 1
ATOM 2888 C CA . ASN B 1 181 ? 15.708 89.285 19.667 1.00 71.59 181 ASN B CA 1
ATOM 2889 C C . ASN B 1 181 ? 14.687 90.267 19.078 1.00 73.04 181 ASN B C 1
ATOM 2890 O O . ASN B 1 181 ? 15.031 91.268 18.437 1.00 73.64 181 ASN B O 1
ATOM 2895 N N . LEU B 1 182 ? 13.421 89.971 19.335 1.00 74.29 182 LEU B N 1
ATOM 2896 C CA . LEU B 1 182 ? 12.326 90.848 18.958 1.00 75.28 182 LEU B CA 1
ATOM 2897 C C . LEU B 1 182 ? 11.331 91.024 20.115 1.00 76.51 182 LEU B C 1
ATOM 2898 O O . LEU B 1 182 ? 11.399 90.303 21.126 1.00 75.22 182 LEU B O 1
ATOM 2903 N N . SER B 1 183 ? 10.407 91.977 19.949 1.00 76.72 183 SER B N 1
ATOM 2904 C CA . SER B 1 183 ? 9.483 92.352 21.016 1.00 76.89 183 SER B CA 1
ATOM 2905 C C . SER B 1 183 ? 8.281 93.131 20.503 1.00 75.75 183 SER B C 1
ATOM 2906 O O . SER B 1 183 ? 8.415 94.188 19.889 1.00 76.39 183 SER B O 1
ATOM 2909 N N . PHE B 1 184 ? 7.105 92.587 20.778 1.00 75.03 184 PHE B N 1
ATOM 2910 C CA . PHE B 1 184 ? 5.840 93.168 20.372 1.00 74.77 184 PHE B CA 1
ATOM 2911 C C . PHE B 1 184 ? 5.036 93.476 21.636 1.00 75.46 184 PHE B C 1
ATOM 2912 O O . PHE B 1 184 ? 5.077 92.695 22.589 1.00 76.29 184 PHE B O 1
ATOM 2920 N N . SER B 1 185 ? 4.298 94.584 21.673 1.00 74.70 185 SER B N 1
ATOM 2921 C CA . SER B 1 185 ? 3.510 94.855 22.876 1.00 73.78 185 SER B CA 1
ATOM 2922 C C . SER B 1 185 ? 2.098 95.404 22.686 1.00 73.20 185 SER B C 1
ATOM 2923 O O . SER B 1 185 ? 1.924 96.584 22.426 1.00 72.77 185 SER B O 1
ATOM 2926 N N . VAL B 1 186 ? 1.103 94.535 22.865 1.00 73.38 186 VAL B N 1
ATOM 2927 C CA . VAL B 1 186 ? -0.322 94.907 22.952 1.00 73.89 186 VAL B CA 1
ATOM 2928 C C . VAL B 1 186 ? -0.678 95.652 24.244 1.00 74.15 186 VAL B C 1
ATOM 2929 O O . VAL B 1 186 ? 0.015 95.501 25.254 1.00 74.78 186 VAL B O 1
ATOM 2933 N N . SER B 1 187 ? -1.776 96.415 24.218 1.00 73.32 187 SER B N 1
ATOM 2934 C CA . SER B 1 187 ? -2.268 97.115 25.405 1.00 72.69 187 SER B CA 1
ATOM 2935 C C . SER B 1 187 ? -3.599 96.563 25.892 1.00 73.40 187 SER B C 1
ATOM 2936 O O . SER B 1 187 ? -4.547 96.387 25.116 1.00 73.49 187 SER B O 1
ATOM 2939 N N . ALA B 1 188 ? -3.673 96.330 27.197 1.00 73.97 188 ALA B N 1
ATOM 2940 C CA . ALA B 1 188 ? -4.864 95.767 27.823 1.00 74.15 188 ALA B CA 1
ATOM 2941 C C . ALA B 1 188 ? -6.143 96.522 27.468 1.00 73.82 188 ALA B C 1
ATOM 2942 O O . ALA B 1 188 ? -7.172 95.916 27.177 1.00 73.03 188 ALA B O 1
ATOM 2944 N N . GLN B 1 189 ? -6.072 97.846 27.501 1.00 74.65 189 GLN B N 1
ATOM 2945 C CA . GLN B 1 189 ? -7.236 98.685 27.228 1.00 76.39 189 GLN B CA 1
ATOM 2946 C C . GLN B 1 189 ? -7.800 98.355 25.853 1.00 76.57 189 GLN B C 1
ATOM 2947 O O . GLN B 1 189 ? -9.011 98.318 25.657 1.00 76.13 189 GLN B O 1
ATOM 2953 N N . LYS B 1 190 ? -6.910 98.106 24.901 1.00 77.19 190 LYS B N 1
ATOM 2954 C CA . LYS B 1 190 ? -7.332 97.835 23.541 1.00 77.76 190 LYS B CA 1
ATOM 2955 C C . LYS B 1 190 ? -7.956 96.445 23.478 1.00 77.79 190 LYS B C 1
ATOM 2956 O O . LYS B 1 190 ? -9.099 96.283 23.065 1.00 77.68 190 LYS B O 1
ATOM 2962 N N . LEU B 1 191 ? -7.198 95.448 23.917 1.00 77.79 191 LEU B N 1
ATOM 2963 C CA . LEU B 1 191 ? -7.633 94.056 23.861 1.00 77.36 191 LEU B CA 1
ATOM 2964 C C . LEU B 1 191 ? -8.940 93.778 24.589 1.00 78.21 191 LEU B C 1
ATOM 2965 O O . LEU B 1 191 ? -9.625 92.811 24.284 1.00 77.54 191 LEU B O 1
ATOM 2970 N N . CYS B 1 192 ? -9.276 94.622 25.556 1.00 80.92 192 CYS B N 1
ATOM 2971 C CA . CYS B 1 192 ? -10.437 94.386 26.406 1.00 83.47 192 CYS B CA 1
ATOM 2972 C C . CYS B 1 192 ? -11.495 95.456 26.166 1.00 84.94 192 CYS B C 1
ATOM 2973 O O . CYS B 1 192 ? -11.419 96.547 26.728 1.00 85.28 192 CYS B O 1
ATOM 2976 N N . GLU B 1 193 ? -12.477 95.157 25.323 1.00 87.12 193 GLU B N 1
ATOM 2977 C CA . GLU B 1 193 ? -13.516 96.144 25.021 1.00 90.04 193 GLU B CA 1
ATOM 2978 C C . GLU B 1 193 ? -14.841 95.560 24.538 1.00 91.44 193 GLU B C 1
ATOM 2979 O O . GLU B 1 193 ? -15.238 94.468 24.960 1.00 92.63 193 GLU B O 1
ATOM 2986 N N . THR C 1 4 ? 15.112 56.954 36.366 1.00 114.55 4 THR C N 1
ATOM 2987 C CA . THR C 1 4 ? 13.664 56.638 36.560 1.00 114.46 4 THR C CA 1
ATOM 2988 C C . THR C 1 4 ? 13.263 56.786 38.027 1.00 113.69 4 THR C C 1
ATOM 2989 O O . THR C 1 4 ? 14.079 56.547 38.922 1.00 113.91 4 THR C O 1
ATOM 2993 N N . PRO C 1 5 ? 11.996 57.162 38.277 1.00 112.59 5 PRO C N 1
ATOM 2994 C CA . PRO C 1 5 ? 10.996 57.400 37.239 1.00 111.45 5 PRO C CA 1
ATOM 2995 C C . PRO C 1 5 ? 11.165 58.757 36.577 1.00 110.31 5 PRO C C 1
ATOM 2996 O O . PRO C 1 5 ? 12.201 59.403 36.736 1.00 110.14 5 PRO C O 1
ATOM 3000 N N . LEU C 1 6 ? 10.147 59.174 35.833 1.00 109.17 6 LEU C N 1
ATOM 3001 C CA . LEU C 1 6 ? 10.158 60.459 35.144 1.00 107.98 6 LEU C CA 1
ATOM 3002 C C . LEU C 1 6 ? 8.779 61.113 35.258 1.00 106.90 6 LEU C C 1
ATOM 3003 O O . LEU C 1 6 ? 7.754 60.430 35.205 1.00 106.89 6 LEU C O 1
ATOM 3008 N N . MET C 1 7 ? 8.763 62.434 35.413 1.00 105.41 7 MET C N 1
ATOM 3009 C CA . MET C 1 7 ? 7.531 63.176 35.700 1.00 103.92 7 MET C CA 1
ATOM 3010 C C . MET C 1 7 ? 6.842 63.709 34.444 1.00 102.75 7 MET C C 1
ATOM 3011 O O . MET C 1 7 ? 7.504 64.124 33.496 1.00 102.92 7 MET C O 1
ATOM 3016 N N . VAL C 1 8 ? 5.510 63.702 34.452 1.00 100.99 8 VAL C N 1
ATOM 3017 C CA . VAL C 1 8 ? 4.719 64.263 33.353 1.00 99.46 8 VAL C CA 1
ATOM 3018 C C . VAL C 1 8 ? 3.401 64.851 33.853 1.00 98.28 8 VAL C C 1
ATOM 3019 O O . VAL C 1 8 ? 2.781 64.312 34.767 1.00 98.25 8 VAL C O 1
ATOM 3023 N N . ASN C 1 9 ? 2.977 65.958 33.250 1.00 96.86 9 ASN C N 1
ATOM 3024 C CA . ASN C 1 9 ? 1.724 66.606 33.631 1.00 95.37 9 ASN C CA 1
ATOM 3025 C C . ASN C 1 9 ? 0.682 66.568 32.521 1.00 94.51 9 ASN C C 1
ATOM 3026 O O . ASN C 1 9 ? 0.952 66.084 31.422 1.00 94.41 9 ASN C O 1
ATOM 3031 N N . GLY C 1 10 ? -0.512 67.075 32.813 1.00 93.56 10 GLY C N 1
ATOM 3032 C CA . GLY C 1 10 ? -1.584 67.099 31.827 1.00 92.69 10 GLY C CA 1
ATOM 3033 C C . GLY C 1 10 ? -2.859 67.758 32.315 1.00 92.00 10 GLY C C 1
ATOM 3034 O O . GLY C 1 10 ? -3.322 67.496 33.424 1.00 91.93 10 GLY C O 1
ATOM 3035 N N . ILE C 1 11 ? -3.424 68.623 31.480 1.00 91.34 11 ILE C N 1
ATOM 3036 C CA . ILE C 1 11 ? -4.708 69.248 31.771 1.00 90.77 11 ILE C CA 1
ATOM 3037 C C . ILE C 1 11 ? -5.844 68.305 31.397 1.00 90.29 11 ILE C C 1
ATOM 3038 O O . ILE C 1 11 ? -5.839 67.718 30.315 1.00 90.16 11 ILE C O 1
ATOM 3043 N N . LEU C 1 12 ? -6.812 68.160 32.297 1.00 89.86 12 LEU C N 1
ATOM 3044 C CA . LEU C 1 12 ? -7.986 67.329 32.035 1.00 89.56 12 LEU C CA 1
ATOM 3045 C C . LEU C 1 12 ? -8.743 67.836 30.808 1.00 89.41 12 LEU C C 1
ATOM 3046 O O . LEU C 1 12 ? -8.736 69.032 30.520 1.00 89.54 12 LEU C O 1
ATOM 3051 N N . GLY C 1 13 ? -9.391 66.925 30.089 1.00 89.22 13 GLY C N 1
ATOM 3052 C CA . GLY C 1 13 ? -10.104 67.279 28.863 1.00 89.31 13 GLY C CA 1
ATOM 3053 C C . GLY C 1 13 ? -9.156 67.602 27.722 1.00 89.42 13 GLY C C 1
ATOM 3054 O O . GLY C 1 13 ? -9.473 68.416 26.851 1.00 89.46 13 GLY C O 1
ATOM 3055 N N . GLU C 1 14 ? -7.991 66.956 27.730 1.00 89.43 14 GLU C N 1
ATOM 3056 C CA . GLU C 1 14 ? -6.945 67.202 26.738 1.00 89.45 14 GLU C CA 1
ATOM 3057 C C . GLU C 1 14 ? -5.887 66.094 26.795 1.00 89.43 14 GLU C C 1
ATOM 3058 O O . GLU C 1 14 ? -5.513 65.643 27.876 1.00 89.57 14 GLU C O 1
ATOM 3064 N N . SER C 1 15 ? -5.399 65.671 25.631 1.00 89.37 15 SER C N 1
ATOM 3065 C CA . SER C 1 15 ? -4.584 64.452 25.521 1.00 89.46 15 SER C CA 1
ATOM 3066 C C . SER C 1 15 ? -3.080 64.601 25.794 1.00 89.53 15 SER C C 1
ATOM 3067 O O . SER C 1 15 ? -2.554 65.710 25.884 1.00 89.51 15 SER C O 1
ATOM 3070 N N . VAL C 1 16 ? -2.402 63.462 25.925 1.00 89.66 16 VAL C N 1
ATOM 3071 C CA . VAL C 1 16 ? -0.953 63.422 26.137 1.00 89.89 16 VAL C CA 1
ATOM 3072 C C . VAL C 1 16 ? -0.348 62.102 25.642 1.00 89.96 16 VAL C C 1
ATOM 3073 O O . VAL C 1 16 ? -0.988 61.050 25.708 1.00 89.67 16 VAL C O 1
ATOM 3077 N N . THR C 1 17 ? 0.888 62.168 25.154 1.00 90.14 17 THR C N 1
ATOM 3078 C CA . THR C 1 17 ? 1.554 61.009 24.564 1.00 90.34 17 THR C CA 1
ATOM 3079 C C . THR C 1 17 ? 2.884 60.705 25.258 1.00 90.65 17 THR C C 1
ATOM 3080 O O . THR C 1 17 ? 3.663 61.616 25.541 1.00 90.76 17 THR C O 1
ATOM 3084 N N . LEU C 1 18 ? 3.136 59.422 25.520 1.00 90.98 18 LEU C N 1
ATOM 3085 C CA . LEU C 1 18 ? 4.336 58.983 26.241 1.00 91.05 18 LEU C CA 1
ATOM 3086 C C . LEU C 1 18 ? 5.356 58.289 25.341 1.00 91.12 18 LEU C C 1
ATOM 3087 O O . LEU C 1 18 ? 5.030 57.307 24.672 1.00 91.24 18 LEU C O 1
ATOM 3092 N N . PRO C 1 19 ? 6.603 58.793 25.338 1.00 91.10 19 PRO C N 1
ATOM 3093 C CA . PRO C 1 19 ? 7.708 58.259 24.536 1.00 91.12 19 PRO C CA 1
ATOM 3094 C C . PRO C 1 19 ? 8.263 56.931 25.063 1.00 91.11 19 PRO C C 1
ATOM 3095 O O . PRO C 1 19 ? 7.642 56.288 25.910 1.00 91.16 19 PRO C O 1
ATOM 3099 N N . LEU C 1 20 ? 9.421 56.530 24.545 1.00 91.08 20 LEU C N 1
ATOM 3100 C CA . LEU C 1 20 ? 10.135 55.343 25.021 1.00 91.09 20 LEU C CA 1
ATOM 3101 C C . LEU C 1 20 ? 11.446 55.141 24.257 1.00 91.25 20 LEU C C 1
ATOM 3102 O O . LEU C 1 20 ? 11.722 55.851 23.289 1.00 91.07 20 LEU C O 1
ATOM 3107 N N . GLU C 1 21 ? 12.252 54.176 24.697 1.00 91.40 21 GLU C N 1
ATOM 3108 C CA . GLU C 1 21 ? 13.526 53.890 24.039 1.00 91.58 21 GLU C CA 1
ATOM 3109 C C . GLU C 1 21 ? 13.383 52.900 22.884 1.00 91.92 21 GLU C C 1
ATOM 3110 O O . GLU C 1 21 ? 12.616 51.939 22.961 1.00 91.73 21 GLU C O 1
ATOM 3116 N N . PHE C 1 22 ? 14.138 53.148 21.817 1.00 92.32 22 PHE C N 1
ATOM 3117 C CA . PHE C 1 22 ? 14.079 52.324 20.616 1.00 92.59 22 PHE C CA 1
ATOM 3118 C C . PHE C 1 22 ? 15.263 51.347 20.563 1.00 92.57 22 PHE C C 1
ATOM 3119 O O . PHE C 1 22 ? 15.170 50.241 21.110 1.00 92.44 22 PHE C O 1
ATOM 3127 N N . PRO C 1 23 ? 16.383 51.758 19.926 1.00 92.33 23 PRO C N 1
ATOM 3128 C CA . PRO C 1 23 ? 17.547 50.887 19.725 1.00 92.00 23 PRO C CA 1
ATOM 3129 C C . PRO C 1 23 ? 17.871 50.020 20.943 1.00 91.65 23 PRO C C 1
ATOM 3130 O O . PRO C 1 23 ? 17.709 48.797 20.891 1.00 91.64 23 PRO C O 1
ATOM 3134 N N . ALA C 1 24 ? 18.324 50.653 22.024 1.00 91.08 24 ALA C N 1
ATOM 3135 C CA . ALA C 1 24 ? 18.645 49.951 23.267 1.00 90.40 24 ALA C CA 1
ATOM 3136 C C . ALA C 1 24 ? 19.770 48.929 23.094 1.00 89.89 24 ALA C C 1
ATOM 3137 O O . ALA C 1 24 ? 20.166 48.261 24.051 1.00 89.72 24 ALA C O 1
ATOM 3139 N N . GLY C 1 25 ? 20.281 48.812 21.871 1.00 89.20 25 GLY C N 1
ATOM 3140 C CA . GLY C 1 25 ? 21.355 47.870 21.572 1.00 88.25 25 GLY C CA 1
ATOM 3141 C C . GLY C 1 25 ? 20.868 46.574 20.951 1.00 87.57 25 GLY C C 1
ATOM 3142 O O . GLY C 1 25 ? 21.092 46.323 19.766 1.00 87.41 25 GLY C O 1
ATOM 3143 N N . GLU C 1 26 ? 20.197 45.749 21.753 1.00 86.86 26 GLU C N 1
ATOM 3144 C CA . GLU C 1 26 ? 19.717 44.445 21.295 1.00 85.92 26 GLU C CA 1
ATOM 3145 C C . GLU C 1 26 ? 18.265 44.473 20.812 1.00 85.26 26 GLU C C 1
ATOM 3146 O O . GLU C 1 26 ? 17.524 45.421 21.077 1.00 85.24 26 GLU C O 1
ATOM 3152 N N . LYS C 1 27 ? 17.877 43.414 20.106 1.00 84.34 27 LYS C N 1
ATOM 3153 C CA . LYS C 1 27 ? 16.560 43.309 19.478 1.00 83.42 27 LYS C CA 1
ATOM 3154 C C . LYS C 1 27 ? 15.432 43.056 20.473 1.00 82.69 27 LYS C C 1
ATOM 3155 O O . LYS C 1 27 ? 15.623 42.398 21.496 1.00 82.55 27 LYS C O 1
ATOM 3161 N N . VAL C 1 28 ? 14.252 43.575 20.150 1.00 81.83 28 VAL C N 1
ATOM 3162 C CA . VAL C 1 28 ? 13.086 43.474 21.025 1.00 80.97 28 VAL C CA 1
ATOM 3163 C C . VAL C 1 28 ? 12.048 42.477 20.505 1.00 80.51 28 VAL C C 1
ATOM 3164 O O . VAL C 1 28 ? 11.802 42.390 19.303 1.00 80.19 28 VAL C O 1
ATOM 3168 N N . ASN C 1 29 ? 11.448 41.723 21.422 1.00 80.28 29 ASN C N 1
ATOM 3169 C CA . ASN C 1 29 ? 10.449 40.716 21.064 1.00 79.84 29 ASN C CA 1
ATOM 3170 C C . ASN C 1 29 ? 9.021 41.214 21.262 1.00 79.52 29 ASN C C 1
ATOM 3171 O O . ASN C 1 29 ? 8.235 41.252 20.317 1.00 79.80 29 ASN C O 1
ATOM 3176 N N . PHE C 1 30 ? 8.687 41.591 22.492 1.00 78.94 30 PHE C N 1
ATOM 3177 C CA . PHE C 1 30 ? 7.352 42.085 22.800 1.00 78.60 30 PHE C CA 1
ATOM 3178 C C . PHE C 1 30 ? 7.436 43.334 23.668 1.00 78.37 30 PHE C C 1
ATOM 3179 O O . PHE C 1 30 ? 8.491 43.641 24.224 1.00 78.20 30 PHE C O 1
ATOM 3187 N N . ILE C 1 31 ? 6.325 44.054 23.779 1.00 78.32 31 ILE C N 1
ATOM 3188 C CA . ILE C 1 31 ? 6.289 45.290 24.561 1.00 78.62 31 ILE C CA 1
ATOM 3189 C C . ILE C 1 31 ? 4.955 45.499 25.277 1.00 78.69 31 ILE C C 1
ATOM 3190 O O . ILE C 1 31 ? 3.892 45.509 24.653 1.00 78.75 31 ILE C O 1
ATOM 3195 N N . THR C 1 32 ? 5.025 45.670 26.593 1.00 78.55 32 THR C N 1
ATOM 3196 C CA . THR C 1 32 ? 3.828 45.775 27.412 1.00 78.19 32 THR C CA 1
ATOM 3197 C C . THR C 1 32 ? 3.739 47.136 28.087 1.00 78.07 32 THR C C 1
ATOM 3198 O O . THR C 1 32 ? 4.726 47.643 28.629 1.00 77.57 32 THR C O 1
ATOM 3202 N N . TRP C 1 33 ? 2.549 47.724 28.042 1.00 78.10 33 TRP C N 1
ATOM 3203 C CA . TRP C 1 33 ? 2.294 48.986 28.722 1.00 78.29 33 TRP C CA 1
ATOM 3204 C C . TRP C 1 33 ? 1.487 48.750 29.988 1.00 77.95 33 TRP C C 1
ATOM 3205 O O . TRP C 1 33 ? 0.375 48.228 29.935 1.00 78.22 33 TRP C O 1
ATOM 3216 N N . LEU C 1 34 ? 2.055 49.139 31.125 1.00 77.49 34 LEU C N 1
ATOM 3217 C CA . LEU C 1 34 ? 1.441 48.876 32.420 1.00 77.13 34 LEU C CA 1
ATOM 3218 C C . LEU C 1 34 ? 0.943 50.159 33.079 1.00 77.05 34 LEU C C 1
ATOM 3219 O O . LEU C 1 34 ? 1.517 51.236 32.889 1.00 76.69 34 LEU C O 1
ATOM 3224 N N . PHE C 1 35 ? -0.127 50.027 33.856 1.00 76.88 35 PHE C N 1
ATOM 3225 C CA . PHE C 1 35 ? -0.704 51.148 34.587 1.00 76.86 35 PHE C CA 1
ATOM 3226 C C . PHE C 1 35 ? -1.016 50.727 36.019 1.00 76.93 35 PHE C C 1
ATOM 3227 O O . PHE C 1 35 ? -1.971 49.991 36.269 1.00 77.01 35 PHE C O 1
ATOM 3235 N N . ASN C 1 36 ? -0.199 51.200 36.952 1.00 77.03 36 ASN C N 1
ATOM 3236 C CA . ASN C 1 36 ? -0.318 50.828 38.358 1.00 77.10 36 ASN C CA 1
ATOM 3237 C C . ASN C 1 36 ? -0.201 49.328 38.553 1.00 77.09 36 ASN C C 1
ATOM 3238 O O . ASN C 1 36 ? 0.868 48.758 38.365 1.00 77.06 36 ASN C O 1
ATOM 3243 N N . GLU C 1 37 ? -1.306 48.694 38.924 1.00 77.45 37 GLU C N 1
ATOM 3244 C CA . GLU C 1 37 ? -1.317 47.257 39.144 1.00 78.33 37 GLU C CA 1
ATOM 3245 C C . GLU C 1 37 ? -1.669 46.491 37.877 1.00 77.95 37 GLU C C 1
ATOM 3246 O O . GLU C 1 37 ? -1.398 45.296 37.774 1.00 78.12 37 GLU C O 1
ATOM 3252 N N . THR C 1 38 ? -2.264 47.182 36.911 1.00 77.94 38 THR C N 1
ATOM 3253 C CA . THR C 1 38 ? -2.774 46.524 35.710 1.00 77.57 38 THR C CA 1
ATOM 3254 C C . THR C 1 38 ? -1.860 46.656 34.494 1.00 77.61 38 THR C C 1
ATOM 3255 O O . THR C 1 38 ? -0.823 47.319 34.542 1.00 77.60 38 THR C O 1
ATOM 3259 N N . SER C 1 39 ? -2.268 46.015 33.404 1.00 77.70 39 SER C N 1
ATOM 3260 C CA . SER C 1 39 ? -1.507 46.003 32.164 1.00 77.68 39 SER C CA 1
ATOM 3261 C C . SER C 1 39 ? -2.355 46.569 31.028 1.00 77.96 39 SER C C 1
ATOM 3262 O O . SER C 1 39 ? -3.072 45.834 30.345 1.00 77.54 39 SER C O 1
ATOM 3265 N N . LEU C 1 40 ? -2.269 47.883 30.843 1.00 78.41 40 LEU C N 1
ATOM 3266 C CA . LEU C 1 40 ? -3.011 48.579 29.795 1.00 78.89 40 LEU C CA 1
ATOM 3267 C C . LEU C 1 40 ? -3.015 47.811 28.486 1.00 79.21 40 LEU C C 1
ATOM 3268 O O . LEU C 1 40 ? -4.071 47.402 27.999 1.00 79.17 40 LEU C O 1
ATOM 3273 N N . ALA C 1 41 ? -1.826 47.626 27.919 1.00 79.63 41 ALA C N 1
ATOM 3274 C CA . ALA C 1 41 ? -1.712 47.048 26.590 1.00 80.08 41 ALA C CA 1
ATOM 3275 C C . ALA C 1 41 ? -0.498 46.149 26.393 1.00 80.37 41 ALA C C 1
ATOM 3276 O O . ALA C 1 41 ? 0.543 46.321 27.029 1.00 79.58 41 ALA C O 1
ATOM 3278 N N . PHE C 1 42 ? -0.664 45.197 25.483 1.00 81.30 42 PHE C N 1
ATOM 3279 C CA . PHE C 1 42 ? 0.392 44.297 25.060 1.00 82.24 42 PHE C CA 1
ATOM 3280 C C . PHE C 1 42 ? 0.463 44.350 23.538 1.00 83.43 42 PHE C C 1
ATOM 3281 O O . PHE C 1 42 ? -0.539 44.121 22.858 1.00 83.59 42 PHE C O 1
ATOM 3289 N N . ILE C 1 43 ? 1.642 44.669 23.009 1.00 84.55 43 ILE C N 1
ATOM 3290 C CA . ILE C 1 43 ? 1.838 44.786 21.564 1.00 85.46 43 ILE C CA 1
ATOM 3291 C C . ILE C 1 43 ? 3.108 44.076 21.111 1.00 86.12 43 ILE C C 1
ATOM 3292 O O . ILE C 1 43 ? 4.124 44.099 21.808 1.00 86.41 43 ILE C O 1
ATOM 3297 N N . VAL C 1 44 ? 3.048 43.444 19.944 1.00 86.71 44 VAL C N 1
ATOM 3298 C CA . VAL C 1 44 ? 4.217 42.770 19.391 1.00 87.43 44 VAL C CA 1
ATOM 3299 C C . VAL C 1 44 ? 4.665 43.443 18.098 1.00 87.99 44 VAL C C 1
ATOM 3300 O O . VAL C 1 44 ? 3.883 43.564 17.156 1.00 87.95 44 VAL C O 1
ATOM 3304 N N . PRO C 1 45 ? 5.929 43.894 18.060 1.00 88.83 45 PRO C N 1
ATOM 3305 C CA . PRO C 1 45 ? 6.505 44.614 16.924 1.00 89.62 45 PRO C CA 1
ATOM 3306 C C . PRO C 1 45 ? 6.475 43.817 15.623 1.00 90.41 45 PRO C C 1
ATOM 3307 O O . PRO C 1 45 ? 6.806 42.629 15.611 1.00 90.42 45 PRO C O 1
ATOM 3311 N N . HIS C 1 46 ? 6.072 44.480 14.542 1.00 91.24 46 HIS C N 1
ATOM 3312 C CA . HIS C 1 46 ? 6.075 43.889 13.209 1.00 91.99 46 HIS C CA 1
ATOM 3313 C C . HIS C 1 46 ? 6.334 44.979 12.177 1.00 92.19 46 HIS C C 1
ATOM 3314 O O . HIS C 1 46 ? 5.411 45.677 11.752 1.00 92.59 46 HIS C O 1
ATOM 3321 N N . GLU C 1 47 ? 7.596 45.125 11.781 1.00 92.22 47 GLU C N 1
ATOM 3322 C CA . GLU C 1 47 ? 7.996 46.184 10.856 1.00 91.95 47 GLU C CA 1
ATOM 3323 C C . GLU C 1 47 ? 7.588 45.895 9.415 1.00 91.73 47 GLU C C 1
ATOM 3324 O O . GLU C 1 47 ? 7.922 44.847 8.866 1.00 91.62 47 GLU C O 1
ATOM 3330 N N . THR C 1 48 ? 6.849 46.823 8.813 1.00 91.66 48 THR C N 1
ATOM 3331 C CA . THR C 1 48 ? 6.354 48.003 9.517 1.00 91.51 48 THR C CA 1
ATOM 3332 C C . THR C 1 48 ? 4.826 47.990 9.522 1.00 91.47 48 THR C C 1
ATOM 3333 O O . THR C 1 48 ? 4.184 49.011 9.772 1.00 91.53 48 THR C O 1
ATOM 3337 N N . LYS C 1 49 ? 4.257 46.821 9.234 1.00 91.28 49 LYS C N 1
ATOM 3338 C CA . LYS C 1 49 ? 2.811 46.619 9.258 1.00 91.02 49 LYS C CA 1
ATOM 3339 C C . LYS C 1 49 ? 2.318 46.554 10.698 1.00 91.10 49 LYS C C 1
ATOM 3340 O O . LYS C 1 49 ? 1.435 45.759 11.030 1.00 91.00 49 LYS C O 1
ATOM 3346 N N . SER C 1 50 ? 2.896 47.395 11.549 1.00 91.16 50 SER C N 1
ATOM 3347 C CA . SER C 1 50 ? 2.612 47.358 12.977 1.00 91.13 50 SER C CA 1
ATOM 3348 C C . SER C 1 50 ? 1.175 47.750 13.301 1.00 90.74 50 SER C C 1
ATOM 3349 O O . SER C 1 50 ? 0.517 48.443 12.524 1.00 90.79 50 SER C O 1
ATOM 3352 N N . PRO C 1 51 ? 0.687 47.295 14.459 1.00 90.37 51 PRO C N 1
ATOM 3353 C CA . PRO C 1 51 ? 1.359 46.292 15.263 1.00 89.83 51 PRO C CA 1
ATOM 3354 C C . PRO C 1 51 ? 0.596 44.969 15.261 1.00 88.98 51 PRO C C 1
ATOM 3355 O O . PRO C 1 51 ? -0.081 44.633 14.287 1.00 89.14 51 PRO C O 1
ATOM 3359 N N . GLU C 1 52 ? 0.739 44.224 16.351 1.00 87.80 52 GLU C N 1
ATOM 3360 C CA . GLU C 1 52 ? -0.214 43.193 16.729 1.00 86.68 52 GLU C CA 1
ATOM 3361 C C . GLU C 1 52 ? -0.636 43.509 18.154 1.00 85.81 52 GLU C C 1
ATOM 3362 O O . GLU C 1 52 ? -0.072 42.984 19.114 1.00 85.78 52 GLU C O 1
ATOM 3368 N N . ILE C 1 53 ? -1.623 44.391 18.277 1.00 84.54 53 ILE C N 1
ATOM 3369 C CA . ILE C 1 53 ? -1.975 44.982 19.562 1.00 83.36 53 ILE C CA 1
ATOM 3370 C C . ILE C 1 53 ? -3.216 44.377 20.213 1.00 82.71 53 ILE C C 1
ATOM 3371 O O . ILE C 1 53 ? -4.188 44.030 19.540 1.00 82.54 53 ILE C O 1
ATOM 3376 N N . HIS C 1 54 ? -3.158 44.255 21.537 1.00 82.01 54 HIS C N 1
ATOM 3377 C CA . HIS C 1 54 ? -4.250 43.707 22.332 1.00 80.96 54 HIS C CA 1
ATOM 3378 C C . HIS C 1 54 ? -4.355 44.485 23.637 1.00 80.18 54 HIS C C 1
ATOM 3379 O O . HIS C 1 54 ? -3.452 44.441 24.474 1.00 79.66 54 HIS C O 1
ATOM 3386 N N . VAL C 1 55 ? -5.453 45.216 23.794 1.00 79.42 55 VAL C N 1
ATOM 3387 C CA . VAL C 1 55 ? -5.668 46.012 24.990 1.00 78.38 55 VAL C CA 1
ATOM 3388 C C . VAL C 1 55 ? -5.966 45.086 26.150 1.00 77.97 55 VAL C C 1
ATOM 3389 O O . VAL C 1 55 ? -6.951 44.350 26.135 1.00 77.46 55 VAL C O 1
ATOM 3393 N N . THR C 1 56 ? -5.099 45.126 27.154 1.00 77.94 56 THR C N 1
ATOM 3394 C CA . THR C 1 56 ? -5.225 44.247 28.302 1.00 77.79 56 THR C CA 1
ATOM 3395 C C . THR C 1 56 ? -6.112 44.878 29.367 1.00 77.91 56 THR C C 1
ATOM 3396 O O . THR C 1 56 ? -6.476 44.230 30.348 1.00 78.07 56 THR C O 1
ATOM 3400 N N . ASN C 1 57 ? -6.457 46.145 29.169 1.00 77.94 57 ASN C N 1
ATOM 3401 C CA . ASN C 1 57 ? -7.386 46.824 30.060 1.00 78.13 57 ASN C CA 1
ATOM 3402 C C . ASN C 1 57 ? -8.510 47.497 29.284 1.00 79.05 57 ASN C C 1
ATOM 3403 O O . ASN C 1 57 ? -8.468 48.704 29.053 1.00 79.10 57 ASN C O 1
ATOM 3408 N N . PRO C 1 58 ? -9.522 46.712 28.877 1.00 79.86 58 PRO C N 1
ATOM 3409 C CA . PRO C 1 58 ? -10.648 47.218 28.107 1.00 80.72 58 PRO C CA 1
ATOM 3410 C C . PRO C 1 58 ? -11.029 48.652 28.482 1.00 81.89 58 PRO C C 1
ATOM 3411 O O . PRO C 1 58 ? -11.090 49.522 27.611 1.00 82.27 58 PRO C O 1
ATOM 3415 N N . LYS C 1 59 ? -11.270 48.892 29.767 1.00 83.13 59 LYS C N 1
ATOM 3416 C CA . LYS C 1 59 ? -11.669 50.213 30.255 1.00 84.20 59 LYS C CA 1
ATOM 3417 C C . LYS C 1 59 ? -10.923 51.334 29.521 1.00 84.26 59 LYS C C 1
ATOM 3418 O O . LYS C 1 59 ? -9.706 51.271 29.338 1.00 84.20 59 LYS C O 1
ATOM 3424 N N . GLN C 1 60 ? -11.663 52.356 29.103 1.00 84.63 60 GLN C N 1
ATOM 3425 C CA . GLN C 1 60 ? -11.112 53.446 28.293 1.00 84.98 60 GLN C CA 1
ATOM 3426 C C . GLN C 1 60 ? -11.386 53.228 26.805 1.00 85.36 60 GLN C C 1
ATOM 3427 O O . GLN C 1 60 ? -12.238 53.900 26.220 1.00 85.09 60 GLN C O 1
ATOM 3433 N N . GLY C 1 61 ? -10.661 52.288 26.201 1.00 85.78 61 GLY C N 1
ATOM 3434 C CA . GLY C 1 61 ? -10.865 51.938 24.796 1.00 86.14 61 GLY C CA 1
ATOM 3435 C C . GLY C 1 61 ? -10.326 52.978 23.831 1.00 86.33 61 GLY C C 1
ATOM 3436 O O . GLY C 1 61 ? -9.183 53.420 23.963 1.00 86.66 61 GLY C O 1
ATOM 3437 N N . LYS C 1 62 ? -11.153 53.368 22.860 1.00 86.12 62 LYS C N 1
ATOM 3438 C CA . LYS C 1 62 ? -10.764 54.350 21.844 1.00 85.88 62 LYS C CA 1
ATOM 3439 C C . LYS C 1 62 ? -10.386 55.699 22.448 1.00 85.75 62 LYS C C 1
ATOM 3440 O O . LYS C 1 62 ? -10.203 56.683 21.730 1.00 85.65 62 LYS C O 1
ATOM 3446 N N . ARG C 1 63 ? -10.276 55.733 23.772 1.00 85.66 63 ARG C N 1
ATOM 3447 C CA . ARG C 1 63 ? -9.844 56.926 24.486 1.00 85.69 63 ARG C CA 1
ATOM 3448 C C . ARG C 1 63 ? -8.321 56.917 24.580 1.00 85.71 63 ARG C C 1
ATOM 3449 O O . ARG C 1 63 ? -7.689 57.954 24.783 1.00 85.63 63 ARG C O 1
ATOM 3457 N N . LEU C 1 64 ? -7.743 55.729 24.434 1.00 85.69 64 LEU C N 1
ATOM 3458 C CA . LEU C 1 64 ? -6.297 55.576 24.358 1.00 85.74 64 LEU C CA 1
ATOM 3459 C C . LEU C 1 64 ? -5.905 54.876 23.064 1.00 85.57 64 LEU C C 1
ATOM 3460 O O . LEU C 1 64 ? -6.567 53.934 22.631 1.00 85.69 64 LEU C O 1
ATOM 3465 N N . ASN C 1 65 ? -4.836 55.352 22.440 1.00 85.29 65 ASN C N 1
ATOM 3466 C CA . ASN C 1 65 ? -4.318 54.728 21.231 1.00 84.85 65 ASN C CA 1
ATOM 3467 C C . ASN C 1 65 ? -2.796 54.673 21.287 1.00 84.58 65 ASN C C 1
ATOM 3468 O O . ASN C 1 65 ? -2.194 55.086 22.281 1.00 84.28 65 ASN C O 1
ATOM 3473 N N . PHE C 1 66 ? -2.176 54.159 20.229 1.00 84.25 66 PHE C N 1
ATOM 3474 C CA . PHE C 1 66 ? -0.719 54.097 20.159 1.00 83.93 66 PHE C CA 1
ATOM 3475 C C . PHE C 1 66 ? -0.183 54.579 18.817 1.00 83.72 66 PHE C C 1
ATOM 3476 O O . PHE C 1 66 ? -0.710 54.225 17.761 1.00 83.86 66 PHE C O 1
ATOM 3484 N N . THR C 1 67 ? 0.869 55.390 18.870 1.00 83.39 67 THR C N 1
ATOM 3485 C CA . THR C 1 67 ? 1.527 55.877 17.664 1.00 82.93 67 THR C CA 1
ATOM 3486 C C . THR C 1 67 ? 2.254 54.729 16.969 1.00 82.51 67 THR C C 1
ATOM 3487 O O . THR C 1 67 ? 2.107 53.567 17.354 1.00 82.25 67 THR C O 1
ATOM 3491 N N . GLN C 1 68 ? 3.034 55.054 15.945 1.00 82.02 68 GLN C N 1
ATOM 3492 C CA . GLN C 1 68 ? 3.790 54.041 15.219 1.00 81.61 68 GLN C CA 1
ATOM 3493 C C . GLN C 1 68 ? 5.096 53.709 15.938 1.00 81.37 68 GLN C C 1
ATOM 3494 O O . GLN C 1 68 ? 5.635 52.611 15.788 1.00 80.98 68 GLN C O 1
ATOM 3500 N N . SER C 1 69 ? 5.592 54.660 16.726 1.00 81.23 69 SER C N 1
ATOM 3501 C CA . SER C 1 69 ? 6.762 54.432 17.572 1.00 81.21 69 SER C CA 1
ATOM 3502 C C . SER C 1 69 ? 6.391 53.537 18.754 1.00 81.10 69 SER C C 1
ATOM 3503 O O . SER C 1 69 ? 7.203 53.297 19.650 1.00 80.94 69 SER C O 1
ATOM 3506 N N . TYR C 1 70 ? 5.153 53.053 18.742 1.00 80.87 70 TYR C N 1
ATOM 3507 C CA . TYR C 1 70 ? 4.640 52.170 19.779 1.00 80.54 70 TYR C CA 1
ATOM 3508 C C . TYR C 1 70 ? 4.348 52.928 21.067 1.00 80.80 70 TYR C C 1
ATOM 3509 O O . TYR C 1 70 ? 3.842 52.355 22.029 1.00 81.00 70 TYR C O 1
ATOM 3518 N N . SER C 1 71 ? 4.656 54.220 21.075 1.00 80.95 71 SER C N 1
ATOM 3519 C CA . SER C 1 71 ? 4.457 55.055 22.256 1.00 81.23 71 SER C CA 1
ATOM 3520 C C . SER C 1 71 ? 2.981 55.164 22.642 1.00 81.57 71 SER C C 1
ATOM 3521 O O . SER C 1 71 ? 2.101 54.937 21.813 1.00 81.48 71 SER C O 1
ATOM 3524 N N . LEU C 1 72 ? 2.721 55.507 23.903 1.00 82.11 72 LEU C N 1
ATOM 3525 C CA . LEU C 1 72 ? 1.356 55.558 24.432 1.00 82.88 72 LEU C CA 1
ATOM 3526 C C . LEU C 1 72 ? 0.700 56.912 24.240 1.00 83.43 72 LEU C C 1
ATOM 3527 O O . LEU C 1 72 ? 1.271 57.937 24.600 1.00 83.72 72 LEU C O 1
ATOM 3532 N N . GLN C 1 73 ? -0.514 56.903 23.695 1.00 84.15 73 GLN C N 1
ATOM 3533 C CA . GLN C 1 73 ? -1.264 58.129 23.442 1.00 84.73 73 GLN C CA 1
ATOM 3534 C C . GLN C 1 73 ? -2.642 58.079 24.101 1.00 85.16 73 GLN C C 1
ATOM 3535 O O . GLN C 1 73 ? -3.306 57.040 24.099 1.00 84.94 73 GLN C O 1
ATOM 3541 N N . LEU C 1 74 ? -3.066 59.210 24.659 1.00 85.92 74 LEU C N 1
ATOM 3542 C CA . LEU C 1 74 ? -4.336 59.295 25.376 1.00 86.71 74 LEU C CA 1
ATOM 3543 C C . LEU C 1 74 ? -5.233 60.398 24.790 1.00 87.33 74 LEU C C 1
ATOM 3544 O O . LEU C 1 74 ? -4.816 61.125 23.887 1.00 87.39 74 LEU C O 1
ATOM 3549 N N . SER C 1 75 ? -6.459 60.516 25.300 1.00 88.00 75 SER C N 1
ATOM 3550 C CA . SER C 1 75 ? -7.403 61.532 24.817 1.00 88.65 75 SER C CA 1
ATOM 3551 C C . SER C 1 75 ? -7.834 62.526 25.903 1.00 89.21 75 SER C C 1
ATOM 3552 O O . SER C 1 75 ? -7.001 63.015 26.667 1.00 89.50 75 SER C O 1
ATOM 3555 N N . ASN C 1 76 ? -9.134 62.814 25.966 1.00 89.75 76 ASN C N 1
ATOM 3556 C CA . ASN C 1 76 ? -9.671 63.868 26.841 1.00 89.95 76 ASN C CA 1
ATOM 3557 C C . ASN C 1 76 ? -9.150 63.851 28.282 1.00 89.96 76 ASN C C 1
ATOM 3558 O O . ASN C 1 76 ? -9.157 64.878 28.958 1.00 89.95 76 ASN C O 1
ATOM 3563 N N . LEU C 1 77 ? -8.709 62.683 28.742 1.00 90.07 77 LEU C N 1
ATOM 3564 C CA . LEU C 1 77 ? -8.140 62.525 30.086 1.00 90.27 77 LEU C CA 1
ATOM 3565 C C . LEU C 1 77 ? -9.138 62.743 31.224 1.00 90.48 77 LEU C C 1
ATOM 3566 O O . LEU C 1 77 ? -9.263 63.852 31.750 1.00 90.52 77 LEU C O 1
ATOM 3571 N N . LYS C 1 78 ? -9.841 61.680 31.604 1.00 90.72 78 LYS C N 1
ATOM 3572 C CA . LYS C 1 78 ? -10.694 61.711 32.788 1.00 90.74 78 LYS C CA 1
ATOM 3573 C C . LYS C 1 78 ? -9.811 61.708 34.037 1.00 90.51 78 LYS C C 1
ATOM 3574 O O . LYS C 1 78 ? -8.851 60.942 34.129 1.00 90.43 78 LYS C O 1
ATOM 3580 N N . MET C 1 79 ? -10.137 62.582 34.985 1.00 90.18 79 MET C N 1
ATOM 3581 C CA . MET C 1 79 ? -9.298 62.829 36.159 1.00 89.79 79 MET C CA 1
ATOM 3582 C C . MET C 1 79 ? -8.810 61.566 36.880 1.00 89.29 79 MET C C 1
ATOM 3583 O O . MET C 1 79 ? -7.854 61.618 37.653 1.00 88.98 79 MET C O 1
ATOM 3588 N N . GLU C 1 80 ? -9.464 60.438 36.614 1.00 89.01 80 GLU C N 1
ATOM 3589 C CA . GLU C 1 80 ? -9.158 59.164 37.277 1.00 88.51 80 GLU C CA 1
ATOM 3590 C C . GLU C 1 80 ? -7.867 58.520 36.768 1.00 87.89 80 GLU C C 1
ATOM 3591 O O . GLU C 1 80 ? -7.549 57.386 37.128 1.00 87.87 80 GLU C O 1
ATOM 3597 N N . ASP C 1 81 ? -7.123 59.247 35.939 1.00 87.25 81 ASP C N 1
ATOM 3598 C CA . ASP C 1 81 ? -5.954 58.680 35.267 1.00 86.40 81 ASP C CA 1
ATOM 3599 C C . ASP C 1 81 ? -4.622 59.009 35.940 1.00 85.47 81 ASP C C 1
ATOM 3600 O O . ASP C 1 81 ? -3.570 58.544 35.496 1.00 85.35 81 ASP C O 1
ATOM 3605 N N . THR C 1 82 ? -4.661 59.809 37.001 1.00 84.22 82 THR C N 1
ATOM 3606 C CA . THR C 1 82 ? -3.461 60.059 37.787 1.00 83.05 82 THR C CA 1
ATOM 3607 C C . THR C 1 82 ? -2.893 58.713 38.209 1.00 82.28 82 THR C C 1
ATOM 3608 O O . THR C 1 82 ? -3.616 57.870 38.735 1.00 82.08 82 THR C O 1
ATOM 3612 N N . GLY C 1 83 ? -1.606 58.499 37.956 1.00 81.57 83 GLY C N 1
ATOM 3613 C CA . GLY C 1 83 ? -0.968 57.251 38.353 1.00 80.62 83 GLY C CA 1
ATOM 3614 C C . GLY C 1 83 ? 0.372 56.954 37.709 1.00 79.88 83 GLY C C 1
ATOM 3615 O O . GLY C 1 83 ? 0.985 57.818 37.080 1.00 79.70 83 GLY C O 1
ATOM 3616 N N . SER C 1 84 ? 0.824 55.715 37.877 1.00 79.31 84 SER C N 1
ATOM 3617 C CA . SER C 1 84 ? 2.104 55.273 37.338 1.00 78.48 84 SER C CA 1
ATOM 3618 C C . SER C 1 84 ? 1.938 54.525 36.009 1.00 77.80 84 SER C C 1
ATOM 3619 O O . SER C 1 84 ? 1.235 53.514 35.932 1.00 77.97 84 SER C O 1
ATOM 3622 N N . TYR C 1 85 ? 2.577 55.044 34.966 1.00 76.27 85 TYR C N 1
ATOM 3623 C CA . TYR C 1 85 ? 2.628 54.370 33.679 1.00 74.81 85 TYR C CA 1
ATOM 3624 C C . TYR C 1 85 ? 4.068 53.953 33.429 1.00 74.16 85 TYR C C 1
ATOM 3625 O O . TYR C 1 85 ? 4.998 54.679 33.786 1.00 73.87 85 TYR C O 1
ATOM 3634 N N . ARG C 1 86 ? 4.259 52.782 32.830 1.00 73.25 86 ARG C N 1
ATOM 3635 C CA . ARG C 1 86 ? 5.605 52.354 32.453 1.00 72.62 86 ARG C CA 1
ATOM 3636 C C . ARG C 1 86 ? 5.615 51.400 31.257 1.00 72.26 86 ARG C C 1
ATOM 3637 O O . ARG C 1 86 ? 4.658 50.657 31.033 1.00 72.37 86 ARG C O 1
ATOM 3645 N N . ALA C 1 87 ? 6.701 51.440 30.490 1.00 71.55 87 ALA C N 1
ATOM 3646 C CA . ALA C 1 87 ? 6.826 50.631 29.284 1.00 71.18 87 ALA C CA 1
ATOM 3647 C C . ALA C 1 87 ? 7.862 49.541 29.474 1.00 70.91 87 ALA C C 1
ATOM 3648 O O . ALA C 1 87 ? 8.980 49.814 29.917 1.00 71.17 87 ALA C O 1
ATOM 3650 N N . GLN C 1 88 ? 7.499 48.308 29.132 1.00 70.37 88 GLN C N 1
ATOM 3651 C CA . GLN C 1 88 ? 8.410 47.185 29.339 1.00 70.32 88 GLN C CA 1
ATOM 3652 C C . GLN C 1 88 ? 8.883 46.561 28.035 1.00 69.90 88 GLN C C 1
ATOM 3653 O O . GLN C 1 88 ? 8.152 45.806 27.388 1.00 69.59 88 GLN C O 1
ATOM 3659 N N . ILE C 1 89 ? 10.117 46.883 27.663 1.00 69.51 89 ILE C N 1
ATOM 3660 C CA . ILE C 1 89 ? 10.738 46.300 26.483 1.00 69.14 89 ILE C CA 1
ATOM 3661 C C . ILE C 1 89 ? 11.368 44.955 26.838 1.00 69.39 89 ILE C C 1
ATOM 3662 O O . ILE C 1 89 ? 12.254 44.870 27.694 1.00 69.36 89 ILE C O 1
ATOM 3667 N N . SER C 1 90 ? 10.895 43.906 26.172 1.00 69.36 90 SER C N 1
ATOM 3668 C CA . SER C 1 90 ? 11.261 42.542 26.519 1.00 69.20 90 SER C CA 1
ATOM 3669 C C . SER C 1 90 ? 12.065 41.883 25.411 1.00 69.18 90 SER C C 1
ATOM 3670 O O . SER C 1 90 ? 11.498 41.355 24.457 1.00 69.23 90 SER C O 1
ATOM 3673 N N . THR C 1 91 ? 13.386 41.916 25.536 1.00 69.41 91 THR C N 1
ATOM 3674 C CA . THR C 1 91 ? 14.253 41.222 24.591 1.00 69.49 91 THR C CA 1
ATOM 3675 C C . THR C 1 91 ? 14.225 39.725 24.903 1.00 69.66 91 THR C C 1
ATOM 3676 O O . THR C 1 91 ? 13.166 39.170 25.195 1.00 69.47 91 THR C O 1
ATOM 3680 N N . LYS C 1 92 ? 15.383 39.076 24.843 1.00 69.90 92 LYS C N 1
ATOM 3681 C CA . LYS C 1 92 ? 15.485 37.673 25.233 1.00 70.30 92 LYS C CA 1
ATOM 3682 C C . LYS C 1 92 ? 16.290 37.524 26.523 1.00 70.55 92 LYS C C 1
ATOM 3683 O O . LYS C 1 92 ? 16.450 36.421 27.048 1.00 70.10 92 LYS C O 1
ATOM 3689 N N . THR C 1 93 ? 16.784 38.650 27.030 1.00 71.13 93 THR C N 1
ATOM 3690 C CA . THR C 1 93 ? 17.584 38.670 28.247 1.00 71.58 93 THR C CA 1
ATOM 3691 C C . THR C 1 93 ? 17.389 39.975 29.021 1.00 72.06 93 THR C C 1
ATOM 3692 O O . THR C 1 93 ? 18.189 40.305 29.898 1.00 71.91 93 THR C O 1
ATOM 3696 N N . SER C 1 94 ? 16.332 40.715 28.695 1.00 72.89 94 SER C N 1
ATOM 3697 C CA . SER C 1 94 ? 16.113 42.034 29.290 1.00 73.83 94 SER C CA 1
ATOM 3698 C C . SER C 1 94 ? 14.645 42.345 29.547 1.00 74.34 94 SER C C 1
ATOM 3699 O O . SER C 1 94 ? 13.750 41.688 29.011 1.00 74.30 94 SER C O 1
ATOM 3702 N N . ALA C 1 95 ? 14.417 43.365 30.369 1.00 75.17 95 ALA C N 1
ATOM 3703 C CA . ALA C 1 95 ? 13.081 43.889 30.627 1.00 75.94 95 ALA C CA 1
ATOM 3704 C C . ALA C 1 95 ? 13.156 45.345 31.096 1.00 76.67 95 ALA C C 1
ATOM 3705 O O . ALA C 1 95 ? 12.488 45.737 32.053 1.00 76.72 95 ALA C O 1
ATOM 3707 N N . LYS C 1 96 ? 13.973 46.143 30.414 1.00 77.36 96 LYS C N 1
ATOM 3708 C CA . LYS C 1 96 ? 14.168 47.537 30.789 1.00 77.93 96 LYS C CA 1
ATOM 3709 C C . LYS C 1 96 ? 12.839 48.243 31.017 1.00 78.35 96 LYS C C 1
ATOM 3710 O O . LYS C 1 96 ? 11.904 48.104 30.227 1.00 78.02 96 LYS C O 1
ATOM 3716 N N . LEU C 1 97 ? 12.762 48.995 32.108 1.00 79.14 97 LEU C N 1
ATOM 3717 C CA . LEU C 1 97 ? 11.555 49.742 32.432 1.00 80.26 97 LEU C CA 1
ATOM 3718 C C . LEU C 1 97 ? 11.745 51.246 32.278 1.00 81.05 97 LEU C C 1
ATOM 3719 O O . LEU C 1 97 ? 12.722 51.812 32.779 1.00 81.51 97 LEU C O 1
ATOM 3724 N N . SER C 1 98 ? 10.803 51.881 31.582 1.00 81.45 98 SER C N 1
ATOM 3725 C CA . SER C 1 98 ? 10.735 53.337 31.502 1.00 81.77 98 SER C CA 1
ATOM 3726 C C . SER C 1 98 ? 9.549 53.820 32.330 1.00 82.26 98 SER C C 1
ATOM 3727 O O . SER C 1 98 ? 8.396 53.626 31.947 1.00 82.17 98 SER C O 1
ATOM 3730 N N . SER C 1 99 ? 9.838 54.452 33.463 1.00 83.18 99 SER C N 1
ATOM 3731 C CA . SER C 1 99 ? 8.811 54.766 34.454 1.00 84.08 99 SER C CA 1
ATOM 3732 C C . SER C 1 99 ? 8.302 56.206 34.366 1.00 84.57 99 SER C C 1
ATOM 3733 O O . SER C 1 99 ? 9.077 57.159 34.479 1.00 84.65 99 SER C O 1
ATOM 3736 N N . TYR C 1 100 ? 6.992 56.348 34.173 1.00 85.03 100 TYR C N 1
ATOM 3737 C CA . TYR C 1 100 ? 6.343 57.654 34.075 1.00 85.17 100 TYR C CA 1
ATOM 3738 C C . TYR C 1 100 ? 5.284 57.814 35.157 1.00 85.68 100 TYR C C 1
ATOM 3739 O O . TYR C 1 100 ? 4.381 56.988 35.272 1.00 85.67 100 TYR C O 1
ATOM 3748 N N . THR C 1 101 ? 5.388 58.878 35.944 1.00 86.46 101 THR C N 1
ATOM 3749 C CA . THR C 1 101 ? 4.370 59.177 36.949 1.00 87.50 101 THR C CA 1
ATOM 3750 C C . THR C 1 101 ? 3.574 60.412 36.535 1.00 88.48 101 THR C C 1
ATOM 3751 O O . THR C 1 101 ? 4.079 61.532 36.595 1.00 88.58 101 THR C O 1
ATOM 3755 N N . LEU C 1 102 ? 2.327 60.201 36.118 1.00 89.86 102 LEU C N 1
ATOM 3756 C CA . LEU C 1 102 ? 1.514 61.272 35.542 1.00 91.21 102 LEU C CA 1
ATOM 3757 C C . LEU C 1 102 ? 0.458 61.834 36.492 1.00 92.44 102 LEU C C 1
ATOM 3758 O O . LEU C 1 102 ? -0.484 61.138 36.870 1.00 91.94 102 LEU C O 1
ATOM 3763 N N . ARG C 1 103 ? 0.625 63.101 36.864 1.00 94.60 103 ARG C N 1
ATOM 3764 C CA . ARG C 1 103 ? -0.381 63.831 37.630 1.00 97.07 103 ARG C CA 1
ATOM 3765 C C . ARG C 1 103 ? -1.292 64.591 36.676 1.00 98.56 103 ARG C C 1
ATOM 3766 O O . ARG C 1 103 ? -0.832 65.138 35.673 1.00 98.53 103 ARG C O 1
ATOM 3774 N N . ILE C 1 104 ? -2.583 64.620 36.987 1.00 100.91 104 ILE C N 1
ATOM 3775 C CA . ILE C 1 104 ? -3.540 65.377 36.190 1.00 103.36 104 ILE C CA 1
ATOM 3776 C C . ILE C 1 104 ? -4.100 66.540 36.996 1.00 105.39 104 ILE C C 1
ATOM 3777 O O . ILE C 1 104 ? -4.717 66.344 38.042 1.00 105.37 104 ILE C O 1
ATOM 3782 N N . LEU C 1 105 ? -3.875 67.752 36.499 1.00 108.37 105 LEU C N 1
ATOM 3783 C CA . LEU C 1 105 ? -4.324 68.964 37.179 1.00 111.02 105 LEU C CA 1
ATOM 3784 C C . LEU C 1 105 ? -5.398 69.722 36.405 1.00 112.04 105 LEU C C 1
ATOM 3785 O O . LEU C 1 105 ? -5.485 69.635 35.174 1.00 112.14 105 LEU C O 1
ATOM 3790 N N . ARG C 1 106 ? -6.212 70.462 37.149 1.00 113.13 106 ARG C N 1
ATOM 3791 C CA . ARG C 1 106 ? -7.254 71.285 36.565 1.00 114.43 106 ARG C CA 1
ATOM 3792 C C . ARG C 1 106 ? -6.671 72.591 36.044 1.00 114.35 106 ARG C C 1
ATOM 3793 O O . ARG C 1 106 ? -5.727 73.135 36.623 1.00 114.64 106 ARG C O 1
ATOM 3801 N N . GLN C 1 107 ? -7.237 73.080 34.943 1.00 113.91 107 GLN C N 1
ATOM 3802 C CA . GLN C 1 107 ? -6.845 74.362 34.363 1.00 112.86 107 GLN C CA 1
ATOM 3803 C C . GLN C 1 107 ? -7.269 75.516 35.276 1.00 111.27 107 GLN C C 1
ATOM 3804 O O . GLN C 1 107 ? -8.321 75.458 35.918 1.00 111.15 107 GLN C O 1
ATOM 3810 N N . LEU C 1 108 ? -6.453 76.561 35.339 1.00 109.11 108 LEU C N 1
ATOM 3811 C CA . LEU C 1 108 ? -6.755 77.692 36.216 1.00 107.67 108 LEU C CA 1
ATOM 3812 C C . LEU C 1 108 ? -8.008 78.455 35.787 1.00 105.72 108 LEU C C 1
ATOM 3813 O O . LEU C 1 108 ? -8.593 78.163 34.745 1.00 105.73 108 LEU C O 1
ATOM 3818 N N . ARG C 1 109 ? -8.429 79.420 36.598 1.00 102.88 109 ARG C N 1
ATOM 3819 C CA . ARG C 1 109 ? -9.639 80.173 36.298 1.00 100.16 109 ARG C CA 1
ATOM 3820 C C . ARG C 1 109 ? -9.947 81.278 37.294 1.00 97.95 109 ARG C C 1
ATOM 3821 O O . ARG C 1 109 ? -9.727 81.141 38.492 1.00 97.43 109 ARG C O 1
ATOM 3829 N N . ASN C 1 110 ? -10.457 82.381 36.764 1.00 95.82 110 ASN C N 1
ATOM 3830 C CA . ASN C 1 110 ? -11.034 83.455 37.559 1.00 93.44 110 ASN C CA 1
ATOM 3831 C C . ASN C 1 110 ? -10.142 83.968 38.670 1.00 90.93 110 ASN C C 1
ATOM 3832 O O . ASN C 1 110 ? -10.539 84.009 39.827 1.00 91.48 110 ASN C O 1
ATOM 3837 N N . ILE C 1 111 ? -8.933 84.363 38.306 1.00 88.43 111 ILE C N 1
ATOM 3838 C CA . ILE C 1 111 ? -8.063 85.077 39.217 1.00 86.31 111 ILE C CA 1
ATOM 3839 C C . ILE C 1 111 ? -8.834 86.303 39.735 1.00 85.60 111 ILE C C 1
ATOM 3840 O O . ILE C 1 111 ? -9.417 87.055 38.952 1.00 85.18 111 ILE C O 1
ATOM 3845 N N . GLN C 1 112 ? -8.864 86.481 41.053 1.00 84.67 112 GLN C N 1
ATOM 3846 C CA . GLN C 1 112 ? -9.603 87.584 41.671 1.00 83.84 112 GLN C CA 1
ATOM 3847 C C . GLN C 1 112 ? -8.787 88.214 42.791 1.00 82.95 112 GLN C C 1
ATOM 3848 O O . GLN C 1 112 ? -8.030 87.528 43.474 1.00 82.73 112 GLN C O 1
ATOM 3854 N N . VAL C 1 113 ? -8.938 89.521 42.981 1.00 82.09 113 VAL C N 1
ATOM 3855 C CA . VAL C 1 113 ? -8.299 90.194 44.109 1.00 81.61 113 VAL C CA 1
ATOM 3856 C C . VAL C 1 113 ? -9.256 91.178 44.772 1.00 81.33 113 VAL C C 1
ATOM 3857 O O . VAL C 1 113 ? -10.063 91.819 44.094 1.00 81.13 113 VAL C O 1
ATOM 3861 N N . THR C 1 114 ? -9.154 91.298 46.096 1.00 81.02 114 THR C N 1
ATOM 3862 C CA . THR C 1 114 ? -10.065 92.141 46.874 1.00 80.34 114 THR C CA 1
ATOM 3863 C C . THR C 1 114 ? -9.346 93.144 47.791 1.00 80.39 114 THR C C 1
ATOM 3864 O O . THR C 1 114 ? -8.276 92.858 48.331 1.00 79.29 114 THR C O 1
ATOM 3868 N N . ASN C 1 115 ? -9.967 94.312 47.960 1.00 81.08 115 ASN C N 1
ATOM 3869 C CA . ASN C 1 115 ? -9.348 95.477 48.604 1.00 82.13 115 ASN C CA 1
ATOM 3870 C C . ASN C 1 115 ? -9.762 95.708 50.063 1.00 82.97 115 ASN C C 1
ATOM 3871 O O . ASN C 1 115 ? -10.885 95.387 50.461 1.00 82.80 115 ASN C O 1
ATOM 3876 N N . HIS C 1 116 ? -8.854 96.288 50.849 1.00 83.89 116 HIS C N 1
ATOM 3877 C CA . HIS C 1 116 ? -9.114 96.543 52.269 1.00 84.32 116 HIS C CA 1
ATOM 3878 C C . HIS C 1 116 ? -8.592 97.898 52.752 1.00 84.18 116 HIS C C 1
ATOM 3879 O O . HIS C 1 116 ? -7.431 98.249 52.516 1.00 83.88 116 HIS C O 1
ATOM 3886 N N . SER C 1 117 ? -9.472 98.641 53.426 1.00 84.21 117 SER C N 1
ATOM 3887 C CA . SER C 1 117 ? -9.167 99.939 54.049 1.00 84.17 117 SER C CA 1
ATOM 3888 C C . SER C 1 117 ? -9.947 101.076 53.397 1.00 83.74 117 SER C C 1
ATOM 3889 O O . SER C 1 117 ? -10.606 101.856 54.082 1.00 83.24 117 SER C O 1
ATOM 3892 N N . ASN C 1 122 ? -6.190 107.588 53.195 1.00 82.94 122 ASN C N 1
ATOM 3893 C CA . ASN C 1 122 ? -5.934 109.013 53.395 1.00 83.39 122 ASN C CA 1
ATOM 3894 C C . ASN C 1 122 ? -4.552 109.452 52.900 1.00 83.67 122 ASN C C 1
ATOM 3895 O O . ASN C 1 122 ? -4.227 109.279 51.723 1.00 83.43 122 ASN C O 1
ATOM 3900 N N . MET C 1 123 ? -3.750 110.024 53.798 1.00 84.12 123 MET C N 1
ATOM 3901 C CA . MET C 1 123 ? -2.397 110.486 53.465 1.00 84.40 123 MET C CA 1
ATOM 3902 C C . MET C 1 123 ? -1.446 109.326 53.148 1.00 84.79 123 MET C C 1
ATOM 3903 O O . MET C 1 123 ? -0.878 109.249 52.054 1.00 84.48 123 MET C O 1
ATOM 3908 N N . THR C 1 124 ? -1.277 108.432 54.117 1.00 85.43 124 THR C N 1
ATOM 3909 C CA . THR C 1 124 ? -0.511 107.211 53.920 1.00 85.73 124 THR C CA 1
ATOM 3910 C C . THR C 1 124 ? -1.471 106.086 53.549 1.00 85.81 124 THR C C 1
ATOM 3911 O O . THR C 1 124 ? -2.686 106.284 53.528 1.00 85.79 124 THR C O 1
ATOM 3915 N N . CYS C 1 125 ? -0.924 104.909 53.265 1.00 86.37 125 CYS C N 1
ATOM 3916 C CA . CYS C 1 125 ? -1.723 103.782 52.791 1.00 85.93 125 CYS C CA 1
ATOM 3917 C C . CYS C 1 125 ? -0.880 102.509 52.818 1.00 85.01 125 CYS C C 1
ATOM 3918 O O . CYS C 1 125 ? 0.079 102.408 52.060 1.00 85.26 125 CYS C O 1
ATOM 3921 N N . GLU C 1 126 ? -1.229 101.521 53.645 1.00 83.70 126 GLU C N 1
ATOM 3922 C CA . GLU C 1 126 ? -2.495 101.429 54.369 1.00 82.30 126 GLU C CA 1
ATOM 3923 C C . GLU C 1 126 ? -3.331 100.412 53.601 1.00 81.20 126 GLU C C 1
ATOM 3924 O O . GLU C 1 126 ? -4.562 100.501 53.560 1.00 81.44 126 GLU C O 1
ATOM 3930 N N . LEU C 1 127 ? -2.647 99.438 53.000 1.00 79.28 127 LEU C N 1
ATOM 3931 C CA . LEU C 1 127 ? -3.245 98.618 51.947 1.00 77.39 127 LEU C CA 1
ATOM 3932 C C . LEU C 1 127 ? -3.021 97.104 52.099 1.00 75.84 127 LEU C C 1
ATOM 3933 O O . LEU C 1 127 ? -1.884 96.629 52.141 1.00 74.98 127 LEU C O 1
ATOM 3938 N N . HIS C 1 128 ? -4.122 96.357 52.165 1.00 74.21 128 HIS C N 1
ATOM 3939 C CA . HIS C 1 128 ? -4.079 94.900 52.275 1.00 73.02 128 HIS C CA 1
ATOM 3940 C C . HIS C 1 128 ? -4.930 94.270 51.176 1.00 71.82 128 HIS C C 1
ATOM 3941 O O . HIS C 1 128 ? -5.976 94.814 50.812 1.00 71.16 128 HIS C O 1
ATOM 3948 N N . LEU C 1 129 ? -4.489 93.125 50.657 1.00 70.77 129 LEU C N 1
ATOM 3949 C CA . LEU C 1 129 ? -5.141 92.505 49.498 1.00 70.05 129 LEU C CA 1
ATOM 3950 C C . LEU C 1 129 ? -5.130 90.981 49.495 1.00 69.58 129 LEU C C 1
ATOM 3951 O O . LEU C 1 129 ? -4.156 90.348 49.908 1.00 68.74 129 LEU C O 1
ATOM 3956 N N . THR C 1 130 ? -6.221 90.406 48.997 1.00 69.65 130 THR C N 1
ATOM 3957 C CA . THR C 1 130 ? -6.375 88.958 48.931 1.00 70.73 130 THR C CA 1
ATOM 3958 C C . THR C 1 130 ? -6.631 88.511 47.496 1.00 71.13 130 THR C C 1
ATOM 3959 O O . THR C 1 130 ? -7.429 89.117 46.779 1.00 71.01 130 THR C O 1
ATOM 3963 N N . CYS C 1 131 ? -5.969 87.429 47.098 1.00 71.72 131 CYS C N 1
ATOM 3964 C CA . CYS C 1 131 ? -6.000 86.963 45.719 1.00 72.39 131 CYS C CA 1
ATOM 3965 C C . CYS C 1 131 ? -6.439 85.508 45.612 1.00 73.16 131 CYS C C 1
ATOM 3966 O O . CYS C 1 131 ? -5.751 84.612 46.094 1.00 73.38 131 CYS C O 1
ATOM 3969 N N . SER C 1 132 ? -7.577 85.275 44.964 1.00 74.31 132 SER C N 1
ATOM 3970 C CA . SER C 1 132 ? -8.126 83.923 44.836 1.00 75.41 132 SER C CA 1
ATOM 3971 C C . SER C 1 132 ? -8.118 83.406 43.400 1.00 76.44 132 SER C C 1
ATOM 3972 O O . SER C 1 132 ? -7.998 84.180 42.446 1.00 76.12 132 SER C O 1
ATOM 3975 N N . VAL C 1 133 ? -8.256 82.090 43.266 1.00 77.56 133 VAL C N 1
ATOM 3976 C CA . VAL C 1 133 ? -8.362 81.436 41.967 1.00 78.75 133 VAL C CA 1
ATOM 3977 C C . VAL C 1 133 ? -9.697 80.711 41.890 1.00 79.97 133 VAL C C 1
ATOM 3978 O O . VAL C 1 133 ? -10.687 81.181 42.449 1.00 80.30 133 VAL C O 1
ATOM 3982 N N . GLU C 1 134 ? -9.730 79.584 41.186 1.00 81.48 134 GLU C N 1
ATOM 3983 C CA . GLU C 1 134 ? -10.894 78.710 41.211 1.00 83.00 134 GLU C CA 1
ATOM 3984 C C . GLU C 1 134 ? -10.550 77.423 41.927 1.00 84.27 134 GLU C C 1
ATOM 3985 O O . GLU C 1 134 ? -10.915 77.229 43.090 1.00 84.50 134 GLU C O 1
ATOM 3991 N N . ASP C 1 135 ? -9.831 76.548 41.231 1.00 85.70 135 ASP C N 1
ATOM 3992 C CA . ASP C 1 135 ? -9.501 75.233 41.774 1.00 87.04 135 ASP C CA 1
ATOM 3993 C C . ASP C 1 135 ? -8.325 75.280 42.743 1.00 87.36 135 ASP C C 1
ATOM 3994 O O . ASP C 1 135 ? -7.254 74.729 42.471 1.00 87.39 135 ASP C O 1
ATOM 3999 N N . ALA C 1 136 ? -8.541 75.947 43.874 1.00 87.76 136 ALA C N 1
ATOM 4000 C CA . ALA C 1 136 ? -7.552 76.002 44.941 1.00 87.88 136 ALA C CA 1
ATOM 4001 C C . ALA C 1 136 ? -7.168 74.586 45.351 1.00 87.73 136 ALA C C 1
ATOM 4002 O O . ALA C 1 136 ? -7.492 74.136 46.451 1.00 87.82 136 ALA C O 1
ATOM 4004 N N . ASP C 1 137 ? -6.491 73.885 44.447 1.00 87.30 137 ASP C N 1
ATOM 4005 C CA . ASP C 1 137 ? -6.013 72.540 44.717 1.00 86.76 137 ASP C CA 1
ATOM 4006 C C . ASP C 1 137 ? -4.651 72.609 45.402 1.00 86.30 137 ASP C C 1
ATOM 4007 O O . ASP C 1 137 ? -3.860 73.517 45.143 1.00 86.29 137 ASP C O 1
ATOM 4012 N N . ASP C 1 138 ? -4.391 71.648 46.283 1.00 85.59 138 ASP C N 1
ATOM 4013 C CA . ASP C 1 138 ? -3.112 71.546 46.978 1.00 84.86 138 ASP C CA 1
ATOM 4014 C C . ASP C 1 138 ? -1.966 72.013 46.075 1.00 84.27 138 ASP C C 1
ATOM 4015 O O . ASP C 1 138 ? -0.980 72.588 46.542 1.00 84.01 138 ASP C O 1
ATOM 4020 N N . ASN C 1 139 ? -2.126 71.772 44.774 1.00 83.58 139 ASN C N 1
ATOM 4021 C CA . ASN C 1 139 ? -1.093 72.026 43.773 1.00 82.64 139 ASN C CA 1
ATOM 4022 C C . ASN C 1 139 ? -1.024 73.469 43.278 1.00 82.30 139 ASN C C 1
ATOM 4023 O O . ASN C 1 139 ? -0.774 73.705 42.095 1.00 82.51 139 ASN C O 1
ATOM 4028 N N . VAL C 1 140 ? -1.234 74.431 44.173 1.00 81.52 140 VAL C N 1
ATOM 4029 C CA . VAL C 1 140 ? -1.244 75.842 43.780 1.00 80.48 140 VAL C CA 1
ATOM 4030 C C . VAL C 1 140 ? -0.093 76.640 44.396 1.00 80.03 140 VAL C C 1
ATOM 4031 O O . VAL C 1 140 ? 0.510 76.222 45.383 1.00 80.23 140 VAL C O 1
ATOM 4035 N N . SER C 1 141 ? 0.206 77.786 43.794 1.00 79.44 141 SER C N 1
ATOM 4036 C CA . SER C 1 141 ? 1.240 78.684 44.289 1.00 79.20 141 SER C CA 1
ATOM 4037 C C . SER C 1 141 ? 0.861 80.138 44.028 1.00 79.20 141 SER C C 1
ATOM 4038 O O . SER C 1 141 ? 0.308 80.459 42.980 1.00 79.41 141 SER C O 1
ATOM 4041 N N . PHE C 1 142 ? 1.163 81.013 44.983 1.00 79.13 142 PHE C N 1
ATOM 4042 C CA . PHE C 1 142 ? 0.843 82.434 44.856 1.00 79.13 142 PHE C CA 1
ATOM 4043 C C . PHE C 1 142 ? 2.092 83.310 44.939 1.00 79.45 142 PHE C C 1
ATOM 4044 O O . PHE C 1 142 ? 3.029 83.005 45.678 1.00 80.18 142 PHE C O 1
ATOM 4052 N N . ARG C 1 143 ? 2.096 84.399 44.176 1.00 79.56 143 ARG C N 1
ATOM 4053 C CA . ARG C 1 143 ? 3.187 85.372 44.191 1.00 79.60 143 ARG C CA 1
ATOM 4054 C C . ARG C 1 143 ? 2.630 86.781 44.039 1.00 79.00 143 ARG C C 1
ATOM 4055 O O . ARG C 1 143 ? 1.783 87.032 43.178 1.00 79.54 143 ARG C O 1
ATOM 4063 N N . TRP C 1 144 ? 3.096 87.703 44.875 1.00 77.82 144 TRP C N 1
ATOM 4064 C CA . TRP C 1 144 ? 2.762 89.111 44.688 1.00 76.87 144 TRP C CA 1
ATOM 4065 C C . TRP C 1 144 ? 4.003 89.899 44.277 1.00 76.61 144 TRP C C 1
ATOM 4066 O O . TRP C 1 144 ? 4.943 90.047 45.072 1.00 76.04 144 TRP C O 1
ATOM 4077 N N . GLU C 1 145 ? 4.007 90.387 43.030 1.00 75.41 145 GLU C N 1
ATOM 4078 C CA . GLU C 1 145 ? 5.167 91.099 42.484 1.00 74.14 145 GLU C CA 1
ATOM 4079 C C . GLU C 1 145 ? 4.899 92.577 42.242 1.00 72.85 145 GLU C C 1
ATOM 4080 O O . GLU C 1 145 ? 3.765 92.993 42.019 1.00 72.42 145 GLU C O 1
ATOM 4086 N N . ALA C 1 146 ? 5.965 93.361 42.314 1.00 72.31 146 ALA C N 1
ATOM 4087 C CA . ALA C 1 146 ? 5.939 94.759 41.918 1.00 72.69 146 ALA C CA 1
ATOM 4088 C C . ALA C 1 146 ? 7.345 95.144 41.453 1.00 73.26 146 ALA C C 1
ATOM 4089 O O . ALA C 1 146 ? 8.316 95.068 42.226 1.00 73.31 146 ALA C O 1
ATOM 4091 N N . LEU C 1 147 ? 7.441 95.534 40.182 1.00 72.55 147 LEU C N 1
ATOM 4092 C CA . LEU C 1 147 ? 8.718 95.823 39.538 1.00 71.47 147 LEU C CA 1
ATOM 4093 C C . LEU C 1 147 ? 9.685 94.636 39.634 1.00 71.97 147 LEU C C 1
ATOM 4094 O O . LEU C 1 147 ? 10.818 94.761 40.129 1.00 71.69 147 LEU C O 1
ATOM 4099 N N . GLY C 1 148 ? 9.219 93.485 39.153 1.00 72.15 148 GLY C N 1
ATOM 4100 C CA . GLY C 1 148 ? 10.042 92.281 39.081 1.00 73.30 148 GLY C CA 1
ATOM 4101 C C . GLY C 1 148 ? 10.646 91.910 40.417 1.00 73.74 148 GLY C C 1
ATOM 4102 O O . GLY C 1 148 ? 11.577 91.107 40.489 1.00 74.32 148 GLY C O 1
ATOM 4103 N N . ASN C 1 149 ? 10.123 92.521 41.475 1.00 73.97 149 ASN C N 1
ATOM 4104 C CA . ASN C 1 149 ? 10.455 92.138 42.839 1.00 73.51 149 ASN C CA 1
ATOM 4105 C C . ASN C 1 149 ? 9.352 91.255 43.407 1.00 72.88 149 ASN C C 1
ATOM 4106 O O . ASN C 1 149 ? 8.166 91.475 43.140 1.00 72.91 149 ASN C O 1
ATOM 4111 N N . THR C 1 150 ? 9.747 90.255 44.185 1.00 71.55 150 THR C N 1
ATOM 4112 C CA . THR C 1 150 ? 8.791 89.348 44.806 1.00 69.99 150 THR C CA 1
ATOM 4113 C C . THR C 1 150 ? 8.479 89.817 46.225 1.00 68.43 150 THR C C 1
ATOM 4114 O O . THR C 1 150 ? 9.374 89.942 47.055 1.00 67.89 150 THR C O 1
ATOM 4118 N N . LEU C 1 151 ? 7.207 90.097 46.491 1.00 67.17 151 LEU C N 1
ATOM 4119 C CA . LEU C 1 151 ? 6.793 90.604 47.801 1.00 65.92 151 LEU C CA 1
ATOM 4120 C C . LEU C 1 151 ? 6.211 89.498 48.684 1.00 65.30 151 LEU C C 1
ATOM 4121 O O . LEU C 1 151 ? 6.900 88.959 49.547 1.00 65.36 151 LEU C O 1
ATOM 4126 N N . SER C 1 152 ? 4.945 89.161 48.465 1.00 64.19 152 SER C N 1
ATOM 4127 C CA . SER C 1 152 ? 4.326 88.039 49.155 1.00 63.20 152 SER C CA 1
ATOM 4128 C C . SER C 1 152 ? 4.661 86.727 48.453 1.00 62.83 152 SER C C 1
ATOM 4129 O O . SER C 1 152 ? 5.205 86.721 47.353 1.00 63.18 152 SER C O 1
ATOM 4132 N N . SER C 1 153 ? 4.344 85.615 49.099 1.00 62.60 153 SER C N 1
ATOM 4133 C CA . SER C 1 153 ? 4.411 84.313 48.452 1.00 62.26 153 SER C CA 1
ATOM 4134 C C . SER C 1 153 ? 3.119 83.584 48.773 1.00 61.75 153 SER C C 1
ATOM 4135 O O . SER C 1 153 ? 3.028 82.363 48.649 1.00 61.35 153 SER C O 1
ATOM 4138 N N . GLN C 1 154 ? 2.120 84.364 49.180 1.00 61.34 154 GLN C N 1
ATOM 4139 C CA . GLN C 1 154 ? 0.842 83.840 49.633 1.00 61.31 154 GLN C CA 1
ATOM 4140 C C . GLN C 1 154 ? -0.311 84.741 49.193 1.00 60.90 154 GLN C C 1
ATOM 4141 O O . GLN C 1 154 ? -0.125 85.948 49.017 1.00 60.60 154 GLN C O 1
ATOM 4147 N N . PRO C 1 155 ? -1.516 84.157 49.036 1.00 60.38 155 PRO C N 1
ATOM 4148 C CA . PRO C 1 155 ? -2.699 84.868 48.544 1.00 59.82 155 PRO C CA 1
ATOM 4149 C C . PRO C 1 155 ? -2.866 86.251 49.163 1.00 59.05 155 PRO C C 1
ATOM 4150 O O . PRO C 1 155 ? -3.570 87.102 48.617 1.00 59.38 155 PRO C O 1
ATOM 4154 N N . ASN C 1 156 ? -2.207 86.476 50.289 1.00 58.19 156 ASN C N 1
ATOM 4155 C CA . ASN C 1 156 ? -2.412 87.701 51.031 1.00 57.65 156 ASN C CA 1
ATOM 4156 C C . ASN C 1 156 ? -1.249 88.654 50.892 1.00 56.88 156 ASN C C 1
ATOM 4157 O O . ASN C 1 156 ? -0.099 88.236 50.778 1.00 55.92 156 ASN C O 1
ATOM 4162 N N . LEU C 1 157 ? -1.566 89.941 50.899 1.00 56.91 157 LEU C N 1
ATOM 4163 C CA . LEU C 1 157 ? -0.550 90.973 50.824 1.00 57.56 157 LEU C CA 1
ATOM 4164 C C . LEU C 1 157 ? -0.937 92.186 51.660 1.00 57.62 157 LEU C C 1
ATOM 4165 O O . LEU C 1 157 ? -2.059 92.688 51.569 1.00 56.65 157 LEU C O 1
ATOM 4170 N N . THR C 1 158 ? 0.006 92.650 52.471 1.00 58.36 158 THR C N 1
ATOM 4171 C CA . THR C 1 158 ? -0.150 93.913 53.179 1.00 59.75 158 THR C CA 1
ATOM 4172 C C . THR C 1 158 ? 1.007 94.833 52.782 1.00 60.32 158 THR C C 1
ATOM 4173 O O . THR C 1 158 ? 2.176 94.455 52.875 1.00 59.74 158 THR C O 1
ATOM 4177 N N . VAL C 1 159 ? 0.680 96.031 52.309 1.00 61.58 159 VAL C N 1
ATOM 4178 C CA . VAL C 1 159 ? 1.707 96.939 51.808 1.00 63.68 159 VAL C CA 1
ATOM 4179 C C . VAL C 1 159 ? 1.368 98.406 52.035 1.00 64.52 159 VAL C C 1
ATOM 4180 O O . VAL C 1 159 ? 0.199 98.798 52.030 1.00 63.89 159 VAL C O 1
ATOM 4184 N N . SER C 1 160 ? 2.412 99.206 52.227 1.00 66.30 160 SER C N 1
ATOM 4185 C CA . SER C 1 160 ? 2.270 100.634 52.475 1.00 68.00 160 SER C CA 1
ATOM 4186 C C . SER C 1 160 ? 2.696 101.422 51.244 1.00 69.10 160 SER C C 1
ATOM 4187 O O . SER C 1 160 ? 3.766 101.183 50.692 1.00 69.01 160 SER C O 1
ATOM 4190 N N . TRP C 1 161 ? 1.859 102.367 50.827 1.00 70.87 161 TRP C N 1
ATOM 4191 C CA . TRP C 1 161 ? 2.078 103.096 49.584 1.00 72.64 161 TRP C CA 1
ATOM 4192 C C . TRP C 1 161 ? 1.957 104.611 49.742 1.00 72.87 161 TRP C C 1
ATOM 4193 O O . TRP C 1 161 ? 0.892 105.130 50.075 1.00 72.57 161 TRP C O 1
ATOM 4204 N N . ASP C 1 162 ? 3.056 105.312 49.485 1.00 73.70 162 ASP C N 1
ATOM 4205 C CA . ASP C 1 162 ? 3.080 106.767 49.556 1.00 74.94 162 ASP C CA 1
ATOM 4206 C C . ASP C 1 162 ? 3.277 107.370 48.164 1.00 75.99 162 ASP C C 1
ATOM 4207 O O . ASP C 1 162 ? 4.312 107.149 47.531 1.00 76.27 162 ASP C O 1
ATOM 4212 N N . PRO C 1 163 ? 2.286 108.143 47.686 1.00 76.78 163 PRO C N 1
ATOM 4213 C CA . PRO C 1 163 ? 2.340 108.722 46.341 1.00 77.23 163 PRO C CA 1
ATOM 4214 C C . PRO C 1 163 ? 3.595 109.564 46.089 1.00 77.79 163 PRO C C 1
ATOM 4215 O O . PRO C 1 163 ? 3.974 109.776 44.937 1.00 78.14 163 PRO C O 1
ATOM 4219 N N . ARG C 1 164 ? 4.240 110.028 47.155 1.00 77.94 164 ARG C N 1
ATOM 4220 C CA . ARG C 1 164 ? 5.393 110.909 47.017 1.00 78.19 164 ARG C CA 1
ATOM 4221 C C . ARG C 1 164 ? 6.715 110.158 47.099 1.00 78.33 164 ARG C C 1
ATOM 4222 O O . ARG C 1 164 ? 7.775 110.741 46.869 1.00 78.46 164 ARG C O 1
ATOM 4230 N N . ILE C 1 165 ? 6.666 108.873 47.435 1.00 78.59 165 ILE C N 1
ATOM 4231 C CA . ILE C 1 165 ? 7.907 108.141 47.687 1.00 78.96 165 ILE C CA 1
ATOM 4232 C C . ILE C 1 165 ? 7.892 106.655 47.321 1.00 79.52 165 ILE C C 1
ATOM 4233 O O . ILE C 1 165 ? 8.911 106.121 46.886 1.00 79.72 165 ILE C O 1
ATOM 4238 N N . SER C 1 166 ? 6.756 105.986 47.499 1.00 80.18 166 SER C N 1
ATOM 4239 C CA . SER C 1 166 ? 6.687 104.554 47.209 1.00 80.67 166 SER C CA 1
ATOM 4240 C C . SER C 1 166 ? 7.084 104.300 45.761 1.00 81.08 166 SER C C 1
ATOM 4241 O O . SER C 1 166 ? 6.647 105.010 44.854 1.00 80.94 166 SER C O 1
ATOM 4244 N N . SER C 1 167 ? 7.913 103.279 45.557 1.00 81.69 167 SER C N 1
ATOM 4245 C CA . SER C 1 167 ? 8.602 103.063 44.279 1.00 81.78 167 SER C CA 1
ATOM 4246 C C . SER C 1 167 ? 7.707 103.073 43.032 1.00 80.83 167 SER C C 1
ATOM 4247 O O . SER C 1 167 ? 8.105 103.569 41.980 1.00 80.63 167 SER C O 1
ATOM 4250 N N . GLU C 1 168 ? 6.505 102.522 43.146 1.00 79.72 168 GLU C N 1
ATOM 4251 C CA . GLU C 1 168 ? 5.647 102.356 41.977 1.00 79.02 168 GLU C CA 1
ATOM 4252 C C . GLU C 1 168 ? 4.167 102.463 42.319 1.00 77.12 168 GLU C C 1
ATOM 4253 O O . GLU C 1 168 ? 3.812 103.102 43.304 1.00 77.30 168 GLU C O 1
ATOM 4259 N N . GLN C 1 169 ? 3.306 101.849 41.508 1.00 74.55 169 GLN C N 1
ATOM 4260 C CA . GLN C 1 169 ? 1.864 101.973 41.724 1.00 72.80 169 GLN C CA 1
ATOM 4261 C C . GLN C 1 169 ? 1.027 100.812 41.229 1.00 70.79 169 GLN C C 1
ATOM 4262 O O . GLN C 1 169 ? -0.141 100.995 40.895 1.00 70.60 169 GLN C O 1
ATOM 4268 N N . ASP C 1 170 ? 1.610 99.622 41.198 1.00 68.58 170 ASP C N 1
ATOM 4269 C CA . ASP C 1 170 ? 0.868 98.434 40.808 1.00 66.91 170 ASP C CA 1
ATOM 4270 C C . ASP C 1 170 ? 1.374 97.230 41.570 1.00 65.60 170 ASP C C 1
ATOM 4271 O O . ASP C 1 170 ? 2.578 97.050 41.730 1.00 65.42 170 ASP C O 1
ATOM 4276 N N . TYR C 1 171 ? 0.449 96.408 42.043 1.00 64.44 171 TYR C N 1
ATOM 4277 C CA . TYR C 1 171 ? 0.801 95.150 42.687 1.00 63.22 171 TYR C CA 1
ATOM 4278 C C . TYR C 1 171 ? 0.130 94.053 41.877 1.00 64.30 171 TYR C C 1
ATOM 4279 O O . TYR C 1 171 ? -1.049 94.157 41.514 1.00 64.18 171 TYR C O 1
ATOM 4288 N N . THR C 1 172 ? 0.895 93.022 41.554 1.00 65.50 172 THR C N 1
ATOM 4289 C CA . THR C 1 172 ? 0.410 91.987 40.659 1.00 67.65 172 THR C CA 1
ATOM 4290 C C . THR C 1 172 ? 0.434 90.641 41.342 1.00 68.75 172 THR C C 1
ATOM 4291 O O . THR C 1 172 ? 1.435 90.253 41.949 1.00 68.60 172 THR C O 1
ATOM 4295 N N . CYS C 1 173 ? -0.684 89.936 41.246 1.00 70.84 173 CYS C N 1
ATOM 4296 C CA . CYS C 1 173 ? -0.782 88.593 41.788 1.00 72.27 173 CYS C CA 1
ATOM 4297 C C . CYS C 1 173 ? -0.562 87.599 40.658 1.00 72.57 173 CYS C C 1
ATOM 4298 O O . CYS C 1 173 ? -1.052 87.806 39.546 1.00 73.53 173 CYS C O 1
ATOM 4301 N N . ILE C 1 174 ? 0.174 86.528 40.939 1.00 72.28 174 ILE C N 1
ATOM 4302 C CA . ILE C 1 174 ? 0.440 85.502 39.938 1.00 72.05 174 ILE C CA 1
ATOM 4303 C C . ILE C 1 174 ? 0.189 84.112 40.516 1.00 71.92 174 ILE C C 1
ATOM 4304 O O . ILE C 1 174 ? 0.900 83.668 41.416 1.00 72.17 174 ILE C O 1
ATOM 4309 N N . ALA C 1 175 ? -0.819 83.430 39.981 1.00 71.88 175 ALA C N 1
ATOM 4310 C CA . ALA C 1 175 ? -1.294 82.169 40.546 1.00 72.35 175 ALA C CA 1
ATOM 4311 C C . ALA C 1 175 ? -0.819 80.926 39.781 1.00 72.71 175 ALA C C 1
ATOM 4312 O O . ALA C 1 175 ? -1.621 80.161 39.238 1.00 72.49 175 ALA C O 1
ATOM 4314 N N . GLU C 1 176 ? 0.491 80.715 39.774 1.00 73.17 176 GLU C N 1
ATOM 4315 C CA . GLU C 1 176 ? 1.092 79.616 39.029 1.00 74.08 176 GLU C CA 1
ATOM 4316 C C . GLU C 1 176 ? 0.726 78.239 39.588 1.00 73.32 176 GLU C C 1
ATOM 4317 O O . GLU C 1 176 ? 0.554 78.067 40.797 1.00 73.34 176 GLU C O 1
ATOM 4323 N N . ASN C 1 177 ? 0.591 77.271 38.684 1.00 72.57 177 ASN C N 1
ATOM 4324 C CA . ASN C 1 177 ? 0.539 75.856 39.035 1.00 71.33 177 ASN C CA 1
ATOM 4325 C C . ASN C 1 177 ? 1.331 75.058 37.999 1.00 71.06 177 ASN C C 1
ATOM 4326 O O . ASN C 1 177 ? 2.054 75.637 37.190 1.00 70.86 177 ASN C O 1
ATOM 4331 N N . ALA C 1 178 ? 1.185 73.737 38.015 1.00 71.02 178 ALA C N 1
ATOM 4332 C CA . ALA C 1 178 ? 1.986 72.859 37.158 1.00 70.94 178 ALA C CA 1
ATOM 4333 C C . ALA C 1 178 ? 1.771 73.075 35.655 1.00 70.87 178 ALA C C 1
ATOM 4334 O O . ALA C 1 178 ? 2.700 72.937 34.856 1.00 70.29 178 ALA C O 1
ATOM 4336 N N . VAL C 1 179 ? 0.545 73.410 35.275 1.00 71.09 179 VAL C N 1
ATOM 4337 C CA . VAL C 1 179 ? 0.185 73.473 33.866 1.00 71.33 179 VAL C CA 1
ATOM 4338 C C . VAL C 1 179 ? -0.255 74.862 33.409 1.00 71.60 179 VAL C C 1
ATOM 4339 O O . VAL C 1 179 ? -0.873 75.000 32.352 1.00 72.04 179 VAL C O 1
ATOM 4343 N N . SER C 1 180 ? 0.066 75.890 34.188 1.00 71.32 180 SER C N 1
ATOM 4344 C CA . SER C 1 180 ? -0.393 77.230 33.850 1.00 70.90 180 SER C CA 1
ATOM 4345 C C . SER C 1 180 ? -0.148 78.242 34.959 1.00 71.04 180 SER C C 1
ATOM 4346 O O . SER C 1 180 ? 0.193 77.877 36.085 1.00 71.08 180 SER C O 1
ATOM 4349 N N . ASN C 1 181 ? -0.331 79.518 34.624 1.00 70.33 181 ASN C N 1
ATOM 4350 C CA . ASN C 1 181 ? -0.484 80.562 35.632 1.00 69.83 181 ASN C CA 1
ATOM 4351 C C . ASN C 1 181 ? -1.430 81.654 35.157 1.00 68.44 181 ASN C C 1
ATOM 4352 O O . ASN C 1 181 ? -1.818 81.665 33.998 1.00 68.91 181 ASN C O 1
ATOM 4357 N N . LEU C 1 182 ? -1.828 82.541 36.066 1.00 67.08 182 LEU C N 1
ATOM 4358 C CA . LEU C 1 182 ? -2.697 83.674 35.740 1.00 65.58 182 LEU C CA 1
ATOM 4359 C C . LEU C 1 182 ? -2.168 84.951 36.378 1.00 63.90 182 LEU C C 1
ATOM 4360 O O . LEU C 1 182 ? -1.274 84.912 37.217 1.00 63.99 182 LEU C O 1
ATOM 4365 N N . SER C 1 183 ? -2.724 86.084 35.987 1.00 61.74 183 SER C N 1
ATOM 4366 C CA . SER C 1 183 ? -2.266 87.337 36.529 1.00 62.03 183 SER C CA 1
ATOM 4367 C C . SER C 1 183 ? -3.428 88.254 36.778 1.00 63.05 183 SER C C 1
ATOM 4368 O O . SER C 1 183 ? -4.461 88.176 36.104 1.00 64.62 183 SER C O 1
ATOM 4371 N N . PHE C 1 184 ? -3.248 89.135 37.749 1.00 62.86 184 PHE C N 1
ATOM 4372 C CA . PHE C 1 184 ? -4.141 90.255 37.937 1.00 63.06 184 PHE C CA 1
ATOM 4373 C C . PHE C 1 184 ? -3.274 91.324 38.561 1.00 64.61 184 PHE C C 1
ATOM 4374 O O . PHE C 1 184 ? -2.441 91.036 39.427 1.00 65.11 184 PHE C O 1
ATOM 4382 N N . SER C 1 185 ? -3.425 92.551 38.092 1.00 66.22 185 SER C N 1
ATOM 4383 C CA . SER C 1 185 ? -2.638 93.642 38.635 1.00 68.74 185 SER C CA 1
ATOM 4384 C C . SER C 1 185 ? -3.601 94.739 39.010 1.00 69.41 185 SER C C 1
ATOM 4385 O O . SER C 1 185 ? -4.669 94.855 38.405 1.00 69.90 185 SER C O 1
ATOM 4388 N N . VAL C 1 186 ? -3.235 95.535 40.012 1.00 69.87 186 VAL C N 1
ATOM 4389 C CA . VAL C 1 186 ? -4.144 96.554 40.519 1.00 70.09 186 VAL C CA 1
ATOM 4390 C C . VAL C 1 186 ? -3.437 97.854 40.840 1.00 70.06 186 VAL C C 1
ATOM 4391 O O . VAL C 1 186 ? -2.344 97.862 41.401 1.00 69.91 186 VAL C O 1
ATOM 4395 N N . SER C 1 187 ? -4.077 98.952 40.470 1.00 70.36 187 SER C N 1
ATOM 4396 C CA . SER C 1 187 ? -3.475 100.260 40.587 1.00 72.20 187 SER C CA 1
ATOM 4397 C C . SER C 1 187 ? -3.561 100.778 42.010 1.00 73.46 187 SER C C 1
ATOM 4398 O O . SER C 1 187 ? -4.651 101.018 42.522 1.00 74.30 187 SER C O 1
ATOM 4401 N N . ALA C 1 188 ? -2.410 100.950 42.651 1.00 75.17 188 ALA C N 1
ATOM 4402 C CA . ALA C 1 188 ? -2.377 101.538 43.987 1.00 76.86 188 ALA C CA 1
ATOM 4403 C C . ALA C 1 188 ? -3.178 102.832 43.984 1.00 78.04 188 ALA C C 1
ATOM 4404 O O . ALA C 1 188 ? -4.210 102.938 44.639 1.00 78.30 188 ALA C O 1
ATOM 4406 N N . GLN C 1 189 ? -2.697 103.804 43.220 1.00 79.91 189 GLN C N 1
ATOM 4407 C CA . GLN C 1 189 ? -3.346 105.101 43.092 1.00 81.95 189 GLN C CA 1
ATOM 4408 C C . GLN C 1 189 ? -4.840 104.990 42.811 1.00 83.18 189 GLN C C 1
ATOM 4409 O O . GLN C 1 189 ? -5.539 105.999 42.745 1.00 83.22 189 GLN C O 1
ATOM 4415 N N . LYS C 1 190 ? -5.326 103.764 42.649 1.00 85.18 190 LYS C N 1
ATOM 4416 C CA . LYS C 1 190 ? -6.746 103.533 42.401 1.00 87.24 190 LYS C CA 1
ATOM 4417 C C . LYS C 1 190 ? -7.464 102.955 43.612 1.00 89.28 190 LYS C C 1
ATOM 4418 O O . LYS C 1 190 ? -8.673 103.136 43.764 1.00 89.69 190 LYS C O 1
ATOM 4424 N N . LEU C 1 191 ? -6.726 102.258 44.471 1.00 91.72 191 LEU C N 1
ATOM 4425 C CA . LEU C 1 191 ? -7.311 101.706 45.696 1.00 94.32 191 LEU C CA 1
ATOM 4426 C C . LEU C 1 191 ? -7.130 102.652 46.886 1.00 95.73 191 LEU C C 1
ATOM 4427 O O . LEU C 1 191 ? -8.109 103.043 47.533 1.00 95.94 191 LEU C O 1
ATOM 4432 N N . CYS C 1 192 ? -5.887 103.023 47.174 1.00 97.28 192 CYS C N 1
ATOM 4433 C CA . CYS C 1 192 ? -5.653 104.194 47.996 1.00 99.69 192 CYS C CA 1
ATOM 4434 C C . CYS C 1 192 ? -6.255 105.357 47.204 1.00 101.52 192 CYS C C 1
ATOM 4435 O O . CYS C 1 192 ? -5.538 106.263 46.766 1.00 101.84 192 CYS C O 1
ATOM 4438 N N . GLU C 1 193 ? -7.575 105.300 47.008 1.00 103.43 193 GLU C N 1
ATOM 4439 C CA . GLU C 1 193 ? -8.310 106.244 46.155 1.00 104.78 193 GLU C CA 1
ATOM 4440 C C . GLU C 1 193 ? -7.996 107.697 46.490 1.00 105.00 193 GLU C C 1
ATOM 4441 O O . GLU C 1 193 ? -8.794 108.369 47.143 1.00 105.58 193 GLU C O 1
ATOM 4448 N N . SER D 1 2 ? -8.516 36.820 47.098 1.00 123.51 2 SER D N 1
ATOM 4449 C CA . SER D 1 2 ? -9.926 37.199 46.786 1.00 123.24 2 SER D CA 1
ATOM 4450 C C . SER D 1 2 ? -10.081 38.723 46.752 1.00 122.64 2 SER D C 1
ATOM 4451 O O . SER D 1 2 ? -10.024 39.335 45.681 1.00 122.71 2 SER D O 1
ATOM 4454 N N . LEU D 1 3 ? -10.277 39.327 47.922 1.00 121.53 3 LEU D N 1
ATOM 4455 C CA . LEU D 1 3 ? -10.352 40.782 48.034 1.00 120.54 3 LEU D CA 1
ATOM 4456 C C . LEU D 1 3 ? -8.966 41.382 48.247 1.00 119.34 3 LEU D C 1
ATOM 4457 O O . LEU D 1 3 ? -8.565 42.313 47.542 1.00 119.65 3 LEU D O 1
ATOM 4462 N N . THR D 1 4 ? -8.245 40.842 49.227 1.00 117.14 4 THR D N 1
ATOM 4463 C CA . THR D 1 4 ? -6.883 41.271 49.530 1.00 114.54 4 THR D CA 1
ATOM 4464 C C . THR D 1 4 ? -5.904 40.267 48.944 1.00 111.93 4 THR D C 1
ATOM 4465 O O . THR D 1 4 ? -6.237 39.087 48.806 1.00 112.13 4 THR D O 1
ATOM 4469 N N . PRO D 1 5 ? -4.698 40.730 48.581 1.00 108.96 5 PRO D N 1
ATOM 4470 C CA . PRO D 1 5 ? -3.686 39.787 48.131 1.00 106.30 5 PRO D CA 1
ATOM 4471 C C . PRO D 1 5 ? -3.623 38.598 49.080 1.00 103.55 5 PRO D C 1
ATOM 4472 O O . PRO D 1 5 ? -3.326 38.762 50.263 1.00 102.83 5 PRO D O 1
ATOM 4476 N N . LEU D 1 6 ? -3.936 37.416 48.562 1.00 100.76 6 LEU D N 1
ATOM 4477 C CA . LEU D 1 6 ? -3.870 36.192 49.344 1.00 98.11 6 LEU D CA 1
ATOM 4478 C C . LEU D 1 6 ? -2.419 35.897 49.688 1.00 96.70 6 LEU D C 1
ATOM 4479 O O . LEU D 1 6 ? -1.646 35.469 48.834 1.00 96.79 6 LEU D O 1
ATOM 4484 N N . MET D 1 7 ? -2.050 36.135 50.941 1.00 94.86 7 MET D N 1
ATOM 4485 C CA . MET D 1 7 ? -0.665 35.976 51.374 1.00 92.79 7 MET D CA 1
ATOM 4486 C C . MET D 1 7 ? -0.256 34.496 51.357 1.00 90.35 7 MET D C 1
ATOM 4487 O O . MET D 1 7 ? -0.995 33.632 51.826 1.00 89.78 7 MET D O 1
ATOM 4492 N N . VAL D 1 8 ? 0.908 34.201 50.791 1.00 87.67 8 VAL D N 1
ATOM 4493 C CA . VAL D 1 8 ? 1.372 32.818 50.736 1.00 85.76 8 VAL D CA 1
ATOM 4494 C C . VAL D 1 8 ? 2.869 32.662 51.015 1.00 84.41 8 VAL D C 1
ATOM 4495 O O . VAL D 1 8 ? 3.667 33.558 50.749 1.00 84.00 8 VAL D O 1
ATOM 4499 N N . ASN D 1 9 ? 3.229 31.513 51.575 1.00 82.97 9 ASN D N 1
ATOM 4500 C CA . ASN D 1 9 ? 4.593 31.247 52.000 1.00 81.58 9 ASN D CA 1
ATOM 4501 C C . ASN D 1 9 ? 5.213 30.197 51.111 1.00 80.02 9 ASN D C 1
ATOM 4502 O O . ASN D 1 9 ? 4.656 29.121 50.930 1.00 80.19 9 ASN D O 1
ATOM 4507 N N . GLY D 1 10 ? 6.371 30.504 50.553 1.00 78.34 10 GLY D N 1
ATOM 4508 C CA . GLY D 1 10 ? 7.072 29.525 49.748 1.00 76.69 10 GLY D CA 1
ATOM 4509 C C . GLY D 1 10 ? 8.410 29.174 50.355 1.00 74.94 10 GLY D C 1
ATOM 4510 O O . GLY D 1 10 ? 9.119 30.048 50.848 1.00 75.28 10 GLY D O 1
ATOM 4511 N N . ILE D 1 11 ? 8.756 27.895 50.312 1.00 72.86 11 ILE D N 1
ATOM 4512 C CA . ILE D 1 11 ? 10.044 27.443 50.811 1.00 71.55 11 ILE D CA 1
ATOM 4513 C C . ILE D 1 11 ? 11.175 27.639 49.793 1.00 70.87 11 ILE D C 1
ATOM 4514 O O . ILE D 1 11 ? 11.193 27.015 48.733 1.00 70.25 11 ILE D O 1
ATOM 4519 N N . LEU D 1 12 ? 12.119 28.510 50.129 1.00 70.37 12 LEU D N 1
ATOM 4520 C CA . LEU D 1 12 ? 13.329 28.677 49.339 1.00 69.57 12 LEU D CA 1
ATOM 4521 C C . LEU D 1 12 ? 13.818 27.325 48.865 1.00 69.95 12 LEU D C 1
ATOM 4522 O O . LEU D 1 12 ? 14.082 26.443 49.673 1.00 70.25 12 LEU D O 1
ATOM 4527 N N . GLY D 1 13 ? 13.953 27.162 47.558 1.00 70.87 13 GLY D N 1
ATOM 4528 C CA . GLY D 1 13 ? 14.428 25.904 47.014 1.00 72.40 13 GLY D CA 1
ATOM 4529 C C . GLY D 1 13 ? 13.308 25.057 46.447 1.00 73.64 13 GLY D C 1
ATOM 4530 O O . GLY D 1 13 ? 13.497 24.358 45.454 1.00 74.37 13 GLY D O 1
ATOM 4531 N N . GLU D 1 14 ? 12.137 25.108 47.069 1.00 74.19 14 GLU D N 1
ATOM 4532 C CA . GLU D 1 14 ? 10.999 24.368 46.547 1.00 75.90 14 GLU D CA 1
ATOM 4533 C C . GLU D 1 14 ? 10.171 25.219 45.584 1.00 76.02 14 GLU D C 1
ATOM 4534 O O . GLU D 1 14 ? 10.673 26.207 45.041 1.00 75.53 14 GLU D O 1
ATOM 4540 N N . SER D 1 15 ? 8.912 24.843 45.368 1.00 76.81 15 SER D N 1
ATOM 4541 C CA . SER D 1 15 ? 8.088 25.520 44.364 1.00 77.43 15 SER D CA 1
ATOM 4542 C C . SER D 1 15 ? 6.674 25.836 44.825 1.00 77.74 15 SER D C 1
ATOM 4543 O O . SER D 1 15 ? 6.172 25.246 45.777 1.00 77.99 15 SER D O 1
ATOM 4546 N N . VAL D 1 16 ? 6.035 26.771 44.131 1.00 78.51 16 VAL D N 1
ATOM 4547 C CA . VAL D 1 16 ? 4.648 27.124 44.412 1.00 80.10 16 VAL D CA 1
ATOM 4548 C C . VAL D 1 16 ? 3.807 27.197 43.144 1.00 81.12 16 VAL D C 1
ATOM 4549 O O . VAL D 1 16 ? 4.285 27.631 42.095 1.00 81.14 16 VAL D O 1
ATOM 4553 N N . THR D 1 17 ? 2.555 26.762 43.242 1.00 82.00 17 THR D N 1
ATOM 4554 C CA . THR D 1 17 ? 1.601 26.990 42.172 1.00 83.28 17 THR D CA 1
ATOM 4555 C C . THR D 1 17 ? 0.579 27.990 42.676 1.00 83.95 17 THR D C 1
ATOM 4556 O O . THR D 1 17 ? 0.106 27.884 43.803 1.00 83.88 17 THR D O 1
ATOM 4560 N N . LEU D 1 18 ? 0.256 28.972 41.843 1.00 85.34 18 LEU D N 1
ATOM 4561 C CA . LEU D 1 18 ? -0.737 29.976 42.197 1.00 86.58 18 LEU D CA 1
ATOM 4562 C C . LEU D 1 18 ? -1.850 30.001 41.154 1.00 87.87 18 LEU D C 1
ATOM 4563 O O . LEU D 1 18 ? -1.629 30.416 40.017 1.00 88.64 18 LEU D O 1
ATOM 4568 N N . PRO D 1 19 ? -3.053 29.555 41.545 1.00 88.67 19 PRO D N 1
ATOM 4569 C CA . PRO D 1 19 ? -4.177 29.371 40.634 1.00 89.36 19 PRO D CA 1
ATOM 4570 C C . PRO D 1 19 ? -5.020 30.629 40.454 1.00 90.22 19 PRO D C 1
ATOM 4571 O O . PRO D 1 19 ? -4.714 31.666 41.039 1.00 89.81 19 PRO D O 1
ATOM 4575 N N . LEU D 1 20 ? -6.070 30.526 39.640 1.00 91.57 20 LEU D N 1
ATOM 4576 C CA . LEU D 1 20 ? -6.956 31.653 39.360 1.00 92.85 20 LEU D CA 1
ATOM 4577 C C . LEU D 1 20 ? -8.418 31.240 39.450 1.00 93.87 20 LEU D C 1
ATOM 4578 O O . LEU D 1 20 ? -8.744 30.057 39.354 1.00 94.29 20 LEU D O 1
ATOM 4583 N N . GLU D 1 21 ? -9.293 32.224 39.633 1.00 95.31 21 GLU D N 1
ATOM 4584 C CA . GLU D 1 21 ? -10.732 32.019 39.498 1.00 96.79 21 GLU D CA 1
ATOM 4585 C C . GLU D 1 21 ? -11.120 32.376 38.065 1.00 97.12 21 GLU D C 1
ATOM 4586 O O . GLU D 1 21 ? -10.469 33.207 37.433 1.00 96.69 21 GLU D O 1
ATOM 4592 N N . PHE D 1 22 ? -12.175 31.755 37.548 1.00 98.22 22 PHE D N 1
ATOM 4593 C CA . PHE D 1 22 ? -12.372 31.719 36.095 1.00 99.40 22 PHE D CA 1
ATOM 4594 C C . PHE D 1 22 ? -13.295 32.794 35.469 1.00 99.83 22 PHE D C 1
ATOM 4595 O O . PHE D 1 22 ? -12.812 33.667 34.747 1.00 99.79 22 PHE D O 1
ATOM 4603 N N . PRO D 1 23 ? -14.615 32.735 35.720 1.00 100.46 23 PRO D N 1
ATOM 4604 C CA . PRO D 1 23 ? -15.400 31.756 36.452 1.00 100.82 23 PRO D CA 1
ATOM 4605 C C . PRO D 1 23 ? -16.079 30.761 35.505 1.00 100.91 23 PRO D C 1
ATOM 4606 O O . PRO D 1 23 ? -15.755 29.571 35.521 1.00 101.13 23 PRO D O 1
ATOM 4610 N N . ALA D 1 24 ? -17.014 31.258 34.695 1.00 100.64 24 ALA D N 1
ATOM 4611 C CA . ALA D 1 24 ? -17.736 30.442 33.721 1.00 100.30 24 ALA D CA 1
ATOM 4612 C C . ALA D 1 24 ? -18.912 31.210 33.119 1.00 100.16 24 ALA D C 1
ATOM 4613 O O . ALA D 1 24 ? -19.548 30.745 32.171 1.00 100.20 24 ALA D O 1
ATOM 4615 N N . GLY D 1 25 ? -19.197 32.385 33.675 1.00 99.93 25 GLY D N 1
ATOM 4616 C CA . GLY D 1 25 ? -20.322 33.203 33.221 1.00 99.45 25 GLY D CA 1
ATOM 4617 C C . GLY D 1 25 ? -20.045 33.900 31.903 1.00 98.95 25 GLY D C 1
ATOM 4618 O O . GLY D 1 25 ? -20.777 33.719 30.926 1.00 98.55 25 GLY D O 1
ATOM 4619 N N . GLU D 1 26 ? -18.991 34.712 31.883 1.00 98.49 26 GLU D N 1
ATOM 4620 C CA . GLU D 1 26 ? -18.524 35.336 30.651 1.00 97.72 26 GLU D CA 1
ATOM 4621 C C . GLU D 1 26 ? -17.158 34.773 30.283 1.00 97.05 26 GLU D C 1
ATOM 4622 O O . GLU D 1 26 ? -16.387 34.365 31.158 1.00 96.77 26 GLU D O 1
ATOM 4628 N N . LYS D 1 27 ? -16.869 34.742 28.986 1.00 96.18 27 LYS D N 1
ATOM 4629 C CA . LYS D 1 27 ? -15.578 34.276 28.502 1.00 95.22 27 LYS D CA 1
ATOM 4630 C C . LYS D 1 27 ? -14.591 35.434 28.455 1.00 94.33 27 LYS D C 1
ATOM 4631 O O . LYS D 1 27 ? -14.853 36.464 27.831 1.00 94.25 27 LYS D O 1
ATOM 4637 N N . VAL D 1 28 ? -13.460 35.259 29.127 1.00 93.23 28 VAL D N 1
ATOM 4638 C CA . VAL D 1 28 ? -12.419 36.276 29.157 1.00 92.06 28 VAL D CA 1
ATOM 4639 C C . VAL D 1 28 ? -11.573 36.192 27.891 1.00 91.50 28 VAL D C 1
ATOM 4640 O O . VAL D 1 28 ? -11.401 35.112 27.321 1.00 91.18 28 VAL D O 1
ATOM 4644 N N . ASN D 1 29 ? -11.054 37.334 27.452 1.00 90.78 29 ASN D N 1
ATOM 4645 C CA . ASN D 1 29 ? -10.223 37.382 26.253 1.00 90.10 29 ASN D CA 1
ATOM 4646 C C . ASN D 1 29 ? -8.844 36.777 26.495 1.00 89.58 29 ASN D C 1
ATOM 4647 O O . ASN D 1 29 ? -8.561 35.658 26.064 1.00 89.15 29 ASN D O 1
ATOM 4652 N N . PHE D 1 30 ? -7.993 37.526 27.189 1.00 89.34 30 PHE D N 1
ATOM 4653 C CA . PHE D 1 30 ? -6.641 37.072 27.506 1.00 89.28 30 PHE D CA 1
ATOM 4654 C C . PHE D 1 30 ? -6.252 37.366 28.956 1.00 88.65 30 PHE D C 1
ATOM 4655 O O . PHE D 1 30 ? -6.967 38.066 29.673 1.00 88.55 30 PHE D O 1
ATOM 4663 N N . ILE D 1 31 ? -5.121 36.813 29.383 1.00 87.94 31 ILE D N 1
ATOM 4664 C CA . ILE D 1 31 ? -4.669 36.952 30.763 1.00 87.45 31 ILE D CA 1
ATOM 4665 C C . ILE D 1 31 ? -3.167 37.145 30.847 1.00 87.01 31 ILE D C 1
ATOM 4666 O O . ILE D 1 31 ? -2.407 36.575 30.064 1.00 87.21 31 ILE D O 1
ATOM 4671 N N . THR D 1 32 ? -2.748 37.954 31.811 1.00 86.12 32 THR D N 1
ATOM 4672 C CA . THR D 1 32 ? -1.343 38.261 31.989 1.00 85.03 32 THR D CA 1
ATOM 4673 C C . THR D 1 32 ? -0.957 38.163 33.451 1.00 84.71 32 THR D C 1
ATOM 4674 O O . THR D 1 32 ? -1.616 38.734 34.322 1.00 84.79 32 THR D O 1
ATOM 4678 N N . TRP D 1 33 ? 0.117 37.428 33.712 1.00 83.72 33 TRP D N 1
ATOM 4679 C CA . TRP D 1 33 ? 0.663 37.315 35.049 1.00 82.43 33 TRP D CA 1
ATOM 4680 C C . TRP D 1 33 ? 1.694 38.407 35.308 1.00 82.07 33 TRP D C 1
ATOM 4681 O O . TRP D 1 33 ? 2.646 38.564 34.547 1.00 81.99 33 TRP D O 1
ATOM 4692 N N . LEU D 1 34 ? 1.495 39.163 36.383 1.00 81.65 34 LEU D N 1
ATOM 4693 C CA . LEU D 1 34 ? 2.404 40.248 36.734 1.00 81.43 34 LEU D CA 1
ATOM 4694 C C . LEU D 1 34 ? 3.208 39.941 37.993 1.00 81.73 34 LEU D C 1
ATOM 4695 O O . LEU D 1 34 ? 2.687 39.391 38.964 1.00 81.81 34 LEU D O 1
ATOM 4700 N N . PHE D 1 35 ? 4.484 40.304 37.963 1.00 81.99 35 PHE D N 1
ATOM 4701 C CA . PHE D 1 35 ? 5.325 40.222 39.137 1.00 82.17 35 PHE D CA 1
ATOM 4702 C C . PHE D 1 35 ? 5.944 41.566 39.468 1.00 82.19 35 PHE D C 1
ATOM 4703 O O . PHE D 1 35 ? 6.865 42.015 38.793 1.00 81.79 35 PHE D O 1
ATOM 4711 N N . ASN D 1 36 ? 5.409 42.217 40.495 1.00 83.13 36 ASN D N 1
ATOM 4712 C CA . ASN D 1 36 ? 6.159 43.229 41.227 1.00 84.11 36 ASN D CA 1
ATOM 4713 C C . ASN D 1 36 ? 6.588 44.447 40.410 1.00 84.82 36 ASN D C 1
ATOM 4714 O O . ASN D 1 36 ? 7.775 44.790 40.388 1.00 85.78 36 ASN D O 1
ATOM 4719 N N . GLU D 1 37 ? 5.643 45.104 39.744 1.00 84.78 37 GLU D N 1
ATOM 4720 C CA . GLU D 1 37 ? 5.974 46.284 38.934 1.00 85.27 37 GLU D CA 1
ATOM 4721 C C . GLU D 1 37 ? 6.318 45.951 37.479 1.00 84.73 37 GLU D C 1
ATOM 4722 O O . GLU D 1 37 ? 6.637 46.846 36.694 1.00 84.80 37 GLU D O 1
ATOM 4728 N N . THR D 1 38 ? 6.252 44.669 37.126 1.00 84.15 38 THR D N 1
ATOM 4729 C CA . THR D 1 38 ? 6.618 44.218 35.786 1.00 83.62 38 THR D CA 1
ATOM 4730 C C . THR D 1 38 ? 5.674 43.125 35.309 1.00 82.92 38 THR D C 1
ATOM 4731 O O . THR D 1 38 ? 4.993 42.489 36.106 1.00 82.55 38 THR D O 1
ATOM 4735 N N . SER D 1 39 ? 5.637 42.908 34.001 1.00 82.77 39 SER D N 1
ATOM 4736 C CA . SER D 1 39 ? 4.867 41.809 33.449 1.00 82.63 39 SER D CA 1
ATOM 4737 C C . SER D 1 39 ? 5.717 40.562 33.382 1.00 82.56 39 SER D C 1
ATOM 4738 O O . SER D 1 39 ? 6.828 40.586 32.853 1.00 82.84 39 SER D O 1
ATOM 4741 N N . LEU D 1 40 ? 5.181 39.468 33.907 1.00 82.34 40 LEU D N 1
ATOM 4742 C CA . LEU D 1 40 ? 5.884 38.196 33.900 1.00 82.30 40 LEU D CA 1
ATOM 4743 C C . LEU D 1 40 ? 5.674 37.469 32.572 1.00 82.40 40 LEU D C 1
ATOM 4744 O O . LEU D 1 40 ? 6.631 37.050 31.926 1.00 82.34 40 LEU D O 1
ATOM 4749 N N . ALA D 1 41 ? 4.419 37.324 32.165 1.00 82.75 41 ALA D N 1
ATOM 4750 C CA . ALA D 1 41 ? 4.112 36.698 30.886 1.00 83.27 41 ALA D CA 1
ATOM 4751 C C . ALA D 1 41 ? 2.748 37.113 30.347 1.00 84.03 41 ALA D C 1
ATOM 4752 O O . ALA D 1 41 ? 1.880 37.595 31.078 1.00 83.72 41 ALA D O 1
ATOM 4754 N N . PHE D 1 42 ? 2.579 36.930 29.047 1.00 85.22 42 PHE D N 1
ATOM 4755 C CA . PHE D 1 42 ? 1.301 37.140 28.414 1.00 86.33 42 PHE D CA 1
ATOM 4756 C C . PHE D 1 42 ? 0.868 35.806 27.847 1.00 86.68 42 PHE D C 1
ATOM 4757 O O . PHE D 1 42 ? 1.645 35.129 27.174 1.00 86.55 42 PHE D O 1
ATOM 4765 N N . ILE D 1 43 ? -0.366 35.417 28.138 1.00 87.37 43 ILE D N 1
ATOM 4766 C CA . ILE D 1 43 ? -0.883 34.147 27.653 1.00 88.16 43 ILE D CA 1
ATOM 4767 C C . ILE D 1 43 ? -2.154 34.314 26.827 1.00 88.45 43 ILE D C 1
ATOM 4768 O O . ILE D 1 43 ? -3.130 34.922 27.273 1.00 88.48 43 ILE D O 1
ATOM 4773 N N . VAL D 1 44 ? -2.115 33.780 25.610 1.00 88.72 44 VAL D N 1
ATOM 4774 C CA . VAL D 1 44 ? -3.291 33.691 24.766 1.00 88.83 44 VAL D CA 1
ATOM 4775 C C . VAL D 1 44 ? -3.941 32.344 25.057 1.00 89.16 44 VAL D C 1
ATOM 4776 O O . VAL D 1 44 ? -3.378 31.297 24.730 1.00 88.84 44 VAL D O 1
ATOM 4780 N N . PRO D 1 45 ? -5.126 32.368 25.689 1.00 89.69 45 PRO D N 1
ATOM 4781 C CA . PRO D 1 45 ? -5.793 31.162 26.178 1.00 90.22 45 PRO D CA 1
ATOM 4782 C C . PRO D 1 45 ? -6.517 30.403 25.074 1.00 90.85 45 PRO D C 1
ATOM 4783 O O . PRO D 1 45 ? -7.273 31.001 24.304 1.00 90.82 45 PRO D O 1
ATOM 4787 N N . HIS D 1 46 ? -6.285 29.095 25.003 1.00 91.53 46 HIS D N 1
ATOM 4788 C CA . HIS D 1 46 ? -6.963 28.257 24.015 1.00 92.18 46 HIS D CA 1
ATOM 4789 C C . HIS D 1 46 ? -7.398 26.904 24.576 1.00 92.58 46 HIS D C 1
ATOM 4790 O O . HIS D 1 46 ? -6.668 26.257 25.331 1.00 92.76 46 HIS D O 1
ATOM 4797 N N . GLU D 1 47 ? -8.600 26.493 24.187 1.00 92.91 47 GLU D N 1
ATOM 4798 C CA . GLU D 1 47 ? -9.211 25.262 24.668 1.00 93.14 47 GLU D CA 1
ATOM 4799 C C . GLU D 1 47 ? -9.079 24.141 23.640 1.00 93.24 47 GLU D C 1
ATOM 4800 O O . GLU D 1 47 ? -8.893 22.979 23.997 1.00 93.15 47 GLU D O 1
ATOM 4806 N N . THR D 1 48 ? -9.174 24.505 22.363 1.00 93.47 48 THR D N 1
ATOM 4807 C CA . THR D 1 48 ? -9.140 23.536 21.267 1.00 93.70 48 THR D CA 1
ATOM 4808 C C . THR D 1 48 ? -7.719 23.254 20.776 1.00 93.92 48 THR D C 1
ATOM 4809 O O . THR D 1 48 ? -7.511 22.406 19.905 1.00 93.83 48 THR D O 1
ATOM 4813 N N . LYS D 1 49 ? -6.750 23.971 21.337 1.00 94.14 49 LYS D N 1
ATOM 4814 C CA . LYS D 1 49 ? -5.346 23.812 20.968 1.00 94.29 49 LYS D CA 1
ATOM 4815 C C . LYS D 1 49 ? -4.465 24.346 22.089 1.00 94.35 49 LYS D C 1
ATOM 4816 O O . LYS D 1 49 ? -4.883 25.224 22.842 1.00 94.18 49 LYS D O 1
ATOM 4822 N N . SER D 1 50 ? -3.254 23.809 22.206 1.00 94.77 50 SER D N 1
ATOM 4823 C CA . SER D 1 50 ? -2.320 24.263 23.231 1.00 95.42 50 SER D CA 1
ATOM 4824 C C . SER D 1 50 ? -2.307 25.788 23.296 1.00 95.52 50 SER D C 1
ATOM 4825 O O . SER D 1 50 ? -2.264 26.455 22.261 1.00 95.78 50 SER D O 1
ATOM 4828 N N . PRO D 1 51 ? -2.356 26.345 24.515 1.00 95.45 51 PRO D N 1
ATOM 4829 C CA . PRO D 1 51 ? -2.370 27.796 24.705 1.00 95.31 51 PRO D CA 1
ATOM 4830 C C . PRO D 1 51 ? -1.054 28.445 24.273 1.00 95.10 51 PRO D C 1
ATOM 4831 O O . PRO D 1 51 ? -0.008 27.793 24.290 1.00 95.30 51 PRO D O 1
ATOM 4835 N N . GLU D 1 52 ? -1.112 29.717 23.884 1.00 94.58 52 GLU D N 1
ATOM 4836 C CA . GLU D 1 52 ? 0.084 30.457 23.485 1.00 93.91 52 GLU D CA 1
ATOM 4837 C C . GLU D 1 52 ? 0.571 31.375 24.606 1.00 93.79 52 GLU D C 1
ATOM 4838 O O . GLU D 1 52 ? -0.156 32.268 25.046 1.00 93.74 52 GLU D O 1
ATOM 4844 N N . ILE D 1 53 ? 1.798 31.147 25.069 1.00 93.34 53 ILE D N 1
ATOM 4845 C CA . ILE D 1 53 ? 2.431 32.035 26.044 1.00 92.72 53 ILE D CA 1
ATOM 4846 C C . ILE D 1 53 ? 3.707 32.644 25.478 1.00 92.39 53 ILE D C 1
ATOM 4847 O O . ILE D 1 53 ? 4.450 31.992 24.744 1.00 92.41 53 ILE D O 1
ATOM 4852 N N . HIS D 1 54 ? 3.948 33.904 25.814 1.00 91.98 54 HIS D N 1
ATOM 4853 C CA . HIS D 1 54 ? 5.194 34.562 25.463 1.00 91.49 54 HIS D CA 1
ATOM 4854 C C . HIS D 1 54 ? 5.725 35.242 26.715 1.00 91.30 54 HIS D C 1
ATOM 4855 O O . HIS D 1 54 ? 5.211 36.276 27.141 1.00 91.26 54 HIS D O 1
ATOM 4862 N N . VAL D 1 55 ? 6.739 34.635 27.317 1.00 91.04 55 VAL D N 1
ATOM 4863 C CA . VAL D 1 55 ? 7.308 35.148 28.550 1.00 90.93 55 VAL D CA 1
ATOM 4864 C C . VAL D 1 55 ? 7.737 36.592 28.349 1.00 90.68 55 VAL D C 1
ATOM 4865 O O . VAL D 1 55 ? 8.645 36.873 27.572 1.00 90.72 55 VAL D O 1
ATOM 4869 N N . THR D 1 56 ? 7.070 37.505 29.046 1.00 90.70 56 THR D N 1
ATOM 4870 C CA . THR D 1 56 ? 7.355 38.925 28.906 1.00 90.95 56 THR D CA 1
ATOM 4871 C C . THR D 1 56 ? 8.536 39.339 29.773 1.00 91.26 56 THR D C 1
ATOM 4872 O O . THR D 1 56 ? 9.043 40.454 29.657 1.00 91.14 56 THR D O 1
ATOM 4876 N N . ASN D 1 57 ? 8.974 38.435 30.642 1.00 91.99 57 ASN D N 1
ATOM 4877 C CA . ASN D 1 57 ? 10.146 38.685 31.471 1.00 92.64 57 ASN D CA 1
ATOM 4878 C C . ASN D 1 57 ? 10.974 37.426 31.695 1.00 93.28 57 ASN D C 1
ATOM 4879 O O . ASN D 1 57 ? 10.627 36.590 32.526 1.00 93.42 57 ASN D O 1
ATOM 4884 N N . PRO D 1 58 ? 12.079 37.293 30.947 1.00 94.19 58 PRO D N 1
ATOM 4885 C CA . PRO D 1 58 ? 12.961 36.132 31.011 1.00 94.90 58 PRO D CA 1
ATOM 4886 C C . PRO D 1 58 ? 13.476 35.847 32.421 1.00 95.82 58 PRO D C 1
ATOM 4887 O O . PRO D 1 58 ? 13.158 34.803 32.987 1.00 95.94 58 PRO D O 1
ATOM 4891 N N . LYS D 1 59 ? 14.257 36.772 32.975 1.00 96.77 59 LYS D N 1
ATOM 4892 C CA . LYS D 1 59 ? 14.888 36.613 34.296 1.00 97.83 59 LYS D CA 1
ATOM 4893 C C . LYS D 1 59 ? 14.790 35.218 34.902 1.00 96.81 59 LYS D C 1
ATOM 4894 O O . LYS D 1 59 ? 15.783 34.499 34.963 1.00 96.79 59 LYS D O 1
ATOM 4900 N N . GLN D 1 60 ? 13.600 34.840 35.356 1.00 96.51 60 GLN D N 1
ATOM 4901 C CA . GLN D 1 60 ? 13.391 33.517 35.948 1.00 96.19 60 GLN D CA 1
ATOM 4902 C C . GLN D 1 60 ? 13.844 32.397 35.017 1.00 94.93 60 GLN D C 1
ATOM 4903 O O . GLN D 1 60 ? 14.446 31.413 35.457 1.00 95.21 60 GLN D O 1
ATOM 4909 N N . GLY D 1 61 ? 13.544 32.553 33.731 1.00 93.27 61 GLY D N 1
ATOM 4910 C CA . GLY D 1 61 ? 13.961 31.598 32.715 1.00 90.71 61 GLY D CA 1
ATOM 4911 C C . GLY D 1 61 ? 13.264 30.256 32.810 1.00 89.00 61 GLY D C 1
ATOM 4912 O O . GLY D 1 61 ? 12.036 30.176 32.822 1.00 88.51 61 GLY D O 1
ATOM 4913 N N . LYS D 1 62 ? 14.065 29.200 32.884 1.00 87.59 62 LYS D N 1
ATOM 4914 C CA . LYS D 1 62 ? 13.566 27.832 32.869 1.00 86.14 62 LYS D CA 1
ATOM 4915 C C . LYS D 1 62 ? 12.750 27.488 34.123 1.00 85.28 62 LYS D C 1
ATOM 4916 O O . LYS D 1 62 ? 12.095 26.448 34.177 1.00 85.08 62 LYS D O 1
ATOM 4922 N N . ARG D 1 63 ? 12.782 28.370 35.120 1.00 84.00 63 ARG D N 1
ATOM 4923 C CA . ARG D 1 63 ? 12.149 28.105 36.417 1.00 82.51 63 ARG D CA 1
ATOM 4924 C C . ARG D 1 63 ? 10.622 28.302 36.456 1.00 81.36 63 ARG D C 1
ATOM 4925 O O . ARG D 1 63 ? 9.945 27.764 37.340 1.00 80.70 63 ARG D O 1
ATOM 4933 N N . LEU D 1 64 ? 10.088 29.059 35.500 1.00 79.46 64 LEU D N 1
ATOM 4934 C CA . LEU D 1 64 ? 8.666 29.399 35.487 1.00 77.86 64 LEU D CA 1
ATOM 4935 C C . LEU D 1 64 ? 7.847 28.562 34.497 1.00 76.95 64 LEU D C 1
ATOM 4936 O O . LEU D 1 64 ? 8.299 28.286 33.392 1.00 77.32 64 LEU D O 1
ATOM 4941 N N . ASN D 1 65 ? 6.647 28.158 34.907 1.00 75.79 65 ASN D N 1
ATOM 4942 C CA . ASN D 1 65 ? 5.754 27.360 34.071 1.00 75.31 65 ASN D CA 1
ATOM 4943 C C . ASN D 1 65 ? 4.302 27.598 34.438 1.00 75.15 65 ASN D C 1
ATOM 4944 O O . ASN D 1 65 ? 4.013 28.255 35.437 1.00 75.21 65 ASN D O 1
ATOM 4949 N N . PHE D 1 66 ? 3.389 27.055 33.636 1.00 74.75 66 PHE D N 1
ATOM 4950 C CA . PHE D 1 66 ? 1.961 27.265 33.864 1.00 74.26 66 PHE D CA 1
ATOM 4951 C C . PHE D 1 66 ? 1.150 25.979 33.767 1.00 75.31 66 PHE D C 1
ATOM 4952 O O . PHE D 1 66 ? 1.454 25.097 32.965 1.00 75.60 66 PHE D O 1
ATOM 4960 N N . THR D 1 67 ? 0.118 25.880 34.599 1.00 76.76 67 THR D N 1
ATOM 4961 C CA . THR D 1 67 ? -0.682 24.661 34.694 1.00 77.87 67 THR D CA 1
ATOM 4962 C C . THR D 1 67 ? -1.746 24.604 33.607 1.00 77.96 67 THR D C 1
ATOM 4963 O O . THR D 1 67 ? -1.834 25.495 32.763 1.00 77.79 67 THR D O 1
ATOM 4967 N N . GLN D 1 68 ? -2.555 23.551 33.642 1.00 78.50 68 GLN D N 1
ATOM 4968 C CA . GLN D 1 68 ? -3.643 23.383 32.688 1.00 79.13 68 GLN D CA 1
ATOM 4969 C C . GLN D 1 68 ? -4.618 24.554 32.771 1.00 79.38 68 GLN D C 1
ATOM 4970 O O . GLN D 1 68 ? -4.988 25.141 31.755 1.00 79.21 68 GLN D O 1
ATOM 4976 N N . SER D 1 69 ? -5.024 24.889 33.992 1.00 79.93 69 SER D N 1
ATOM 4977 C CA . SER D 1 69 ? -5.892 26.035 34.231 1.00 80.48 69 SER D CA 1
ATOM 4978 C C . SER D 1 69 ? -5.067 27.316 34.392 1.00 80.80 69 SER D C 1
ATOM 4979 O O . SER D 1 69 ? -5.479 28.258 35.074 1.00 80.95 69 SER D O 1
ATOM 4982 N N . TYR D 1 70 ? -3.891 27.332 33.770 1.00 80.84 70 TYR D N 1
ATOM 4983 C CA . TYR D 1 70 ? -3.071 28.536 33.668 1.00 81.00 70 TYR D CA 1
ATOM 4984 C C . TYR D 1 70 ? -2.635 29.107 35.015 1.00 81.11 70 TYR D C 1
ATOM 4985 O O . TYR D 1 70 ? -2.365 30.306 35.134 1.00 80.86 70 TYR D O 1
ATOM 4994 N N . SER D 1 71 ? -2.564 28.252 36.027 1.00 80.83 71 SER D N 1
ATOM 4995 C CA . SER D 1 71 ? -2.035 28.671 37.314 1.00 80.58 71 SER D CA 1
ATOM 4996 C C . SER D 1 71 ? -0.538 28.890 37.172 1.00 79.91 71 SER D C 1
ATOM 4997 O O . SER D 1 71 ? 0.157 28.070 36.573 1.00 79.71 71 SER D O 1
ATOM 5000 N N . LEU D 1 72 ? -0.048 30.003 37.709 1.00 79.23 72 LEU D N 1
ATOM 5001 C CA . LEU D 1 72 ? 1.380 30.287 37.699 1.00 78.92 72 LEU D CA 1
ATOM 5002 C C . LEU D 1 72 ? 2.134 29.346 38.630 1.00 78.91 72 LEU D C 1
ATOM 5003 O O . LEU D 1 72 ? 1.903 29.331 39.837 1.00 78.49 72 LEU D O 1
ATOM 5008 N N . GLN D 1 73 ? 3.040 28.564 38.053 1.00 78.92 73 GLN D N 1
ATOM 5009 C CA . GLN D 1 73 ? 3.815 27.595 38.807 1.00 78.77 73 GLN D CA 1
ATOM 5010 C C . GLN D 1 73 ? 5.308 27.916 38.758 1.00 78.37 73 GLN D C 1
ATOM 5011 O O . GLN D 1 73 ? 6.000 27.582 37.798 1.00 77.79 73 GLN D O 1
ATOM 5017 N N . LEU D 1 74 ? 5.792 28.567 39.810 1.00 78.27 74 LEU D N 1
ATOM 5018 C CA . LEU D 1 74 ? 7.203 28.897 39.948 1.00 77.49 74 LEU D CA 1
ATOM 5019 C C . LEU D 1 74 ? 7.895 27.771 40.706 1.00 77.54 74 LEU D C 1
ATOM 5020 O O . LEU D 1 74 ? 7.322 27.211 41.640 1.00 77.78 74 LEU D O 1
ATOM 5025 N N . SER D 1 75 ? 9.116 27.428 40.304 1.00 77.67 75 SER D N 1
ATOM 5026 C CA . SER D 1 75 ? 9.871 26.378 40.988 1.00 77.59 75 SER D CA 1
ATOM 5027 C C . SER D 1 75 ? 11.291 26.811 41.350 1.00 77.62 75 SER D C 1
ATOM 5028 O O . SER D 1 75 ? 11.750 27.882 40.943 1.00 77.54 75 SER D O 1
ATOM 5031 N N . ASN D 1 76 ? 11.978 25.967 42.118 1.00 77.91 76 ASN D N 1
ATOM 5032 C CA . ASN D 1 76 ? 13.263 26.324 42.724 1.00 77.76 76 ASN D CA 1
ATOM 5033 C C . ASN D 1 76 ? 13.332 27.777 43.188 1.00 77.43 76 ASN D C 1
ATOM 5034 O O . ASN D 1 76 ? 14.124 28.571 42.682 1.00 77.07 76 ASN D O 1
ATOM 5039 N N . LEU D 1 77 ? 12.494 28.102 44.169 1.00 77.19 77 LEU D N 1
ATOM 5040 C CA . LEU D 1 77 ? 12.333 29.473 44.639 1.00 77.21 77 LEU D CA 1
ATOM 5041 C C . LEU D 1 77 ? 13.640 30.088 45.117 1.00 77.25 77 LEU D C 1
ATOM 5042 O O . LEU D 1 77 ? 14.413 29.459 45.837 1.00 77.98 77 LEU D O 1
ATOM 5047 N N . LYS D 1 78 ? 13.880 31.321 44.699 1.00 76.65 78 LYS D N 1
ATO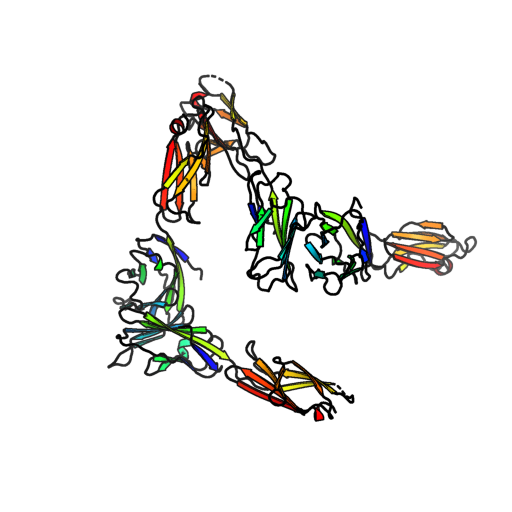M 5048 C CA . LYS D 1 78 ? 15.043 32.064 45.122 1.00 77.10 78 LYS D CA 1
ATOM 5049 C C . LYS D 1 78 ? 14.511 33.196 45.977 1.00 76.49 78 LYS D C 1
ATOM 5050 O O . LYS D 1 78 ? 13.363 33.593 45.829 1.00 75.48 78 LYS D O 1
ATOM 5056 N N . MET D 1 79 ? 15.332 33.714 46.878 1.00 77.36 79 MET D N 1
ATOM 5057 C CA . MET D 1 79 ? 14.895 34.798 47.745 1.00 78.45 79 MET D CA 1
ATOM 5058 C C . MET D 1 79 ? 14.282 35.940 46.957 1.00 78.63 79 MET D C 1
ATOM 5059 O O . MET D 1 79 ? 13.370 36.613 47.430 1.00 78.31 79 MET D O 1
ATOM 5064 N N . GLU D 1 80 ? 14.792 36.153 45.749 1.00 79.71 80 GLU D N 1
ATOM 5065 C CA . GLU D 1 80 ? 14.385 37.287 44.924 1.00 80.61 80 GLU D CA 1
ATOM 5066 C C . GLU D 1 80 ? 13.011 37.108 44.280 1.00 79.66 80 GLU D C 1
ATOM 5067 O O . GLU D 1 80 ? 12.553 37.986 43.557 1.00 80.72 80 GLU D O 1
ATOM 5073 N N . ASP D 1 81 ? 12.359 35.977 44.534 1.00 78.69 81 ASP D N 1
ATOM 5074 C CA . ASP D 1 81 ? 10.990 35.764 44.060 1.00 77.68 81 ASP D CA 1
ATOM 5075 C C . ASP D 1 81 ? 9.977 36.375 45.017 1.00 76.76 81 ASP D C 1
ATOM 5076 O O . ASP D 1 81 ? 8.774 36.346 44.769 1.00 76.43 81 ASP D O 1
ATOM 5081 N N . THR D 1 82 ? 10.473 36.908 46.124 1.00 76.05 82 THR D N 1
ATOM 5082 C CA . THR D 1 82 ? 9.638 37.634 47.049 1.00 75.67 82 THR D CA 1
ATOM 5083 C C . THR D 1 82 ? 8.986 38.770 46.286 1.00 76.01 82 THR D C 1
ATOM 5084 O O . THR D 1 82 ? 9.560 39.299 45.330 1.00 76.10 82 THR D O 1
ATOM 5088 N N . GLY D 1 83 ? 7.778 39.133 46.695 1.00 76.16 83 GLY D N 1
ATOM 5089 C CA . GLY D 1 83 ? 7.109 40.282 46.117 1.00 75.77 83 GLY D CA 1
ATOM 5090 C C . GLY D 1 83 ? 5.691 39.995 45.689 1.00 75.78 83 GLY D C 1
ATOM 5091 O O . GLY D 1 83 ? 5.172 38.900 45.902 1.00 75.49 83 GLY D O 1
ATOM 5092 N N . SER D 1 84 ? 5.068 40.990 45.071 1.00 75.72 84 SER D N 1
ATOM 5093 C CA . SER D 1 84 ? 3.681 40.883 44.681 1.00 75.54 84 SER D CA 1
ATOM 5094 C C . SER D 1 84 ? 3.505 40.180 43.336 1.00 75.44 84 SER D C 1
ATOM 5095 O O . SER D 1 84 ? 4.211 40.472 42.369 1.00 75.31 84 SER D O 1
ATOM 5098 N N . TYR D 1 85 ? 2.554 39.250 43.297 1.00 75.34 85 TYR D N 1
ATOM 5099 C CA . TYR D 1 85 ? 2.193 38.521 42.087 1.00 75.28 85 TYR D CA 1
ATOM 5100 C C . TYR D 1 85 ? 0.704 38.680 41.823 1.00 75.20 85 TYR D C 1
ATOM 5101 O O . TYR D 1 85 ? -0.114 38.241 42.622 1.00 75.36 85 TYR D O 1
ATOM 5110 N N . ARG D 1 86 ? 0.340 39.303 40.711 1.00 74.99 86 ARG D N 1
ATOM 5111 C CA . ARG D 1 86 ? -1.076 39.500 40.418 1.00 75.58 86 ARG D CA 1
ATOM 5112 C C . ARG D 1 86 ? -1.463 38.974 39.035 1.00 75.51 86 ARG D C 1
ATOM 5113 O O . ARG D 1 86 ? -0.646 38.965 38.121 1.00 76.04 86 ARG D O 1
ATOM 5121 N N . ALA D 1 87 ? -2.704 38.516 38.898 1.00 75.63 87 ALA D N 1
ATOM 5122 C CA . ALA D 1 87 ? -3.178 37.934 37.645 1.00 75.66 87 ALA D CA 1
ATOM 5123 C C . ALA D 1 87 ? -4.361 38.713 37.067 1.00 75.94 87 ALA D C 1
ATOM 5124 O O . ALA D 1 87 ? -5.429 38.804 37.681 1.00 75.79 87 ALA D O 1
ATOM 5126 N N . GLN D 1 88 ? -4.156 39.270 35.876 1.00 76.42 88 GLN D N 1
ATOM 5127 C CA . GLN D 1 88 ? -5.137 40.146 35.239 1.00 76.61 88 GLN D CA 1
ATOM 5128 C C . GLN D 1 88 ? -6.048 39.376 34.294 1.00 76.42 88 GLN D C 1
ATOM 5129 O O . GLN D 1 88 ? -5.585 38.768 33.331 1.00 75.96 88 GLN D O 1
ATOM 5135 N N . ILE D 1 89 ? -7.345 39.415 34.585 1.00 76.84 89 ILE D N 1
ATOM 5136 C CA . ILE D 1 89 ? -8.351 38.715 33.795 1.00 77.36 89 ILE D CA 1
ATOM 5137 C C . ILE D 1 89 ? -8.954 39.670 32.774 1.00 77.58 89 ILE D C 1
ATOM 5138 O O . ILE D 1 89 ? -9.963 40.329 33.032 1.00 77.87 89 ILE D O 1
ATOM 5143 N N . SER D 1 90 ? -8.323 39.729 31.608 1.00 77.59 90 SER D N 1
ATOM 5144 C CA . SER D 1 90 ? -8.632 40.729 30.602 1.00 77.57 90 SER D CA 1
ATOM 5145 C C . SER D 1 90 ? -9.839 40.324 29.757 1.00 77.76 90 SER D C 1
ATOM 5146 O O . SER D 1 90 ? -9.685 39.813 28.649 1.00 77.84 90 SER D O 1
ATOM 5149 N N . THR D 1 91 ? -11.039 40.554 30.284 1.00 77.99 91 THR D N 1
ATOM 5150 C CA . THR D 1 91 ? -12.268 40.216 29.563 1.00 78.24 91 THR D CA 1
ATOM 5151 C C . THR D 1 91 ? -12.630 41.309 28.555 1.00 78.62 91 THR D C 1
ATOM 5152 O O . THR D 1 91 ? -11.882 42.275 28.388 1.00 78.60 91 THR D O 1
ATOM 5156 N N . LYS D 1 92 ? -13.769 41.152 27.882 1.00 78.88 92 LYS D N 1
ATOM 5157 C CA . LYS D 1 92 ? -14.167 42.080 26.823 1.00 79.01 92 LYS D CA 1
ATOM 5158 C C . LYS D 1 92 ? -14.618 43.437 27.357 1.00 79.25 92 LYS D C 1
ATOM 5159 O O . LYS D 1 92 ? -14.630 44.424 26.621 1.00 79.03 92 LYS D O 1
ATOM 5165 N N . THR D 1 93 ? -14.991 43.483 28.632 1.00 79.59 93 THR D N 1
ATOM 5166 C CA . THR D 1 93 ? -15.497 44.718 29.227 1.00 79.82 93 THR D CA 1
ATOM 5167 C C . THR D 1 93 ? -14.632 45.218 30.383 1.00 79.89 93 THR D C 1
ATOM 5168 O O . THR D 1 93 ? -14.630 46.409 30.689 1.00 79.91 93 THR D O 1
ATOM 5172 N N . SER D 1 94 ? -13.891 44.315 31.016 1.00 80.04 94 SER D N 1
ATOM 5173 C CA . SER D 1 94 ? -13.095 44.685 32.186 1.00 80.52 94 SER D CA 1
ATOM 5174 C C . SER D 1 94 ? -11.831 43.838 32.376 1.00 80.60 94 SER D C 1
ATOM 5175 O O . SER D 1 94 ? -11.424 43.095 31.482 1.00 80.77 94 SER D O 1
ATOM 5178 N N . ALA D 1 95 ? -11.215 43.959 33.549 1.00 80.40 95 ALA D N 1
ATOM 5179 C CA . ALA D 1 95 ? -9.962 43.270 33.828 1.00 80.56 95 ALA D CA 1
ATOM 5180 C C . ALA D 1 95 ? -9.866 42.849 35.292 1.00 80.72 95 ALA D C 1
ATOM 5181 O O . ALA D 1 95 ? -9.294 43.562 36.117 1.00 80.47 95 ALA D O 1
ATOM 5183 N N . LYS D 1 96 ? -10.426 41.683 35.603 1.00 81.00 96 LYS D N 1
ATOM 5184 C CA . LYS D 1 96 ? -10.456 41.169 36.971 1.00 81.27 96 LYS D CA 1
ATOM 5185 C C . LYS D 1 96 ? -9.043 40.897 37.493 1.00 81.26 96 LYS D C 1
ATOM 5186 O O . LYS D 1 96 ? -8.281 40.150 36.882 1.00 81.51 96 LYS D O 1
ATOM 5192 N N . LEU D 1 97 ? -8.707 41.492 38.636 1.00 81.17 97 LEU D N 1
ATOM 5193 C CA . LEU D 1 97 ? -7.324 41.498 39.128 1.00 80.62 97 LEU D CA 1
ATOM 5194 C C . LEU D 1 97 ? -7.108 40.669 40.396 1.00 80.30 97 LEU D C 1
ATOM 5195 O O . LEU D 1 97 ? -7.457 41.097 41.498 1.00 80.36 97 LEU D O 1
ATOM 5200 N N . SER D 1 98 ? -6.501 39.498 40.238 1.00 80.00 98 SER D N 1
ATOM 5201 C CA . SER D 1 98 ? -6.278 38.582 41.360 1.00 79.70 98 SER D CA 1
ATOM 5202 C C . SER D 1 98 ? -4.837 38.621 41.897 1.00 78.62 98 SER D C 1
ATOM 5203 O O . SER D 1 98 ? -3.898 38.221 41.211 1.00 78.65 98 SER D O 1
ATOM 5206 N N . SER D 1 99 ? -4.676 39.075 43.138 1.00 77.24 99 SER D N 1
ATOM 5207 C CA . SER D 1 99 ? -3.354 39.375 43.683 1.00 76.03 99 SER D CA 1
ATOM 5208 C C . SER D 1 99 ? -2.833 38.369 44.715 1.00 75.99 99 SER D C 1
ATOM 5209 O O . SER D 1 99 ? -3.600 37.643 45.342 1.00 75.68 99 SER D O 1
ATOM 5212 N N . TYR D 1 100 ? -1.513 38.348 44.879 1.00 76.13 100 TYR D N 1
ATOM 5213 C CA . TYR D 1 100 ? -0.836 37.466 45.827 1.00 75.82 100 TYR D CA 1
ATOM 5214 C C . TYR D 1 100 ? 0.391 38.176 46.394 1.00 75.87 100 TYR D C 1
ATOM 5215 O O . TYR D 1 100 ? 1.037 38.966 45.705 1.00 76.31 100 TYR D O 1
ATOM 5224 N N . THR D 1 101 ? 0.711 37.895 47.650 1.00 75.55 101 THR D N 1
ATOM 5225 C CA . THR D 1 101 ? 1.962 38.358 48.231 1.00 75.51 101 THR D CA 1
ATOM 5226 C C . THR D 1 101 ? 2.778 37.135 48.591 1.00 75.26 101 THR D C 1
ATOM 5227 O O . THR D 1 101 ? 2.323 36.275 49.348 1.00 75.84 101 THR D O 1
ATOM 5231 N N . LEU D 1 102 ? 3.985 37.053 48.050 1.00 74.42 102 LEU D N 1
ATOM 5232 C CA . LEU D 1 102 ? 4.821 35.892 48.273 1.00 73.08 102 LEU D CA 1
ATOM 5233 C C . LEU D 1 102 ? 5.947 36.241 49.226 1.00 73.55 102 LEU D C 1
ATOM 5234 O O . LEU D 1 102 ? 6.707 37.175 48.980 1.00 73.25 102 LEU D O 1
ATOM 5239 N N . ARG D 1 103 ? 6.022 35.508 50.334 1.00 74.09 103 ARG D N 1
ATOM 5240 C CA . ARG D 1 103 ? 7.161 35.585 51.232 1.00 74.53 103 ARG D CA 1
ATOM 5241 C C . ARG D 1 103 ? 7.900 34.282 51.083 1.00 73.63 103 ARG D C 1
ATOM 5242 O O . ARG D 1 103 ? 7.292 33.239 50.841 1.00 72.94 103 ARG D O 1
ATOM 5250 N N . ILE D 1 104 ? 9.214 34.338 51.224 1.00 73.61 104 ILE D N 1
ATOM 5251 C CA . ILE D 1 104 ? 10.013 33.134 51.120 1.00 73.73 104 ILE D CA 1
ATOM 5252 C C . ILE D 1 104 ? 10.894 32.960 52.344 1.00 73.74 104 ILE D C 1
ATOM 5253 O O . ILE D 1 104 ? 11.712 33.822 52.659 1.00 74.17 104 ILE D O 1
ATOM 5258 N N . LEU D 1 105 ? 10.703 31.846 53.039 1.00 73.29 105 LEU D N 1
ATOM 5259 C CA . LEU D 1 105 ? 11.499 31.546 54.213 1.00 73.58 105 LEU D CA 1
ATOM 5260 C C . LEU D 1 105 ? 12.268 30.256 53.992 1.00 73.14 105 LEU D C 1
ATOM 5261 O O . LEU D 1 105 ? 11.851 29.401 53.213 1.00 72.47 105 LEU D O 1
ATOM 5266 N N . ARG D 1 106 ? 13.393 30.124 54.684 1.00 72.69 106 ARG D N 1
ATOM 5267 C CA . ARG D 1 106 ? 14.228 28.944 54.559 1.00 73.35 106 ARG D CA 1
ATOM 5268 C C . ARG D 1 106 ? 13.753 27.877 55.530 1.00 71.43 106 ARG D C 1
ATOM 5269 O O . ARG D 1 106 ? 13.249 28.185 56.604 1.00 71.16 106 ARG D O 1
ATOM 5277 N N . GLN D 1 107 ? 13.893 26.622 55.125 1.00 70.27 107 GLN D N 1
ATOM 5278 C CA . GLN D 1 107 ? 13.755 25.496 56.020 1.00 68.49 107 GLN D CA 1
ATOM 5279 C C . GLN D 1 107 ? 14.779 25.714 57.121 1.00 66.94 107 GLN D C 1
ATOM 5280 O O . GLN D 1 107 ? 15.923 26.040 56.834 1.00 67.64 107 GLN D O 1
ATOM 5286 N N . LEU D 1 108 ? 14.378 25.538 58.376 1.00 65.39 108 LEU D N 1
ATOM 5287 C CA . LEU D 1 108 ? 15.299 25.659 59.501 1.00 62.94 108 LEU D CA 1
ATOM 5288 C C . LEU D 1 108 ? 16.345 24.558 59.458 1.00 63.34 108 LEU D C 1
ATOM 5289 O O . LEU D 1 108 ? 16.035 23.405 59.137 1.00 63.36 108 LEU D O 1
ATOM 5294 N N . ARG D 1 109 ? 17.584 24.907 59.794 1.00 63.47 109 ARG D N 1
ATOM 5295 C CA . ARG D 1 109 ? 18.665 23.924 59.838 1.00 64.35 109 ARG D CA 1
ATOM 5296 C C . ARG D 1 109 ? 19.392 23.930 61.180 1.00 63.90 109 ARG D C 1
ATOM 5297 O O . ARG D 1 109 ? 19.507 24.961 61.840 1.00 65.18 109 ARG D O 1
ATOM 5305 N N . ASN D 1 110 ? 19.889 22.766 61.568 1.00 63.57 110 ASN D N 1
ATOM 5306 C CA . ASN D 1 110 ? 20.792 22.628 62.708 1.00 62.57 110 ASN D CA 1
ATOM 5307 C C . ASN D 1 110 ? 20.364 23.316 63.985 1.00 63.50 110 ASN D C 1
ATOM 5308 O O . ASN D 1 110 ? 20.881 24.357 64.341 1.00 61.76 110 ASN D O 1
ATOM 5313 N N . ILE D 1 111 ? 19.414 22.701 64.670 1.00 68.06 111 ILE D N 1
ATOM 5314 C CA . ILE D 1 111 ? 18.994 23.126 65.994 1.00 70.55 111 ILE D CA 1
ATOM 5315 C C . ILE D 1 111 ? 20.031 22.623 66.983 1.00 72.35 111 ILE D C 1
ATOM 5316 O O . ILE D 1 111 ? 20.454 21.462 66.904 1.00 72.38 111 ILE D O 1
ATOM 5321 N N . GLN D 1 112 ? 20.465 23.506 67.879 1.00 74.31 112 GLN D N 1
ATOM 5322 C CA . GLN D 1 112 ? 21.439 23.142 68.898 1.00 78.82 112 GLN D CA 1
ATOM 5323 C C . GLN D 1 112 ? 20.954 23.512 70.292 1.00 79.71 112 GLN D C 1
ATOM 5324 O O . GLN D 1 112 ? 20.231 24.489 70.474 1.00 82.67 112 GLN D O 1
ATOM 5330 N N . VAL D 1 113 ? 21.348 22.729 71.284 1.00 79.15 113 VAL D N 1
ATOM 5331 C CA . VAL D 1 113 ? 21.142 23.132 72.659 1.00 77.67 113 VAL D CA 1
ATOM 5332 C C . VAL D 1 113 ? 22.509 23.285 73.293 1.00 76.89 113 VAL D C 1
ATOM 5333 O O . VAL D 1 113 ? 23.346 22.385 73.224 1.00 77.35 113 VAL D O 1
ATOM 5337 N N . THR D 1 114 ? 22.759 24.433 73.890 1.00 75.29 114 THR D N 1
ATOM 5338 C CA . THR D 1 114 ? 23.996 24.580 74.604 1.00 75.68 114 THR D CA 1
ATOM 5339 C C . THR D 1 114 ? 23.745 24.638 76.112 1.00 77.56 114 THR D C 1
ATOM 5340 O O . THR D 1 114 ? 22.943 25.454 76.582 1.00 79.38 114 THR D O 1
ATOM 5344 N N . ASN D 1 115 ? 24.423 23.754 76.844 1.00 76.09 115 ASN D N 1
ATOM 5345 C CA . ASN D 1 115 ? 24.318 23.675 78.285 1.00 77.40 115 ASN D CA 1
ATO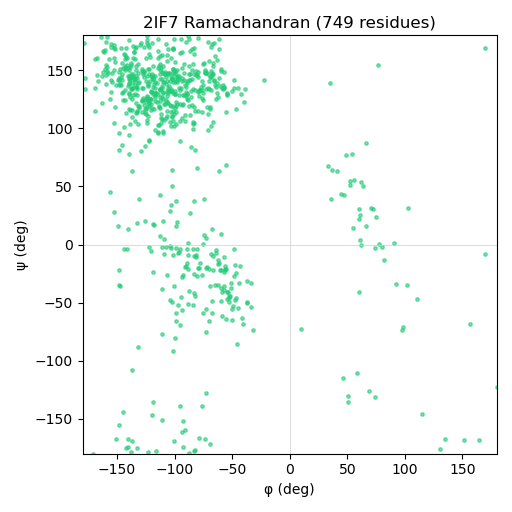M 5346 C C . ASN D 1 115 ? 24.964 24.860 78.979 1.00 78.47 115 ASN D C 1
ATOM 5347 O O . ASN D 1 115 ? 26.026 25.316 78.583 1.00 81.37 115 ASN D O 1
ATOM 5352 N N . HIS D 1 116 ? 24.336 25.350 80.035 1.00 78.96 116 HIS D N 1
ATOM 5353 C CA . HIS D 1 116 ? 24.970 26.349 80.895 1.00 77.96 116 HIS D CA 1
ATOM 5354 C C . HIS D 1 116 ? 24.992 25.928 82.369 1.00 78.44 116 HIS D C 1
ATOM 5355 O O . HIS D 1 116 ? 25.157 26.753 83.246 1.00 80.46 116 HIS D O 1
ATOM 5362 N N . SER D 1 117 ? 24.856 24.628 82.610 1.00 77.50 117 SER D N 1
ATOM 5363 C CA . SER D 1 117 ? 24.727 24.058 83.924 1.00 76.00 117 SER D CA 1
ATOM 5364 C C . SER D 1 117 ? 26.048 23.616 84.500 1.00 77.57 117 SER D C 1
ATOM 5365 O O . SER D 1 117 ? 27.046 23.487 83.781 1.00 78.00 117 SER D O 1
ATOM 5368 N N . GLN D 1 118 ? 26.040 23.359 85.807 1.00 78.55 118 GLN D N 1
ATOM 5369 C CA . GLN D 1 118 ? 27.169 22.729 86.464 1.00 79.84 118 GLN D CA 1
ATOM 5370 C C . GLN D 1 118 ? 27.140 21.263 86.104 1.00 79.42 118 GLN D C 1
ATOM 5371 O O . GLN D 1 118 ? 26.074 20.709 85.785 1.00 79.16 118 GLN D O 1
ATOM 5377 N N . LEU D 1 119 ? 28.314 20.639 86.158 1.00 77.96 119 LEU D N 1
ATOM 5378 C CA . LEU D 1 119 ? 28.437 19.226 85.909 1.00 76.66 119 LEU D CA 1
ATOM 5379 C C . LEU D 1 119 ? 28.418 18.516 87.235 1.00 76.86 119 LEU D C 1
ATOM 5380 O O . LEU D 1 119 ? 28.941 19.033 88.215 1.00 76.71 119 LEU D O 1
ATOM 5385 N N . PHE D 1 120 ? 27.824 17.325 87.257 1.00 77.51 120 PHE D N 1
ATOM 5386 C CA . PHE D 1 120 ? 27.909 16.413 88.409 1.00 76.57 120 PHE D CA 1
ATOM 5387 C C . PHE D 1 120 ? 27.273 16.998 89.630 1.00 76.16 120 PHE D C 1
ATOM 5388 O O . PHE D 1 120 ? 27.864 17.029 90.697 1.00 75.64 120 PHE D O 1
ATOM 5396 N N . GLN D 1 121 ? 26.056 17.471 89.465 1.00 77.84 121 GLN D N 1
ATOM 5397 C CA . GLN D 1 121 ? 25.349 18.087 90.561 1.00 79.80 121 GLN D CA 1
ATOM 5398 C C . GLN D 1 121 ? 24.837 17.018 91.509 1.00 81.83 121 GLN D C 1
ATOM 5399 O O . GLN D 1 121 ? 24.381 15.956 91.081 1.00 82.41 121 GLN D O 1
ATOM 5405 N N . ASN D 1 122 ? 24.910 17.297 92.802 1.00 84.39 122 ASN D N 1
ATOM 5406 C CA . ASN D 1 122 ? 24.284 16.419 93.770 1.00 87.40 122 ASN D CA 1
ATOM 5407 C C . ASN D 1 122 ? 22.964 16.981 94.247 1.00 87.66 122 ASN D C 1
ATOM 5408 O O . ASN D 1 122 ? 22.647 18.147 94.012 1.00 87.57 122 ASN D O 1
ATOM 5413 N N . MET D 1 123 ? 22.205 16.138 94.938 1.00 89.32 123 MET D N 1
ATOM 5414 C CA . MET D 1 123 ? 20.929 16.538 95.499 1.00 90.09 123 MET D CA 1
ATOM 5415 C C . MET D 1 123 ? 20.120 17.199 94.391 1.00 88.56 123 MET D C 1
ATOM 5416 O O . MET D 1 123 ? 20.082 16.691 93.277 1.00 89.48 123 MET D O 1
ATOM 5421 N N . THR D 1 124 ? 19.480 18.320 94.681 1.00 87.54 124 THR D N 1
ATOM 5422 C CA . THR D 1 124 ? 18.670 18.982 93.673 1.00 86.58 124 THR D CA 1
ATOM 5423 C C . THR D 1 124 ? 19.552 19.627 92.580 1.00 85.89 124 THR D C 1
ATOM 5424 O O . THR D 1 124 ? 20.300 20.578 92.828 1.00 86.08 124 THR D O 1
ATOM 5428 N N . CYS D 1 125 ? 19.471 19.066 91.376 1.00 85.84 125 CYS D N 1
ATOM 5429 C CA . CYS D 1 125 ? 20.245 19.517 90.224 1.00 83.71 125 CYS D CA 1
ATOM 5430 C C . CYS D 1 125 ? 19.462 20.565 89.469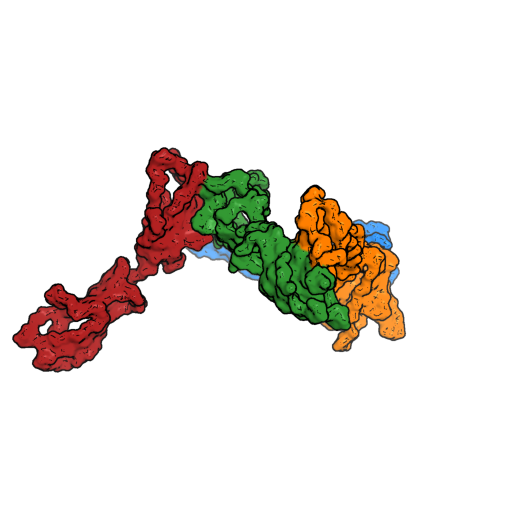 1.00 82.60 125 CYS D C 1
ATOM 5431 O O . CYS D 1 125 ? 18.263 20.406 89.252 1.00 81.80 125 CYS D O 1
ATOM 5434 N N . GLU D 1 126 ? 20.146 21.638 89.075 1.00 82.24 126 GLU D N 1
ATOM 5435 C CA . GLU D 1 126 ? 19.505 22.794 88.437 1.00 82.10 126 GLU D CA 1
ATOM 5436 C C . GLU D 1 126 ? 20.176 23.153 87.117 1.00 80.43 126 GLU D C 1
ATOM 5437 O O . GLU D 1 126 ? 21.384 23.362 87.063 1.00 78.01 126 GLU D O 1
ATOM 5443 N N . LEU D 1 127 ? 19.359 23.228 86.069 1.00 81.13 127 LEU D N 1
ATOM 5444 C CA . LEU D 1 127 ? 19.820 23.327 84.690 1.00 83.01 127 LEU D CA 1
ATOM 5445 C C . LEU D 1 127 ? 19.485 24.628 83.993 1.00 83.28 127 LEU D C 1
ATOM 5446 O O . LEU D 1 127 ? 18.485 25.281 84.280 1.00 84.03 127 LEU D O 1
ATOM 5451 N N . HIS D 1 128 ? 20.327 24.972 83.035 1.00 83.88 128 HIS D N 1
ATOM 5452 C CA . HIS D 1 128 ? 20.079 26.098 82.164 1.00 83.21 128 HIS D CA 1
ATOM 5453 C C . HIS D 1 128 ? 20.509 25.699 80.747 1.00 82.09 128 HIS D C 1
ATOM 5454 O O . HIS D 1 128 ? 21.680 25.395 80.486 1.00 80.16 128 HIS D O 1
ATOM 5461 N N . LEU D 1 129 ? 19.537 25.660 79.847 1.00 80.34 129 LEU D N 1
ATOM 5462 C CA . LEU D 1 129 ? 19.780 25.227 78.492 1.00 78.41 129 LEU D CA 1
ATOM 5463 C C . LEU D 1 129 ? 19.362 26.340 77.575 1.00 79.98 129 LEU D C 1
ATOM 5464 O O . LEU D 1 129 ? 18.427 27.085 77.878 1.00 80.02 129 LEU D O 1
ATOM 5469 N N . THR D 1 130 ? 20.074 26.477 76.462 1.00 81.34 130 THR D N 1
ATOM 5470 C CA . THR D 1 130 ? 19.685 27.448 75.454 1.00 81.25 130 THR D CA 1
ATOM 5471 C C . THR D 1 130 ? 19.590 26.771 74.112 1.00 81.91 130 THR D C 1
ATOM 5472 O O . THR D 1 130 ? 20.453 25.985 73.731 1.00 84.24 130 THR D O 1
ATOM 5476 N N . CYS D 1 131 ? 18.515 27.067 73.405 1.00 82.98 131 CYS D N 1
ATOM 5477 C CA . CYS D 1 131 ? 18.235 26.430 72.134 1.00 82.46 131 CYS D CA 1
ATOM 5478 C C . CYS D 1 131 ? 18.474 27.449 71.052 1.00 80.35 131 CYS D C 1
ATOM 5479 O O . CYS D 1 131 ? 18.202 28.629 71.247 1.00 80.43 131 CYS D O 1
ATOM 5482 N N . SER D 1 132 ? 18.980 26.988 69.916 1.00 78.86 132 SER D N 1
ATOM 5483 C CA . SER D 1 132 ? 19.247 27.850 68.787 1.00 78.72 132 SER D CA 1
ATOM 5484 C C . SER D 1 132 ? 19.145 27.037 67.535 1.00 79.39 132 SER D C 1
ATOM 5485 O O . SER D 1 132 ? 19.206 25.814 67.584 1.00 78.09 132 SER D O 1
ATOM 5488 N N . VAL D 1 133 ? 18.968 27.743 66.421 1.00 82.39 133 VAL D N 1
ATOM 5489 C CA . VAL D 1 133 ? 19.024 27.179 65.079 1.00 84.46 133 VAL D CA 1
ATOM 5490 C C . VAL D 1 133 ? 20.095 27.945 64.341 1.00 86.63 133 VAL D C 1
ATOM 5491 O O . VAL D 1 133 ? 20.574 28.958 64.834 1.00 86.43 133 VAL D O 1
ATOM 5495 N N . GLU D 1 134 ? 20.469 27.477 63.157 1.00 91.32 134 GLU D N 1
ATOM 5496 C CA . GLU D 1 134 ? 21.601 28.078 62.456 1.00 95.34 134 GLU D CA 1
ATOM 5497 C C . GLU D 1 134 ? 21.182 29.319 61.679 1.00 97.53 134 GLU D C 1
ATOM 5498 O O . GLU D 1 134 ? 21.882 30.336 61.673 1.00 96.73 134 GLU D O 1
ATOM 5504 N N . ASP D 1 135 ? 20.023 29.223 61.037 1.00 101.12 135 ASP D N 1
ATOM 5505 C CA . ASP D 1 135 ? 19.426 30.349 60.323 1.00 104.42 135 ASP D CA 1
ATOM 5506 C C . ASP D 1 135 ? 19.476 31.604 61.192 1.00 105.36 135 ASP D C 1
ATOM 5507 O O . ASP D 1 135 ? 19.849 32.677 60.718 1.00 106.16 135 ASP D O 1
ATOM 5512 N N . ALA D 1 136 ? 19.087 31.445 62.461 1.00 106.13 136 ALA D N 1
ATOM 5513 C CA . ALA D 1 136 ? 19.100 32.515 63.469 1.00 106.89 136 ALA D CA 1
ATOM 5514 C C . ALA D 1 136 ? 18.221 33.727 63.125 1.00 107.56 136 ALA D C 1
ATOM 5515 O O . ALA D 1 136 ? 18.528 34.855 63.521 1.00 108.49 136 ALA D O 1
ATOM 5517 N N . ASP D 1 137 ? 17.126 33.497 62.403 1.00 107.44 137 ASP D N 1
ATOM 5518 C CA . ASP D 1 137 ? 16.249 34.593 61.983 1.00 106.89 137 ASP D CA 1
ATOM 5519 C C . ASP D 1 137 ? 15.236 35.021 63.062 1.00 106.66 137 ASP D C 1
ATOM 5520 O O . ASP D 1 137 ? 14.998 34.301 64.032 1.00 106.99 137 ASP D O 1
ATOM 5525 N N . ASP D 1 138 ? 14.643 36.198 62.880 1.00 105.80 138 ASP D N 1
ATOM 5526 C CA . ASP D 1 138 ? 13.702 36.750 63.857 1.00 104.81 138 ASP D CA 1
ATOM 5527 C C . ASP D 1 138 ? 12.299 36.174 63.751 1.00 103.20 138 ASP D C 1
ATOM 5528 O O . ASP D 1 138 ? 11.432 36.497 64.556 1.00 103.24 138 ASP D O 1
ATOM 5533 N N . ASN D 1 139 ? 12.074 35.325 62.760 1.00 101.54 139 ASN D N 1
ATOM 5534 C CA . ASN D 1 139 ? 10.766 34.704 62.606 1.00 100.06 139 ASN D CA 1
ATOM 5535 C C . ASN D 1 139 ? 10.680 33.325 63.258 1.00 98.18 139 ASN D C 1
ATOM 5536 O O . ASN D 1 139 ? 9.617 32.708 63.275 1.00 98.69 139 ASN D O 1
ATOM 5541 N N . VAL D 1 140 ? 11.800 32.844 63.790 1.00 95.53 140 VAL D N 1
ATOM 5542 C CA . VAL D 1 140 ? 11.823 31.542 64.444 1.00 93.35 140 VAL D CA 1
ATOM 5543 C C . VAL D 1 140 ? 11.307 31.682 65.864 1.00 91.76 140 VAL D C 1
ATOM 5544 O O . VAL D 1 140 ? 11.531 32.704 66.506 1.00 91.63 140 VAL D O 1
ATOM 5548 N N . SER D 1 141 ? 10.619 30.661 66.358 1.00 89.73 141 SER D N 1
ATOM 5549 C CA . SER D 1 141 ? 10.107 30.719 67.718 1.00 88.48 141 SER D CA 1
ATOM 5550 C C . SER D 1 141 ? 10.312 29.413 68.462 1.00 87.66 141 SER D C 1
ATOM 5551 O O . SER D 1 141 ? 10.037 28.342 67.935 1.00 88.47 141 SER D O 1
ATOM 5554 N N . PHE D 1 142 ? 10.789 29.514 69.698 1.00 86.91 142 PHE D N 1
ATOM 5555 C CA . PHE D 1 142 ? 11.189 28.350 70.485 1.00 85.15 142 PHE D CA 1
ATOM 5556 C C . PHE D 1 142 ? 10.218 28.062 71.610 1.00 85.24 142 PHE D C 1
ATOM 5557 O O . PHE D 1 142 ? 9.635 28.977 72.196 1.00 85.21 142 PHE D O 1
ATOM 5565 N N . ARG D 1 143 ? 10.048 26.783 71.918 1.00 85.36 143 ARG D N 1
ATOM 5566 C CA . ARG D 1 143 ? 9.355 26.395 73.140 1.00 85.84 143 ARG D CA 1
ATOM 5567 C C . ARG D 1 143 ? 9.919 25.101 73.694 1.00 85.87 143 ARG D C 1
ATOM 5568 O O . ARG D 1 143 ? 10.201 24.164 72.942 1.00 86.90 143 ARG D O 1
ATOM 5576 N N . TRP D 1 144 ? 10.095 25.049 75.012 1.00 85.45 144 TRP D N 1
ATOM 5577 C CA . TRP D 1 144 ? 10.574 23.822 75.652 1.00 83.99 144 TRP D CA 1
ATOM 5578 C C . TRP D 1 144 ? 9.422 22.994 76.223 1.00 84.19 144 TRP D C 1
ATOM 5579 O O . TRP D 1 144 ? 8.437 23.537 76.736 1.00 83.89 144 TRP D O 1
ATOM 5590 N N . GLU D 1 145 ? 9.557 21.679 76.142 1.00 83.70 145 GLU D N 1
ATOM 5591 C CA . GLU D 1 145 ? 8.509 20.789 76.597 1.00 85.83 145 GLU D CA 1
ATOM 5592 C C . GLU D 1 145 ? 9.091 19.604 77.342 1.00 83.92 145 GLU D C 1
ATOM 5593 O O . GLU D 1 145 ? 10.144 19.082 76.974 1.00 83.12 145 GLU D O 1
ATOM 5599 N N . ALA D 1 146 ? 8.395 19.209 78.405 1.00 83.20 146 ALA D N 1
ATOM 5600 C CA . ALA D 1 146 ? 8.703 18.007 79.155 1.00 81.84 146 ALA D CA 1
ATOM 5601 C C . ALA D 1 146 ? 7.407 17.418 79.713 1.00 81.82 146 ALA D C 1
ATOM 5602 O O . ALA D 1 146 ? 6.500 18.147 80.128 1.00 82.07 146 ALA D O 1
ATOM 5604 N N . LEU D 1 147 ? 7.306 16.094 79.702 1.00 81.07 147 LEU D N 1
ATOM 5605 C CA . LEU D 1 147 ? 6.135 15.421 80.263 1.00 79.38 147 LEU D CA 1
ATOM 5606 C C . LEU D 1 147 ? 4.847 16.090 79.839 1.00 78.78 147 LEU D C 1
ATOM 5607 O O . LEU D 1 147 ? 3.950 16.288 80.659 1.00 80.47 147 LEU D O 1
ATOM 5612 N N . GLY D 1 148 ? 4.762 16.451 78.566 1.00 77.79 148 GLY D N 1
ATOM 5613 C CA . GLY D 1 148 ? 3.541 17.005 78.014 1.00 77.70 148 GLY D CA 1
ATOM 5614 C C . GLY D 1 148 ? 3.303 18.457 78.361 1.00 78.79 148 GLY D C 1
ATOM 5615 O O . GLY D 1 148 ? 2.293 19.030 77.946 1.00 78.88 148 GLY D O 1
ATOM 5616 N N . ASN D 1 149 ? 4.228 19.061 79.105 1.00 79.28 149 ASN D N 1
ATOM 5617 C CA . ASN D 1 149 ? 4.054 20.437 79.574 1.00 81.82 149 ASN D CA 1
ATOM 5618 C C . ASN D 1 149 ? 4.975 21.442 78.901 1.00 82.48 149 ASN D C 1
ATOM 5619 O O . ASN D 1 149 ? 6.163 21.184 78.723 1.00 84.04 149 ASN D O 1
ATOM 5624 N N . THR D 1 150 ? 4.442 22.615 78.586 1.00 82.10 150 THR D N 1
ATOM 5625 C CA . THR D 1 150 ? 5.252 23.676 78.022 1.00 81.65 150 THR D CA 1
ATOM 5626 C C . THR D 1 150 ? 5.967 24.472 79.106 1.00 82.18 150 THR D C 1
ATOM 5627 O O . THR D 1 150 ? 5.368 25.304 79.780 1.00 83.36 150 THR D O 1
ATOM 5631 N N . LEU D 1 151 ? 7.260 24.222 79.263 1.00 81.98 151 LEU D N 1
ATOM 5632 C CA . LEU D 1 151 ? 8.029 24.846 80.329 1.00 82.11 151 LEU D CA 1
ATOM 5633 C C . LEU D 1 151 ? 8.464 26.266 80.020 1.00 82.04 151 LEU D C 1
ATOM 5634 O O . LEU D 1 151 ? 8.692 27.062 80.923 1.00 82.50 151 LEU D O 1
ATOM 5639 N N . SER D 1 152 ? 8.618 26.570 78.740 1.00 82.25 152 SER D N 1
ATOM 5640 C CA . SER D 1 152 ? 9.090 27.884 78.316 1.00 80.34 152 SER D CA 1
ATOM 5641 C C . SER D 1 152 ? 8.768 28.103 76.852 1.00 80.24 152 SER D C 1
ATOM 5642 O O . SER D 1 152 ? 8.735 27.154 76.070 1.00 80.54 152 SER D O 1
ATOM 5645 N N . SER D 1 153 ? 8.527 29.356 76.494 1.00 79.83 153 SER D N 1
ATOM 5646 C CA . SER D 1 153 ? 8.262 29.714 75.119 1.00 80.41 153 SER D CA 1
ATOM 5647 C C . SER D 1 153 ? 9.383 30.558 74.552 1.00 80.53 153 SER D C 1
ATOM 5648 O O . SER D 1 153 ? 9.136 31.539 73.863 1.00 82.14 153 SER D O 1
ATOM 5651 N N . GLN D 1 154 ? 10.619 30.188 74.845 1.00 79.76 154 GLN D N 1
ATOM 5652 C CA . GLN D 1 154 ? 11.749 30.949 74.355 1.00 79.36 154 GLN D CA 1
ATOM 5653 C C . GLN D 1 154 ? 13.020 30.090 74.354 1.00 78.44 154 GLN D C 1
ATOM 5654 O O . GLN D 1 154 ? 12.998 28.915 74.751 1.00 78.12 154 GLN D O 1
ATOM 5660 N N . PRO D 1 155 ? 14.134 30.669 73.901 1.00 77.32 155 PRO D N 1
ATOM 5661 C CA . PRO D 1 155 ? 15.347 29.890 73.758 1.00 76.94 155 PRO D CA 1
ATOM 5662 C C . PRO D 1 155 ? 15.788 29.292 75.077 1.00 76.70 155 PRO D C 1
ATOM 5663 O O . PRO D 1 155 ? 16.277 28.178 75.098 1.00 76.81 155 PRO D O 1
ATOM 5667 N N . ASN D 1 156 ? 15.620 30.023 76.174 1.00 78.33 156 ASN D N 1
ATOM 5668 C CA . ASN D 1 156 ? 16.118 29.537 77.468 1.00 80.04 156 ASN D CA 1
ATOM 5669 C C . ASN D 1 156 ? 15.150 28.715 78.311 1.00 80.19 156 ASN D C 1
ATOM 5670 O O . ASN D 1 156 ? 13.968 29.051 78.446 1.00 81.87 156 ASN D O 1
ATOM 5675 N N . LEU D 1 157 ? 15.694 27.646 78.874 1.00 78.78 157 LEU D N 1
ATOM 5676 C CA . LEU D 1 157 ? 15.030 26.825 79.849 1.00 79.06 157 LEU D CA 1
ATOM 5677 C C . LEU D 1 157 ? 15.815 26.917 81.149 1.00 80.08 157 LEU D C 1
ATOM 5678 O O . LEU D 1 157 ? 17.033 26.706 81.150 1.00 81.70 157 LEU D O 1
ATOM 5683 N N . THR D 1 158 ? 15.139 27.222 82.255 1.00 80.02 158 THR D N 1
ATOM 5684 C CA . THR D 1 158 ? 15.711 26.937 83.576 1.00 79.37 158 THR D CA 1
ATOM 5685 C C . THR D 1 158 ? 14.774 26.022 84.371 1.00 79.45 158 THR D C 1
ATOM 5686 O O . THR D 1 158 ? 13.604 26.354 84.592 1.00 78.62 158 THR D O 1
ATOM 5690 N N . VAL D 1 159 ? 15.291 24.864 84.776 1.00 79.64 159 VAL D N 1
ATOM 5691 C CA . VAL D 1 159 ? 14.510 23.905 85.546 1.00 81.19 159 VA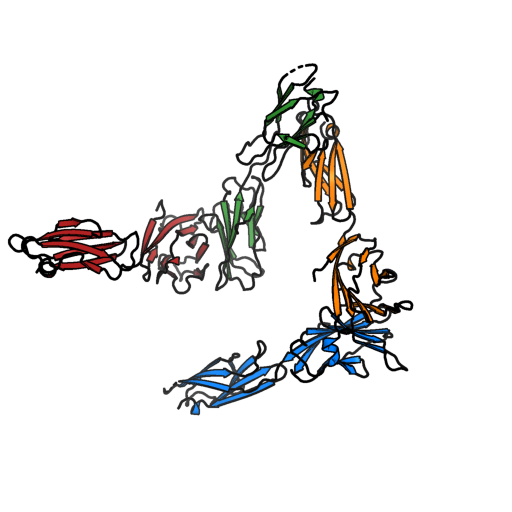L D CA 1
ATOM 5692 C C . VAL D 1 159 ? 15.346 23.167 86.554 1.00 81.10 159 VAL D C 1
ATOM 5693 O O . VAL D 1 159 ? 16.552 23.035 86.387 1.00 83.60 159 VAL D O 1
ATOM 5697 N N . SER D 1 160 ? 14.699 22.670 87.596 1.00 80.07 160 SER D N 1
ATOM 5698 C CA . SER D 1 160 ? 15.372 21.828 88.568 1.00 78.52 160 SER D CA 1
ATOM 5699 C C . SER D 1 160 ? 14.861 20.401 88.429 1.00 77.12 160 SER D C 1
ATOM 5700 O O . SER D 1 160 ? 13.748 20.168 87.997 1.00 76.90 160 SER D O 1
ATOM 5703 N N . TRP D 1 161 ? 15.688 19.450 88.815 1.00 75.47 161 TRP D N 1
ATOM 5704 C CA . TRP D 1 161 ? 15.353 18.063 88.709 1.00 74.12 161 TRP D CA 1
ATOM 5705 C C . TRP D 1 161 ? 16.103 17.449 89.869 1.00 76.71 161 TRP D C 1
ATOM 5706 O O . TRP D 1 161 ? 17.222 17.872 90.183 1.00 77.76 161 TRP D O 1
ATOM 5717 N N . ASP D 1 162 ? 15.483 16.478 90.529 1.00 77.77 162 ASP D N 1
ATOM 5718 C CA . ASP D 1 162 ? 16.118 15.803 91.632 1.00 78.57 162 ASP D CA 1
ATOM 5719 C C . ASP D 1 162 ? 15.830 14.325 91.467 1.00 78.05 162 ASP D C 1
ATOM 5720 O O . ASP D 1 162 ? 14.671 13.927 91.369 1.00 78.54 162 ASP D O 1
ATOM 5725 N N . PRO D 1 163 ? 16.888 13.503 91.445 1.00 77.83 163 PRO D N 1
ATOM 5726 C CA . PRO D 1 163 ? 16.753 12.092 91.116 1.00 76.76 163 PRO D CA 1
ATOM 5727 C C . PRO D 1 163 ? 15.870 11.344 92.116 1.00 77.18 163 PRO D C 1
ATOM 5728 O O . PRO D 1 163 ? 15.394 10.251 91.824 1.00 77.98 163 PRO D O 1
ATOM 5732 N N . ARG D 1 164 ? 15.634 11.925 93.284 1.00 76.41 164 ARG D N 1
ATOM 5733 C CA . ARG D 1 164 ? 14.906 11.191 94.311 1.00 75.87 164 ARG D CA 1
ATOM 5734 C C . ARG D 1 164 ? 13.401 11.387 94.233 1.00 75.54 164 ARG D C 1
ATOM 5735 O O . ARG D 1 164 ? 12.647 10.621 94.833 1.00 76.58 164 ARG D O 1
ATOM 5743 N N . ILE D 1 165 ? 12.952 12.403 93.502 1.00 74.40 165 ILE D N 1
ATOM 5744 C CA . ILE D 1 165 ? 11.515 12.660 93.422 1.00 73.72 165 ILE D CA 1
ATOM 5745 C C . ILE D 1 165 ? 11.055 13.098 92.044 1.00 74.60 165 ILE D C 1
ATOM 5746 O O . ILE D 1 165 ? 9.850 13.269 91.815 1.00 74.23 165 ILE D O 1
ATOM 5751 N N . SER D 1 166 ? 12.012 13.261 91.130 1.00 74.77 166 SER D N 1
ATOM 5752 C CA . SER D 1 166 ? 11.702 13.519 89.723 1.00 75.04 166 SER D CA 1
ATOM 5753 C C . SER D 1 166 ? 11.807 12.289 88.819 1.00 76.39 166 SER D C 1
ATOM 5754 O O . SER D 1 166 ? 12.628 11.402 89.047 1.00 76.68 166 SER D O 1
ATOM 5757 N N . SER D 1 167 ? 10.956 12.247 87.797 1.00 78.49 167 SER D N 1
ATOM 5758 C CA . SER D 1 167 ? 11.005 11.206 86.786 1.00 79.44 167 SER D CA 1
ATOM 5759 C C . SER D 1 167 ? 12.196 11.441 85.888 1.00 80.93 167 SER D C 1
ATOM 5760 O O . SER D 1 167 ? 12.619 12.574 85.691 1.00 81.76 167 SER D O 1
ATOM 5763 N N . GLU D 1 168 ? 12.757 10.366 85.349 1.00 83.15 168 GLU D N 1
ATOM 5764 C CA . GLU D 1 168 ? 13.656 10.484 84.209 1.00 82.57 168 GLU D CA 1
ATOM 5765 C C . GLU D 1 168 ? 12.779 11.048 83.121 1.00 81.60 168 GLU D C 1
ATOM 5766 O O . GLU D 1 168 ? 11.614 10.679 83.003 1.00 81.42 168 GLU D O 1
ATOM 5772 N N . GLN D 1 169 ? 13.317 11.979 82.356 1.00 81.43 169 GLN D N 1
ATOM 5773 C CA . GLN D 1 169 ? 12.518 12.663 81.366 1.00 82.02 169 GLN D CA 1
ATOM 5774 C C . GLN D 1 169 ? 13.419 13.475 80.441 1.00 83.66 169 GLN D C 1
ATOM 5775 O O . GLN D 1 169 ? 14.567 13.799 80.779 1.00 84.02 169 GLN D O 1
ATOM 5781 N N . ASP D 1 170 ? 12.897 13.798 79.265 1.00 84.01 170 ASP D N 1
ATOM 5782 C CA . ASP D 1 170 ? 13.641 14.591 78.320 1.00 83.70 170 ASP D CA 1
ATOM 5783 C C . ASP D 1 170 ? 13.090 15.965 78.334 1.00 83.60 170 ASP D C 1
ATOM 5784 O O . ASP D 1 170 ? 11.877 16.151 78.333 1.00 83.98 170 ASP D O 1
ATOM 5789 N N . TYR D 1 171 ? 13.990 16.931 78.332 1.00 84.55 171 TYR D N 1
ATOM 5790 C CA . TYR D 1 171 ? 13.634 18.264 77.918 1.00 86.37 171 TYR D CA 1
ATOM 5791 C C . TYR D 1 171 ? 13.754 18.310 76.393 1.00 86.55 171 TYR D C 1
ATOM 5792 O O . TYR D 1 171 ? 14.624 17.665 75.795 1.00 86.71 171 TYR D O 1
ATOM 5801 N N . THR D 1 172 ? 12.842 19.025 75.760 1.00 84.57 172 THR D N 1
ATOM 5802 C CA . THR D 1 172 ? 12.753 18.974 74.329 1.00 82.96 172 THR D CA 1
ATOM 5803 C C . THR D 1 172 ? 12.518 20.368 73.823 1.00 82.43 172 THR D C 1
ATOM 5804 O O . THR D 1 172 ? 11.632 21.078 74.272 1.00 83.07 172 THR D O 1
ATOM 5808 N N . CYS D 1 173 ? 13.359 20.784 72.902 1.00 84.19 173 CYS D N 1
ATOM 5809 C CA . CYS D 1 173 ? 13.192 22.086 72.308 1.00 82.90 173 CYS D CA 1
ATOM 5810 C C . CYS D 1 173 ? 12.657 21.902 70.899 1.00 81.06 173 CYS D C 1
ATOM 5811 O O . CYS D 1 173 ? 13.117 21.028 70.152 1.00 79.58 173 CYS D O 1
ATOM 5814 N N . ILE D 1 174 ? 11.654 22.705 70.565 1.00 78.90 174 ILE D N 1
ATOM 5815 C CA . ILE D 1 174 ? 11.107 22.737 69.229 1.00 77.46 174 ILE D CA 1
ATOM 5816 C C . ILE D 1 174 ? 11.286 24.150 68.740 1.00 77.28 174 ILE D C 1
ATOM 5817 O O . ILE D 1 174 ? 10.797 25.094 69.363 1.00 78.32 174 ILE D O 1
ATOM 5822 N N . ALA D 1 175 ? 12.008 24.302 67.638 1.00 77.69 175 ALA D N 1
ATOM 5823 C CA . ALA D 1 175 ? 12.078 25.583 66.946 1.00 77.94 175 ALA D CA 1
ATOM 5824 C C . ALA D 1 175 ? 11.226 25.473 65.682 1.00 78.06 175 ALA D C 1
ATOM 5825 O O . ALA D 1 175 ? 11.098 24.390 65.095 1.00 76.45 175 ALA D O 1
ATOM 5827 N N . GLU D 1 176 ? 10.615 26.581 65.285 1.00 78.21 176 GLU D N 1
ATOM 5828 C CA . GLU D 1 176 ? 9.758 26.542 64.127 1.00 79.94 176 GLU D CA 1
ATOM 5829 C C . GLU D 1 176 ? 9.456 27.904 63.539 1.00 79.00 176 GLU D C 1
ATOM 5830 O O . GLU D 1 176 ? 9.357 28.899 64.259 1.00 79.31 176 GLU D O 1
ATOM 5836 N N . ASN D 1 177 ? 9.340 27.930 62.213 1.00 76.99 177 ASN D N 1
ATOM 5837 C CA . ASN D 1 177 ? 8.902 29.108 61.499 1.00 75.64 177 ASN D CA 1
ATOM 5838 C C . ASN D 1 177 ? 7.685 28.766 60.654 1.00 74.10 177 ASN D C 1
ATOM 5839 O O . ASN D 1 177 ? 7.205 27.637 60.686 1.00 74.04 177 ASN D O 1
ATOM 5844 N N . ALA D 1 178 ? 7.180 29.735 59.903 1.00 72.03 178 ALA D N 1
ATOM 5845 C CA . ALA D 1 178 ? 5.991 29.502 59.102 1.00 70.50 178 ALA D CA 1
ATOM 5846 C C . ALA D 1 178 ? 5.984 28.171 58.347 1.00 69.75 178 ALA D C 1
ATOM 5847 O O . ALA D 1 178 ? 4.920 27.590 58.157 1.00 71.02 178 ALA D O 1
ATOM 5849 N N . VAL D 1 179 ? 7.142 27.683 57.911 1.00 68.33 179 VAL D N 1
ATOM 5850 C CA . VAL D 1 179 ? 7.144 26.550 56.978 1.00 67.86 179 VAL D CA 1
ATOM 5851 C C . VAL D 1 179 ? 7.862 25.288 57.453 1.00 67.59 179 VAL D C 1
ATOM 5852 O O . VAL D 1 179 ? 7.821 24.267 56.776 1.00 67.62 179 VAL D O 1
ATOM 5856 N N . SER D 1 180 ? 8.525 25.338 58.597 1.00 67.65 180 SER D N 1
ATOM 5857 C CA . SER D 1 180 ? 9.245 24.154 59.048 1.00 68.65 180 SER D CA 1
ATOM 5858 C C . SER D 1 180 ? 9.552 24.159 60.542 1.00 70.32 180 SER D C 1
ATOM 5859 O O . SER D 1 180 ? 9.424 25.191 61.216 1.00 70.03 180 SER D O 1
ATOM 5862 N N . ASN D 1 181 ? 9.970 22.997 61.047 1.00 71.37 181 ASN D N 1
ATOM 5863 C CA . ASN D 1 181 ? 10.343 22.853 62.453 1.00 71.40 181 ASN D CA 1
ATOM 5864 C C . ASN D 1 181 ? 11.379 21.779 62.695 1.00 73.36 181 ASN D C 1
ATOM 5865 O O . ASN D 1 181 ? 11.539 20.843 61.908 1.00 74.52 181 ASN D O 1
ATOM 5870 N N . LEU D 1 182 ? 12.071 21.931 63.811 1.00 75.74 182 LEU D N 1
ATOM 5871 C CA . LEU D 1 182 ? 13.034 20.954 64.277 1.00 77.50 182 LEU D CA 1
ATOM 5872 C C . LEU D 1 182 ? 12.870 20.771 65.786 1.00 79.84 182 LEU D C 1
ATOM 5873 O O . LEU D 1 182 ? 12.381 21.672 66.486 1.00 80.03 182 LEU D O 1
ATOM 5878 N N . SER D 1 183 ? 13.290 19.610 66.281 1.00 80.68 183 SER D N 1
ATOM 5879 C CA . SER D 1 183 ? 13.201 19.323 67.697 1.00 81.66 183 SER D CA 1
ATOM 5880 C C . SER D 1 183 ? 14.479 18.659 68.173 1.00 82.65 183 SER D C 1
ATOM 5881 O O . SER D 1 183 ? 15.013 17.770 67.508 1.00 81.73 183 SER D O 1
ATOM 5884 N N . PHE D 1 184 ? 14.972 19.135 69.317 1.00 83.85 184 PHE D N 1
ATOM 5885 C CA . PHE D 1 184 ? 16.187 18.631 69.930 1.00 84.31 184 PHE D CA 1
ATOM 5886 C C . PHE D 1 184 ? 15.860 18.177 71.348 1.00 85.14 184 PHE D C 1
ATOM 5887 O O . PHE D 1 184 ? 15.025 18.784 72.010 1.00 84.74 184 PHE D O 1
ATOM 5895 N N . SER D 1 185 ? 16.527 17.114 71.808 1.00 85.89 185 SER D N 1
ATOM 5896 C CA . SER D 1 185 ? 16.166 16.432 73.051 1.00 85.04 185 SER D CA 1
ATOM 5897 C C . SER D 1 185 ? 17.341 16.029 73.944 1.00 84.82 185 SER D C 1
ATOM 5898 O O . SER D 1 185 ? 18.324 15.480 73.465 1.00 86.39 185 SER D O 1
ATOM 5901 N N . VAL D 1 186 ? 17.226 16.305 75.242 1.00 84.10 186 VAL D N 1
ATOM 5902 C CA . VAL D 1 186 ? 18.212 15.901 76.247 1.00 82.53 186 VAL D CA 1
ATOM 5903 C C . VAL D 1 186 ? 17.476 15.358 77.447 1.00 82.92 186 VAL D C 1
ATOM 5904 O O . VAL D 1 186 ? 16.402 15.848 77.789 1.00 85.37 186 VAL D O 1
ATOM 5908 N N . SER D 1 187 ? 18.066 14.379 78.115 1.00 81.77 187 SER D N 1
ATOM 5909 C CA . SER D 1 187 ? 17.486 13.833 79.319 1.00 80.43 187 SER D CA 1
ATOM 5910 C C . SER D 1 187 ? 18.164 14.441 80.526 1.00 81.60 187 SER D C 1
ATOM 5911 O O . SER D 1 187 ? 19.389 14.611 80.545 1.00 80.21 187 SER D O 1
ATOM 5914 N N . ALA D 1 188 ? 17.354 14.733 81.542 1.00 83.34 188 ALA D N 1
ATOM 5915 C CA . ALA D 1 188 ? 17.817 15.287 82.808 1.00 83.19 188 ALA D CA 1
ATOM 5916 C C . ALA D 1 188 ? 18.925 14.426 83.383 1.00 83.51 188 ALA D C 1
ATOM 5917 O O . ALA D 1 188 ? 19.942 14.931 83.844 1.00 84.11 188 ALA D O 1
ATOM 5919 N N . GLN D 1 189 ? 18.742 13.119 83.348 1.00 83.75 189 GLN D N 1
ATOM 5920 C CA . GLN D 1 189 ? 19.776 12.234 83.864 1.00 86.11 189 GLN D CA 1
ATOM 5921 C C . GLN D 1 189 ? 21.151 12.532 83.249 1.00 85.78 189 GLN D C 1
ATOM 5922 O O . GLN D 1 189 ? 22.139 12.682 83.956 1.00 86.74 189 GLN D O 1
ATOM 5928 N N . LYS D 1 190 ? 21.202 12.624 81.925 1.00 85.53 190 LYS D N 1
ATOM 5929 C CA . LYS D 1 190 ? 22.429 12.940 81.209 1.00 83.29 190 LYS D CA 1
ATOM 5930 C C . LYS D 1 190 ? 23.013 14.311 81.575 1.00 80.93 190 LYS D C 1
ATOM 5931 O O . LYS D 1 190 ? 24.204 14.544 81.380 1.00 82.38 190 LYS D O 1
ATOM 5937 N N . LEU D 1 191 ? 22.197 15.211 82.106 1.00 75.77 191 LEU D N 1
ATOM 5938 C CA . LEU D 1 191 ? 22.694 16.537 82.443 1.00 72.03 191 LEU D CA 1
ATOM 5939 C C . LEU D 1 191 ? 23.165 16.690 83.888 1.00 70.87 191 LEU D C 1
ATOM 5940 O O . LEU D 1 191 ? 24.025 17.509 84.177 1.00 69.46 191 LEU D O 1
ATOM 5945 N N . CYS D 1 192 ? 22.596 15.906 84.790 1.00 70.63 192 CYS D N 1
ATOM 5946 C CA . CYS D 1 192 ? 22.814 16.095 86.210 1.00 71.34 192 CYS D CA 1
ATOM 5947 C C . CYS D 1 192 ? 23.802 15.085 86.746 1.00 72.50 192 CYS D C 1
ATOM 5948 O O . CYS D 1 192 ? 24.733 15.428 87.472 1.00 72.05 192 CYS D O 1
ATOM 5951 N N . GLU D 1 193 ? 23.563 13.822 86.409 1.00 74.53 193 GLU D N 1
ATOM 5952 C CA . GLU D 1 193 ? 24.412 12.725 86.845 1.00 76.23 193 GLU D CA 1
ATOM 5953 C C . GLU D 1 193 ? 25.626 12.709 85.959 1.00 75.52 193 GLU D C 1
ATOM 5954 O O . GLU D 1 193 ? 25.522 13.053 84.788 1.00 76.04 193 GLU D O 1
#

CATH classification: 2.60.40.10 (+1 more: 2.60.40.10)

Organism: Homo sapiens (NCBI:txid9606)

InterPro domains:
  IPR003599 Immunoglobulin domain subtype [SM00409] (27-127)
  IPR007110 Immunoglobulin-like domain [PS50835] (151-209)
  IPR013106 Immunoglobulin V-set domain [PF07686] (27-117)
  IPR013783 Immunoglobulin-like fold [G3DSA:2.60.40.10] (23-128)
  IPR013783 Immunoglobulin-like fold [G3DSA:2.60.40.10] (129-215)
  IPR015631 CD2/SLAM family receptor [PTHR12080] (13-261)
  IPR036179 Immunoglobulin-like domain superfamily [SSF48726] (29-127)
  IPR036179 Immunoglobulin-like domain superfamily [SSF48726] (145-208)

Nearest PDB structures (foldseek):
  2if7-assembly2_C  TM=1.005E+00  e=1.664E-37  Homo sapiens
  2if7-assembly1_A  TM=9.632E-01  e=2.333E-30  Homo sapiens
  2if7-assembly1_B  TM=9.394E-01  e=5.278E-29  Homo sapiens
  4f9p-assembly1_A  TM=5.791E-01  e=1.132E-05  Homo sapiens
  4f9p-assembly1_B  TM=5.713E-01  e=9.637E-06  Homo sapiens

Sequence (757 aa):
LTPLMVNGILGESVTLPLEFPAGEKVNFITWLFNETSLAFIVPHETKSPEIHVTNPKQGKRLNFTQSYSLQLSNLKMEDTGSYRAQISTKTSAKLSSYTLRILRQLRNIQVTNHSQNMTCELHLTCSVEDADDNVSFRWEALGNTLSSQPNLTVSWDPRISSEQDYTCIAENAVSNLSFSVSAQKLCELTPLMVNGILGESVTLPLEFPAGEKVNFITWLFNETSLAFIVPHETKSPEIHVTNPKQGKRLNFTQSYSLQLSNLKMEDTGSYRAQISTKTSAKLSSYTLRILRQLRNIQVTNHSQLFQNMTCELHLTCSVEDADDNVSFRWEALGNTLSSQPNLTVSWDPRISSEQDYTCIAENAVSNLSFSVSAQKLCETPLMVNGILGESVTLPLEFPAGEKVNFITWLFNETSLAFIVPHETKSPEIHVTNPKQGKRLNFTQSYSLQLSNLKMEDTGSYRAQISTKTSAKLSSYTLRILRQLRNIQVTNHSNMTCELHLTCSVEDADDNVSFRWEALGNTLSSQPNLTVSWDPRISSEQDYTCIAENAVSNLSFSVSAQKLCESLTPLMVNGILGESVTLPLEFPAGEKVNFITWLFNETSLAFIVPHETKSPEIHVTNPKQGKRLNFTQSYSLQLSNLKMEDTGSYRAQISTKTSAKLSSYTLRILRQLRNIQVTNHSQLFQNMTCELHLTCSVEDADDNVSFRWEALGNTLSSQPNLTVSWDPRISSEQDYTCIAENAVSNLSFSVSAQKLCE

Secondary structure (DSSP, 8-state):
-PPEEEEEETTS-EEE-------SPP-EEEEEETTEEEEEEE--SSSPPEEEE--HHHHTTEEE-TT--EEE-S--GGG-EEEEEEEE-SS-EEEEEEEEEEEPPPEEEEEEE----SSEEEEEEEEEES--TT-EEEEEETTEEEESSSEEEEEE-TTT-S--EEEEEEEETTEEEEEEEEHHHHT-/---EEEEEETTS-EEE-----BTB--SEEEEEETTEEEEEEE--SSS--EEEES-TTS-TTEEE-TT--EEE-S--GGG-EEEEEEEE-SS-EEEEEEEEEEEPPP--EEEEE-S-SS--SSEEEEEEEEESS--TT-EEEEEETTEEEESSSEEEEEE-TTTS---EEEEEEEETTEEEEEEEEHHHH--/--EEE--BSSS--EE------SS---EEEEEETTEEEEEE---SSS---EEES--TT-TTEEE-TT--EEE-S--GGG-EEEEEEEE-SS---EEEEEE--BPPP---EEEEE---S-EEEEEEE-S---TTB--EEEETTEEEESSSEEEEE--TTTSS-SEEEEE--BTTB--EEEEEHHHH--/--S-EEEEEETTS-EEE-----SSS---EEEEEETTEEEEEEE--SSS--EEEES--TTGGGEEE-TT--EEE-S--GGG-EEEEEEEE-SS-EEEEEEEEEEEPPP---EEEE-SPSS--SSEEEEEEEE-SS--TT-EEEEEETTEEEESSSEEEEEE-TTTSPP-EEEEEEEETTEEEEEEEEHHHHH-

Foldseek 3Di:
DDAAEDEAEAQFKDWQDDDDDDDADFQWKWKAWPVGTAKIWGDDDPDHIDIDGPDPVQVVQWDADVRRITMGGNDHQVNFGKMWMFRDGPPGTDIHIHGYHYAHEKADKDKDWDFDDQKTKIKIFIDIPSDDPQKWKFKDFPNHTQGTHRIHIDIDHPPPDDTFKIKMWIDGPRYIDMDMGGPVVRHD/DDAAEAEAEAQFKDWAADDDDPDFDFQWKWKAFVPGTAWIWGCDPPDHIDIGGPDCVQPVQWDADSRRIIMGGNDHQVRFAKIWMFGDTPVGTDIHIYGYGYDYAWDDKDKDWPADPAADLQGKTKIFIDTPDDDPFKWKWKDKPNDIQDTHGIDIDTDHVVPDPKIWIKMKMDGPPYIDMDIDIPVVVHD/DADEDEEEAQFKDWFADDDPPPDDFAWKWKAWAPGTQKIWGDDPQVDIRIDGRDPPCPVQWDADRSRITMGGNHDQVRQGKMWMFTHHPPGTDIHIYGYHYDHDKADWDKDWDDPQKDDTKMFIDIPCPDPQKWKFKDDPNDTDDGHRMDDDMDHPVDRPAFKIKMWIDGDPDIDIDMDGNVVRVD/DPDAAEDEDEQQFKDWAADDQDPPAHFQWKWKDWAPGTQKTWGDDDVDDIDIDGPDCVLPPQWDADPRRTTMGGNDDQVSFGKMWMWRHGPVGTDIHIHGYGYDYAWADKDKDWPADEQAAFKGKTKIFIDTDVRDPQKWKWKDKPRDTQGTHRIDIDIAGPVPHDWIKIKMWIDGPPYIDMDIDTPVVGHD

GO terms:
  GO:0005886 plasma membrane (C, IDA)
  GO:0032740 positive regulation of interleukin-17 production (P, IDA)
  GO:0045954 positive regulation of natural killer cell mediated cytotoxicity (P, IDA)
  GO:0072540 T-helper 17 cell lineage commitment (P, IDA)
  GO:0032729 positive regulation of type II interferon production (P, IMP)
  GO:0005515 protein binding (F, IPI)
  GO:0005886 plasma membrane (C, TAS)
  GO:0042802 identical protein binding (F, IPI)
  GO:0070062 extracellular exosome (C, HDA)

Solvent-accessible surface area: 41434 Å² total; per-residue (Å²): 190,128,68,102,100,20,49,1,38,51,34,97,72,24,57,0,68,10,122,89,141,69,84,78,129,37,41,27,3,2,0,2,21,59,102,22,1,0,0,3,0,17,23,67,139,119,148,93,42,98,73,47,59,0,23,33,150,12,14,173,36,14,89,34,42,181,54,41,6,0,62,1,39,80,3,84,65,132,1,62,15,40,0,20,0,0,26,0,14,145,99,31,23,148,41,35,26,9,41,0,63,8,8,105,90,9,122,79,20,87,22,68,44,102,107,179,82,118,56,8,94,0,74,2,42,3,52,23,68,53,49,91,146,92,23,58,30,66,0,41,10,124,72,92,76,63,10,87,98,50,79,8,79,28,76,5,20,80,166,144,27,86,33,73,65,0,36,0,27,0,57,23,55,35,13,104,53,71,84,57,17,27,0,128,170,64,24,180,213,102,50,87,141,29,68,1,30,56,43,90,66,16,65,1,64,13,138,80,61,114,61,65,124,25,69,22,0,4,0,0,23,60,105,24,1,0,0,1,0,27,18,67,132,140,153,57,44,89,69,38,66,0,18,39,150,12,44,201,40,15,78,32,43,160,59,20,8,0,61,0,36,95,2,104,83,108,1,66,20,29,0,24,0,0,14,1,6,151,91,46,20,106,57,30,33,9,52,3,106,16,12,128,48,15,144,106,24,92,17,63,83,107,17,78,187,154,21,70,106,59,2,77,1,70,0,19,5,48,18,134,117,83,70,151,54,21,59,30,76,0,62,4,48,50,1,60,6,12,96,78,45,62,3,43,3,14,13,8,59,153,45,0,22,125,14,70,0,32,0,31,0,60,15,75,35,22,93,50,72,84,58,29,28,0,42,162,40,12,174,122,84,82,111,35,56,8,49,63,57,79,54,36,62,4,80,39,97,123,103,47,80,76,159,61,31,42,6,2,0,3,38,50,95,23,0,2,0,5,2,29,30,65,127,116,149,38,52,81,69,58,46,0,18,26,147,62,28,199,34,8,74,30,42,144,59,19,9,4,65,10,41,76,5,109,98,121,6,67,17,34,8,8,1,0,20,0,13,158,106,29,13,137,51,23,21,24,44,8,133,4,10,130,59,9,125,75,3,86,19,77,68,73,122,144,123,52,5,98,6,69,0,46,1,56,14,97,34,91,63,148,61,42,54,23,66,0,15,5,80,44,89,94,86,17,80,118,48,76,10,105,33,79,16,44,86,191,138,32,96,24,74,13,3,3,0,1,0,71,20,58,39,31,31,15,2,8,4,2,1,1,97,78,21,22,191,117,175,98,59,100,88,33,57,1,33,48,41,99,59,23,75,10,72,18,135,120,99,101,78,87,163,33,61,37,8,1,1,4,36,57,89,17,1,1,1,4,2,39,31,75,150,124,147,85,52,90,73,62,58,0,4,27,165,22,43,210,51,18,80,46,46,167,47,45,6,2,64,1,33,97,5,114,68,117,4,64,14,38,1,8,1,0,15,0,9,153,92,30,22,142,61,32,29,16,46,2,105,16,7,118,53,6,132,94,22,90,28,60,60,112,24,141,137,162,27,102,140,71,0,109,6,66,1,28,3,38,9,100,44,80,76,154,60,23,62,25,78,0,52,7,121,81,88,82,74,21,90,95,47,50,2,98,28,78,8,22,66,199,153,39,67,128,29,71,5,33,0,20,0,57,18,71,34,17,93,53,78,73,62,23,35,0,58,155,18,2,116